Protein AF-B4UJQ3-F1 (afdb_monomer_lite)

Secondary structure (DSSP, 8-state):
----S-GGG---SSPPPTT--HHHHHHHHHHSPPPPTTGGGT--HHHHHHHHHHHHHHHHHHHHHHHHHHHHHHHHHTSTTGGGGGT-SSHHHHHHHHS---HHHHHHHHHHHHHHHT-HHHHHHHHTTSS-HHHHHHHTTT--GGGHHHHHHHHHHS-HHHHHHHHHHTTPPPP--SSPPEEEEE----TTTHHHHHHHHHHHHHHH-TT--HHHHHHHHHHHHHHHSPPPBPTTSPBTTHHHHHHT-THHHHHHHHHHHHHHHHHHTTTTTTS--PPP-PPPPPTTTT---HHHHHHHHHHHHHHHHHHHHHHHHHHHHHHHHTHHHHTT-SSHHHHIIIIISS-HHHHHHHHHHHHHHHH-HHHHHHHHTTSS-HHHHHHHHHH--TTTHHHHHHHHHHS-HHHHHHHHHHHHHHHHHHHT--EEEEEHHHHHHHHHHHHHHHHHHTS---HHHHHHHHHHHHHHHHTTTS----SHHHHHHHHTTTB--STT--SBP-EEEESS-GGGT---SGGGEEEE-HIIIIIIIITTSEEEEEETTTEEEEEE--

Foldseek 3Di:
DDDDDDPPLPDDPDDQAPDDDLSVLVVVLVVDDQDDPVCLVVDPLLVLLLVLLVSLLVLLLSLQLLLLLLLLLLLLLVDDCRCLLVVALHSQLCCCFQLVDHSVSSVLSVVLNVLCVQQVLLVVCCQQQLAGSLLCQFCSQVLHDPCVVVSSVCRNPDFSLRSNVVCVVVVHDHPPPDDFAWDKDWQDADPVLVVLLVVQLVLLCLVVFLLDASLVSLLVLLVLLCVVQPADADPVRHGPCPVVVPPPDCPPVVVVVLSVLQVVLCVVCVNVPVRDDDGRDGHDDRQCPPSDDNVSSSVVSNVSSVVSLSSLLSLQSSLLNCVSSVSVVSSRGSDQQSCCVGSSVHGSVSSVLSVLLNVLCVQAVVLVVCVSVVLARNLLSSLLSVQDHNVCSVVSSVCRSPAGSLVSNVVSVVVVVVVCVVVVTDIGTYRVVSVVSLVSQLSSQCVVVVHDDDSNVSVSVSSVSSCVVCVVVSDQDPDLFSVLCVVVSQPALRGSHPDGFDGWDFLQDVVNVTDSDSQRTHTHHPCCVCVNVVVPQWHWDGTPDPGIDIDGDD

Sequence (554 aa):
MARCVDAAARQPPGTPPPGLDLQALSAHAWALELPTPRERRSVLRHEAAELIDGLLVRVARSQGAVDLAIGDGLAALSRGPGVLALGFSSVGDYARERLGIAASTAQKLASLSRGLRERPLLREAVRRGEVSTRKAQTVLKAARGVDEAAWVARARTESVRGLAAAVRRAGGSLPEEQPERLVRIDVPLTRSGRPWFDEALALAGRMLGGNAPRWARVEIMCQEFLSSHPEPLEPDGRVQGADEAEEDWPGDARSEWLAAAMEALEAETDRWSYLEVLDPVAAPPSPDDDAPTPPVLDARLGELAAQRDRWDALVGHLGLLMMSLRLWREAGFASFSHYCAERLGMSGRAVEQRAALERRLYELPALREAMAARRISYEKARVIAAAADGDTVHAWIARAETTPCVALRREADAREDAQMCARGDMPVRMPRRVLSLLEAVVRAARDAAGTRLSDETCLEWMALHFLQTWLDAVPPPRSRHQRVLERDGGLCTMPGCSRSAVHAHHIRLRSRGGSDDPSNLTSLCLAHHLGGVHGGFIELSGTAPHGLHVRVRR

Radius of gyration: 26.38 Å; chains: 1; bounding box: 66×73×68 Å

Structure (mmCIF, N/CA/C/O backbone):
data_AF-B4UJQ3-F1
#
_entry.id   AF-B4UJQ3-F1
#
loop_
_atom_site.group_PDB
_atom_site.id
_atom_site.type_symbol
_atom_site.label_atom_id
_atom_site.label_alt_id
_atom_site.label_comp_id
_atom_site.label_asym_id
_atom_site.label_entity_id
_atom_site.label_seq_id
_atom_site.pdbx_PDB_ins_code
_atom_site.Cartn_x
_atom_site.Cartn_y
_atom_site.Cartn_z
_atom_site.occupancy
_atom_site.B_iso_or_equiv
_atom_site.auth_seq_id
_atom_site.auth_comp_id
_atom_site.auth_asym_id
_atom_site.auth_atom_id
_atom_site.pdbx_PDB_model_num
ATOM 1 N N . MET A 1 1 ? -10.445 -34.877 11.000 1.00 33.16 1 MET A N 1
ATOM 2 C CA . MET A 1 1 ? -9.930 -36.194 10.562 1.00 33.16 1 MET A CA 1
ATOM 3 C C . MET A 1 1 ? -10.205 -36.356 9.074 1.00 33.16 1 MET A C 1
ATOM 5 O O . MET A 1 1 ? -11.309 -36.038 8.663 1.00 33.16 1 MET A O 1
ATOM 9 N N . ALA A 1 2 ? -9.204 -36.862 8.343 1.00 26.64 2 ALA A N 1
ATOM 10 C CA . ALA A 1 2 ? -9.174 -37.230 6.917 1.00 26.64 2 ALA A CA 1
ATOM 11 C C . ALA A 1 2 ? -8.993 -36.105 5.865 1.00 26.64 2 ALA A C 1
ATOM 13 O O . ALA A 1 2 ? -9.941 -35.604 5.280 1.00 26.64 2 ALA A O 1
ATOM 14 N N . ARG A 1 3 ? -7.706 -35.791 5.624 1.00 39.72 3 ARG A N 1
ATOM 15 C CA . ARG A 1 3 ? -7.024 -35.600 4.323 1.00 39.72 3 ARG A CA 1
ATOM 16 C C . ARG A 1 3 ? -7.809 -34.926 3.186 1.00 39.72 3 ARG A C 1
ATOM 18 O O . ARG A 1 3 ? -8.514 -35.606 2.454 1.00 39.72 3 ARG A O 1
ATOM 25 N N . CYS A 1 4 ? -7.519 -33.647 2.949 1.00 29.62 4 CYS A N 1
ATOM 26 C CA . CYS A 1 4 ? -7.587 -33.000 1.632 1.00 29.62 4 CYS A CA 1
ATOM 27 C C . CYS A 1 4 ? -6.813 -31.672 1.673 1.00 29.62 4 CYS A C 1
ATOM 29 O O . CYS A 1 4 ? -7.420 -30.637 1.892 1.00 29.62 4 CYS A O 1
ATOM 31 N N . VAL A 1 5 ? -5.487 -31.707 1.502 1.00 30.38 5 VAL A N 1
ATOM 32 C CA . VAL A 1 5 ? -4.751 -30.744 0.660 1.00 30.38 5 VAL A CA 1
ATOM 33 C C . VAL A 1 5 ? -3.511 -31.482 0.165 1.00 30.38 5 VAL A C 1
ATOM 35 O O . VAL A 1 5 ? -2.654 -31.893 0.945 1.00 30.38 5 VAL A O 1
ATOM 38 N N . ASP A 1 6 ? -3.486 -31.719 -1.135 1.00 30.09 6 ASP A N 1
ATOM 39 C CA . ASP A 1 6 ? -2.473 -32.467 -1.858 1.00 30.09 6 ASP A CA 1
ATOM 40 C C . ASP A 1 6 ? -1.071 -31.851 -1.679 1.00 30.09 6 ASP A C 1
ATOM 42 O O . ASP A 1 6 ? -0.849 -30.663 -1.932 1.00 30.09 6 ASP A O 1
ATOM 46 N N . ALA A 1 7 ? -0.109 -32.664 -1.236 1.00 34.16 7 ALA A N 1
ATOM 47 C CA . ALA A 1 7 ? 1.295 -32.280 -1.081 1.00 34.16 7 ALA A CA 1
ATOM 48 C C . ALA A 1 7 ? 1.996 -32.041 -2.438 1.00 34.16 7 ALA A C 1
ATOM 50 O O . ALA A 1 7 ? 3.108 -31.510 -2.469 1.00 34.16 7 ALA A O 1
ATOM 51 N N . ALA A 1 8 ? 1.345 -32.372 -3.560 1.00 28.17 8 ALA A N 1
ATOM 52 C CA . ALA A 1 8 ? 1.919 -32.307 -4.902 1.00 28.17 8 ALA A CA 1
ATOM 53 C C . ALA A 1 8 ? 2.020 -30.893 -5.525 1.00 28.17 8 ALA A C 1
ATOM 55 O O . ALA A 1 8 ? 2.658 -30.737 -6.563 1.00 28.17 8 ALA A O 1
ATOM 56 N N . ALA A 1 9 ? 1.477 -29.835 -4.908 1.00 34.22 9 ALA A N 1
ATOM 57 C CA . ALA A 1 9 ? 1.493 -28.476 -5.483 1.00 34.22 9 ALA A CA 1
ATOM 58 C C . ALA A 1 9 ? 2.690 -27.581 -5.064 1.00 34.22 9 ALA A C 1
ATOM 60 O O . ALA A 1 9 ? 2.687 -26.381 -5.340 1.00 34.22 9 ALA A O 1
ATOM 61 N N . ARG A 1 10 ? 3.715 -28.115 -4.376 1.00 40.09 10 ARG A N 1
ATOM 62 C CA . ARG A 1 10 ? 4.766 -27.309 -3.704 1.00 40.09 10 ARG A CA 1
ATOM 63 C C . ARG A 1 10 ? 6.153 -27.278 -4.365 1.00 40.09 10 ARG A C 1
ATOM 65 O O . ARG A 1 10 ? 7.104 -26.866 -3.706 1.00 40.09 10 ARG A O 1
ATOM 72 N N . GLN A 1 11 ? 6.315 -27.645 -5.637 1.00 39.41 11 GLN A N 1
ATOM 73 C CA . GLN A 1 11 ? 7.587 -27.403 -6.342 1.00 39.41 11 GLN A CA 1
ATOM 74 C C . GLN A 1 11 ? 7.534 -26.113 -7.173 1.00 39.41 11 GLN A C 1
ATOM 76 O O . GLN A 1 11 ? 6.870 -26.083 -8.209 1.00 39.41 11 GLN A O 1
ATOM 81 N N . PRO A 1 12 ? 8.238 -25.038 -6.773 1.00 42.09 12 PRO A N 1
ATOM 82 C CA . PRO A 1 12 ? 8.422 -23.885 -7.637 1.00 42.09 12 PRO A CA 1
ATOM 83 C C . PRO A 1 12 ? 9.660 -24.059 -8.543 1.00 42.09 12 PRO A C 1
ATOM 85 O O . PRO A 1 12 ? 10.711 -24.488 -8.063 1.00 42.09 12 PRO A O 1
ATOM 88 N N . PRO A 1 13 ? 9.585 -23.660 -9.825 1.00 32.75 13 PRO A N 1
ATOM 89 C CA . PRO A 1 13 ? 10.758 -23.477 -10.668 1.00 32.75 13 PRO A CA 1
ATOM 90 C C . PRO A 1 13 ? 11.493 -22.199 -10.237 1.00 32.75 13 PRO A C 1
ATOM 92 O O . PRO A 1 13 ? 10.874 -21.151 -10.048 1.00 32.75 13 PRO A O 1
ATOM 95 N N . GLY A 1 14 ? 12.810 -22.283 -10.069 1.00 39.97 14 GLY A N 1
ATOM 96 C CA . GLY A 1 14 ? 13.676 -21.134 -9.802 1.00 39.97 14 GLY A CA 1
ATOM 97 C C . GLY A 1 14 ? 14.618 -21.377 -8.631 1.00 39.97 14 GLY A C 1
ATOM 98 O O . GLY A 1 14 ? 14.177 -21.544 -7.491 1.00 39.97 14 GLY A O 1
ATOM 99 N N . THR A 1 15 ? 15.914 -21.378 -8.932 1.00 35.47 15 THR A N 1
ATOM 100 C CA . THR A 1 15 ? 17.018 -21.487 -7.978 1.00 35.47 15 THR A CA 1
ATOM 101 C C . THR A 1 15 ? 16.908 -20.363 -6.935 1.00 35.47 15 THR A C 1
ATOM 103 O O . THR A 1 15 ? 16.855 -19.193 -7.324 1.00 35.47 15 THR A O 1
ATOM 106 N N . PRO A 1 16 ? 16.815 -20.669 -5.627 1.00 43.16 16 PRO A N 1
ATOM 107 C CA . PRO A 1 16 ? 16.858 -19.645 -4.587 1.00 43.16 16 PRO A CA 1
ATOM 108 C C . PRO A 1 16 ? 18.243 -18.970 -4.558 1.00 43.16 16 PRO A C 1
ATOM 110 O O . PRO A 1 16 ? 19.226 -19.578 -4.993 1.00 43.16 16 PRO A O 1
ATOM 113 N N . PRO A 1 17 ? 18.348 -17.721 -4.065 1.00 40.25 17 PRO A N 1
ATOM 114 C CA . PRO A 1 17 ? 19.644 -17.083 -3.849 1.00 40.25 17 PRO A CA 1
ATOM 115 C C . PRO A 1 17 ? 20.524 -17.957 -2.929 1.00 40.25 17 PRO A C 1
ATOM 117 O O . PRO A 1 17 ? 19.994 -18.642 -2.049 1.00 40.25 17 PRO A O 1
ATOM 120 N N . PRO A 1 18 ? 21.855 -17.973 -3.120 1.00 37.75 18 PRO A N 1
ATOM 121 C CA . PRO A 1 18 ? 22.742 -18.847 -2.360 1.00 37.75 18 PRO A CA 1
ATOM 122 C C . PRO A 1 18 ? 22.696 -18.499 -0.864 1.00 37.75 18 PRO A C 1
ATOM 124 O O . PRO A 1 18 ? 22.938 -17.355 -0.488 1.00 37.75 18 PRO A O 1
ATOM 127 N N . GLY A 1 19 ? 22.378 -19.490 -0.021 1.00 49.38 19 GLY A N 1
ATOM 128 C CA . GLY A 1 19 ? 22.472 -19.393 1.443 1.00 49.38 19 GLY A CA 1
ATOM 129 C C . GLY A 1 19 ? 21.250 -19.858 2.244 1.00 49.38 19 GLY A C 1
ATOM 130 O O . GLY A 1 19 ? 21.395 -20.139 3.427 1.00 49.38 19 GLY A O 1
ATOM 131 N N . LEU A 1 20 ? 20.060 -19.995 1.643 1.00 60.50 20 LEU A N 1
ATOM 132 C CA . LEU A 1 20 ? 18.858 -20.476 2.345 1.00 60.50 20 LEU A CA 1
ATOM 133 C C . LEU A 1 20 ? 18.001 -21.358 1.427 1.00 60.50 20 LEU A C 1
ATOM 135 O O . LEU A 1 20 ? 17.467 -20.891 0.419 1.00 60.50 20 LEU A O 1
ATOM 139 N N . ASP A 1 21 ? 17.843 -22.634 1.785 1.00 73.12 21 ASP A N 1
ATOM 140 C CA . ASP A 1 21 ? 16.932 -23.538 1.084 1.00 73.12 21 ASP A CA 1
ATOM 141 C C . ASP A 1 21 ? 15.474 -23.185 1.423 1.00 73.12 21 ASP A C 1
ATOM 143 O O . ASP A 1 21 ? 14.933 -23.556 2.469 1.00 73.12 21 ASP A O 1
ATOM 147 N N . LEU A 1 22 ? 14.829 -22.447 0.516 1.00 73.50 22 LEU A N 1
ATOM 148 C CA . LEU A 1 22 ? 13.413 -22.095 0.609 1.00 73.50 22 LEU A CA 1
ATOM 149 C C . LEU A 1 22 ? 12.516 -23.336 0.756 1.00 73.50 22 LEU A C 1
ATOM 151 O O . LEU A 1 22 ? 11.487 -23.244 1.425 1.00 73.50 22 LEU A O 1
ATOM 155 N N . GLN A 1 23 ? 12.874 -24.481 0.161 1.00 76.50 23 GLN A N 1
ATOM 156 C CA . GLN A 1 23 ? 12.070 -25.700 0.281 1.00 76.50 23 GLN A CA 1
ATOM 157 C C . GLN A 1 23 ? 12.130 -26.247 1.706 1.00 76.50 23 GLN A C 1
ATOM 159 O O . GLN A 1 23 ? 11.075 -26.469 2.305 1.00 76.50 23 GLN A O 1
ATOM 164 N N . ALA A 1 24 ? 13.329 -26.373 2.283 1.00 80.12 24 ALA A N 1
ATOM 165 C CA . ALA A 1 24 ? 13.487 -26.750 3.683 1.00 80.12 24 ALA A CA 1
ATOM 166 C C . ALA A 1 24 ? 12.767 -25.770 4.619 1.00 80.12 24 ALA A C 1
ATOM 168 O O . ALA A 1 24 ? 11.976 -26.206 5.456 1.00 80.12 24 ALA A O 1
ATOM 169 N N . LEU A 1 25 ? 12.967 -24.455 4.471 1.00 84.00 25 LEU A N 1
ATOM 170 C CA . LEU A 1 25 ? 12.295 -23.459 5.319 1.00 84.00 25 LEU A CA 1
ATOM 171 C C . LEU A 1 25 ? 10.774 -23.542 5.212 1.00 84.00 25 LEU A C 1
ATOM 173 O O . LEU A 1 25 ? 10.072 -23.478 6.221 1.00 84.00 25 LEU A O 1
ATOM 177 N N . SER A 1 26 ? 10.262 -23.717 3.995 1.00 86.25 26 SER A N 1
ATOM 178 C CA . SER A 1 26 ? 8.834 -23.873 3.767 1.00 86.25 26 SER A CA 1
ATOM 179 C C . SER A 1 26 ? 8.296 -25.141 4.430 1.00 86.25 26 SER A C 1
ATOM 181 O O . SER A 1 26 ? 7.252 -25.079 5.077 1.00 86.25 26 SER A O 1
ATOM 183 N N . ALA A 1 27 ? 9.002 -26.269 4.323 1.00 86.25 27 ALA A N 1
ATOM 184 C CA . ALA A 1 27 ? 8.601 -27.520 4.959 1.00 86.25 27 ALA A CA 1
ATOM 185 C C . ALA A 1 27 ? 8.506 -27.377 6.487 1.00 86.25 27 ALA A C 1
ATOM 187 O O . ALA A 1 27 ? 7.483 -27.744 7.062 1.00 86.25 27 ALA A O 1
ATOM 188 N N . HIS A 1 28 ? 9.514 -26.770 7.124 1.00 88.12 28 HIS A N 1
ATOM 189 C CA . HIS A 1 28 ? 9.511 -26.524 8.569 1.00 88.12 28 HIS A CA 1
ATOM 190 C C . HIS A 1 28 ? 8.386 -25.576 8.989 1.00 88.12 28 HIS A C 1
ATOM 192 O O . HIS A 1 28 ? 7.640 -25.885 9.913 1.00 88.12 28 HIS A O 1
ATOM 198 N N . ALA A 1 29 ? 8.218 -24.447 8.294 1.00 90.31 29 ALA A N 1
ATOM 199 C CA . ALA A 1 29 ? 7.185 -23.473 8.633 1.00 90.31 29 ALA A CA 1
ATOM 200 C C . ALA A 1 29 ? 5.776 -24.080 8.549 1.00 90.31 29 ALA A C 1
ATOM 202 O O . ALA A 1 29 ? 4.971 -23.891 9.456 1.00 90.31 29 ALA A O 1
ATOM 203 N N . TRP A 1 30 ? 5.485 -24.841 7.490 1.00 89.62 30 TRP A N 1
ATOM 204 C CA . TRP A 1 30 ? 4.168 -25.452 7.297 1.00 89.62 30 TRP A CA 1
ATOM 205 C C . TRP A 1 30 ? 3.924 -26.705 8.142 1.00 89.62 30 TRP A C 1
ATOM 207 O O . TRP A 1 30 ? 2.775 -27.120 8.245 1.00 89.62 30 TRP A O 1
ATOM 217 N N . ALA A 1 31 ? 4.959 -27.302 8.738 1.00 91.12 31 ALA A N 1
ATOM 218 C CA . ALA A 1 31 ? 4.790 -28.360 9.734 1.00 91.12 31 ALA A CA 1
ATOM 219 C C . ALA A 1 31 ? 4.260 -27.817 11.075 1.00 91.12 31 ALA A C 1
ATOM 221 O O . ALA A 1 31 ? 3.709 -28.573 11.872 1.00 91.12 31 ALA A O 1
ATOM 222 N N . LEU A 1 32 ? 4.413 -26.512 11.325 1.00 91.00 32 LEU A N 1
ATOM 223 C CA . LEU A 1 32 ? 3.886 -25.845 12.510 1.00 91.00 32 LEU A CA 1
ATOM 224 C C . LEU A 1 32 ? 2.430 -25.437 12.268 1.00 91.00 32 LEU A C 1
ATOM 226 O O . LEU A 1 32 ? 2.158 -24.484 11.542 1.00 91.00 32 LEU A O 1
ATOM 230 N N . GLU A 1 33 ? 1.486 -26.141 12.883 1.00 87.69 33 GLU A N 1
ATOM 231 C CA . GLU A 1 33 ? 0.060 -25.816 12.788 1.00 87.69 33 GLU A CA 1
ATOM 232 C C . GLU A 1 33 ? -0.385 -24.847 13.891 1.00 87.69 33 GLU A C 1
ATOM 234 O O . GLU A 1 33 ? 0.232 -24.738 14.953 1.00 87.69 33 GLU A O 1
ATOM 239 N N . LEU A 1 34 ? -1.479 -24.119 13.646 1.00 84.75 34 LEU A N 1
ATOM 240 C CA . LEU A 1 34 ? -2.066 -23.243 14.655 1.00 84.75 34 LEU A CA 1
ATOM 241 C C . LEU A 1 34 ? -2.700 -24.097 15.769 1.00 84.75 34 LEU A C 1
ATOM 243 O O . LEU A 1 34 ? -3.689 -24.781 15.501 1.00 84.75 34 LEU A O 1
ATOM 247 N N . PRO A 1 35 ? -2.222 -24.023 17.025 1.00 84.44 35 PRO A N 1
ATOM 248 C CA . PRO A 1 35 ? -2.749 -24.871 18.083 1.00 84.44 35 PRO A CA 1
ATOM 249 C C . PRO A 1 35 ? -4.184 -24.481 18.442 1.00 84.44 35 PRO A C 1
ATOM 251 O O . PRO A 1 35 ? -4.527 -23.293 18.612 1.00 84.44 35 PRO A O 1
ATOM 254 N N . THR A 1 36 ? -5.020 -25.501 18.630 1.00 84.31 36 THR A N 1
ATOM 255 C CA . THR A 1 36 ? -6.385 -25.347 19.132 1.00 84.31 36 THR A CA 1
ATOM 256 C C . THR A 1 36 ? -6.378 -24.724 20.534 1.00 84.31 36 THR A C 1
ATOM 258 O O . THR A 1 36 ? -5.383 -24.812 21.261 1.00 84.31 36 THR A O 1
ATOM 261 N N . PRO A 1 37 ? -7.488 -24.110 20.993 1.00 79.06 37 PRO A N 1
ATOM 262 C CA . PRO A 1 37 ? -7.553 -23.526 22.333 1.00 79.06 37 PRO A CA 1
ATOM 263 C C . PRO A 1 37 ? -7.154 -24.481 23.471 1.00 79.06 37 PRO A C 1
ATOM 265 O O . PRO A 1 37 ? -6.651 -24.018 24.493 1.00 79.06 37 PRO A O 1
ATOM 268 N N . ARG A 1 38 ? -7.352 -25.797 23.295 1.00 81.56 38 ARG A N 1
ATOM 269 C CA . ARG A 1 38 ? -6.949 -26.823 24.269 1.00 81.56 38 ARG A CA 1
ATOM 270 C C . ARG A 1 38 ? -5.439 -27.078 24.243 1.00 81.56 38 ARG A C 1
ATOM 272 O O . ARG A 1 38 ? -4.822 -27.093 25.303 1.00 81.56 38 ARG A O 1
ATOM 279 N N . GLU A 1 39 ? -4.845 -27.196 23.058 1.00 87.00 39 GLU A N 1
ATOM 280 C CA . GLU A 1 39 ? -3.408 -27.465 22.876 1.00 87.00 39 GLU A CA 1
ATOM 281 C C . GLU A 1 39 ? -2.521 -26.295 23.307 1.00 87.00 39 GLU A C 1
ATOM 283 O O . GLU A 1 39 ? -1.393 -26.508 23.741 1.00 87.00 39 GLU A O 1
ATOM 288 N N . ARG A 1 40 ? -3.033 -25.056 23.274 1.00 83.38 40 ARG A N 1
ATOM 289 C CA . ARG A 1 40 ? -2.281 -23.854 23.689 1.00 83.38 40 ARG A CA 1
ATOM 290 C C . ARG A 1 40 ? -1.693 -23.929 25.099 1.00 83.38 40 ARG A C 1
ATOM 292 O O . ARG A 1 40 ? -0.732 -23.218 25.373 1.00 83.38 40 ARG A O 1
ATOM 299 N N . ARG A 1 41 ? -2.272 -24.741 25.992 1.00 80.94 41 ARG A N 1
ATOM 300 C CA . ARG A 1 41 ? -1.763 -24.943 27.362 1.00 80.94 41 ARG A CA 1
ATOM 301 C C . ARG A 1 41 ? -0.521 -25.834 27.414 1.00 80.94 41 ARG A C 1
ATOM 303 O O . ARG A 1 41 ? 0.228 -25.742 28.375 1.00 80.94 41 ARG A O 1
ATOM 310 N N . SER A 1 42 ? -0.326 -26.675 26.404 1.00 86.75 42 SER A N 1
ATOM 311 C CA . SER A 1 42 ? 0.773 -27.640 26.309 1.00 86.75 42 SER A CA 1
ATOM 312 C C . SER A 1 42 ? 1.926 -27.142 25.437 1.00 86.75 42 SER A C 1
ATOM 314 O O . SER A 1 42 ? 2.916 -27.845 25.278 1.00 86.75 42 SER A O 1
ATOM 316 N N . VAL A 1 43 ? 1.804 -25.944 24.855 1.00 88.81 43 VAL A N 1
ATOM 317 C CA . VAL A 1 43 ? 2.875 -25.332 24.066 1.00 88.81 43 VAL A CA 1
ATOM 318 C C . VAL A 1 43 ? 4.003 -24.906 25.000 1.00 88.81 43 VAL A C 1
ATOM 320 O O . VAL A 1 43 ? 3.798 -24.070 25.882 1.00 88.81 43 VAL A O 1
ATOM 323 N N . LEU A 1 44 ? 5.197 -25.442 24.755 1.00 91.31 44 LEU A N 1
ATOM 324 C CA . LEU A 1 44 ? 6.451 -24.974 25.338 1.00 91.31 44 LEU A CA 1
ATOM 325 C C . LEU A 1 44 ? 6.762 -23.585 24.763 1.00 91.31 44 LEU A C 1
ATOM 327 O O . LEU A 1 44 ? 7.246 -23.455 23.641 1.00 91.31 44 LEU A O 1
ATOM 331 N N . ARG A 1 45 ? 6.317 -22.530 25.459 1.00 89.50 45 ARG A N 1
ATOM 332 C CA . ARG A 1 45 ? 6.225 -21.178 24.879 1.00 89.50 45 ARG A CA 1
ATOM 333 C C . ARG A 1 45 ? 7.588 -20.572 24.571 1.00 89.50 45 ARG A C 1
ATOM 335 O O . ARG A 1 45 ? 7.691 -19.857 23.582 1.00 89.50 45 ARG A O 1
ATOM 342 N N . HIS A 1 46 ? 8.591 -20.840 25.400 1.00 88.88 46 HIS A N 1
ATOM 343 C CA . HIS A 1 46 ? 9.928 -20.287 25.223 1.00 88.88 46 HIS A CA 1
ATOM 344 C C . HIS A 1 46 ? 10.598 -20.889 23.980 1.00 88.88 46 HIS A C 1
ATOM 346 O O . HIS A 1 46 ? 10.944 -20.168 23.051 1.00 88.88 46 HIS A O 1
ATOM 352 N N . GLU A 1 47 ? 10.610 -22.214 23.880 1.00 91.25 47 GLU A N 1
ATOM 353 C CA . GLU A 1 47 ? 11.148 -22.972 22.751 1.00 91.25 47 GLU A CA 1
ATOM 354 C C . GLU A 1 47 ? 10.372 -22.682 21.459 1.00 91.25 47 GLU A C 1
ATOM 356 O O . GLU A 1 47 ? 10.952 -22.540 20.382 1.00 91.25 47 GLU A O 1
ATOM 361 N N . ALA A 1 48 ? 9.045 -22.537 21.554 1.00 91.75 48 ALA A N 1
ATOM 362 C CA . ALA A 1 48 ? 8.227 -22.116 20.422 1.00 91.75 48 ALA A CA 1
ATOM 363 C C . ALA A 1 48 ? 8.574 -20.692 19.964 1.00 91.75 48 ALA A C 1
ATOM 365 O O . ALA A 1 48 ? 8.556 -20.428 18.760 1.00 91.75 48 ALA A O 1
ATOM 366 N N . ALA A 1 49 ? 8.869 -19.777 20.894 1.00 91.75 49 ALA A N 1
ATOM 367 C CA . ALA A 1 49 ? 9.273 -18.416 20.569 1.00 91.75 49 ALA A CA 1
ATOM 368 C C . ALA A 1 49 ? 10.619 -18.398 19.840 1.00 91.75 49 ALA A C 1
ATOM 370 O O . ALA A 1 49 ? 10.697 -17.777 18.783 1.00 91.75 49 ALA A O 1
ATOM 371 N N . GLU A 1 50 ? 11.620 -19.129 20.336 1.00 91.62 50 GLU A N 1
ATOM 372 C CA . GLU A 1 50 ? 12.937 -19.247 19.697 1.00 91.62 50 GLU A CA 1
ATOM 373 C C . GLU A 1 50 ? 12.848 -19.873 18.299 1.00 91.62 50 GLU A C 1
ATOM 375 O O . GLU A 1 50 ? 13.379 -19.322 17.333 1.00 91.62 50 GLU A O 1
ATOM 380 N N . LEU A 1 51 ? 12.110 -20.981 18.157 1.00 92.06 51 LEU A N 1
ATOM 381 C CA . LEU A 1 51 ? 11.940 -21.664 16.873 1.00 92.06 51 LEU A CA 1
ATOM 382 C C . LEU A 1 51 ? 11.232 -20.779 15.837 1.00 92.06 51 LEU A C 1
ATOM 384 O O . LEU A 1 51 ? 11.692 -20.648 14.699 1.00 92.06 51 LEU A O 1
ATOM 388 N N . ILE A 1 52 ? 10.092 -20.187 16.208 1.00 93.38 52 ILE A N 1
ATOM 389 C CA . ILE A 1 52 ? 9.305 -19.358 15.286 1.00 93.38 52 ILE A CA 1
ATOM 390 C C . ILE A 1 52 ? 10.060 -18.073 14.953 1.00 93.38 52 ILE A C 1
ATOM 392 O O . ILE A 1 52 ? 10.030 -17.656 13.795 1.00 93.38 52 ILE A O 1
ATOM 396 N N . ASP A 1 53 ? 10.759 -17.469 15.917 1.00 94.19 53 ASP A N 1
ATOM 397 C CA . ASP A 1 53 ? 11.626 -16.320 15.664 1.00 94.19 53 ASP A CA 1
ATOM 398 C C . ASP A 1 53 ? 12.735 -16.663 14.663 1.00 94.19 53 ASP A C 1
ATOM 400 O O . ASP A 1 53 ? 12.834 -16.008 13.624 1.00 94.19 53 ASP A O 1
ATOM 404 N N . GLY A 1 54 ? 13.497 -17.735 14.899 1.00 92.12 54 GLY A N 1
ATOM 405 C CA . GLY A 1 54 ? 14.575 -18.157 14.004 1.00 92.12 54 GLY A CA 1
ATOM 406 C C . GLY A 1 54 ? 14.093 -18.391 12.567 1.00 92.12 54 GLY A C 1
ATOM 407 O O . GLY A 1 54 ? 14.741 -17.957 11.606 1.00 92.12 54 GLY A O 1
ATOM 408 N N . LEU A 1 55 ? 12.933 -19.030 12.385 1.00 93.06 55 LEU A N 1
ATOM 409 C CA . LEU A 1 55 ? 12.327 -19.212 11.060 1.00 93.06 55 LEU A CA 1
ATOM 410 C C . LEU A 1 55 ? 11.881 -17.878 10.447 1.00 93.06 55 LEU A C 1
ATOM 412 O O . LEU A 1 55 ? 12.159 -17.603 9.275 1.00 93.06 55 LEU A O 1
ATOM 416 N N . LEU A 1 56 ? 11.206 -17.034 11.228 1.00 93.50 56 LEU A N 1
ATOM 417 C CA . LEU A 1 56 ? 10.627 -15.785 10.746 1.00 93.50 56 LEU A CA 1
ATOM 418 C C . LEU A 1 56 ? 11.707 -14.757 10.377 1.00 93.50 56 LEU A C 1
ATOM 420 O O . LEU A 1 56 ? 11.551 -14.075 9.364 1.00 93.50 56 LEU A O 1
ATOM 424 N N . VAL A 1 57 ? 12.829 -14.690 11.105 1.00 92.69 57 VAL A N 1
ATOM 425 C CA . VAL A 1 57 ? 13.966 -13.819 10.759 1.00 92.69 57 VAL A CA 1
ATOM 426 C C . VAL A 1 57 ? 14.623 -14.269 9.445 1.00 92.69 57 VAL A C 1
ATOM 428 O O . VAL A 1 57 ? 14.888 -13.420 8.591 1.00 92.69 57 VAL A O 1
ATOM 431 N N . ARG A 1 58 ? 14.833 -15.579 9.215 1.00 91.62 58 ARG A N 1
ATOM 432 C CA . ARG A 1 58 ? 15.378 -16.097 7.934 1.00 91.62 58 ARG A CA 1
ATOM 433 C C . ARG A 1 58 ? 14.500 -15.708 6.746 1.00 91.62 58 ARG A C 1
ATOM 435 O O . ARG A 1 58 ? 14.994 -15.219 5.724 1.00 91.62 58 ARG A O 1
ATOM 442 N N . VAL A 1 59 ? 13.189 -15.892 6.900 1.00 92.12 59 VAL A N 1
ATOM 443 C CA . VAL A 1 59 ? 12.189 -15.528 5.890 1.00 92.12 59 VAL A CA 1
ATOM 444 C C . VAL A 1 59 ? 12.184 -14.012 5.657 1.00 92.12 59 VAL A C 1
ATOM 446 O O . VAL A 1 59 ? 12.251 -13.569 4.510 1.00 92.12 59 VAL A O 1
ATOM 449 N N . ALA A 1 60 ? 12.164 -13.205 6.721 1.00 92.38 60 ALA A N 1
ATOM 450 C CA . ALA A 1 60 ? 12.124 -11.747 6.621 1.00 92.38 60 ALA A CA 1
ATOM 451 C C . ALA A 1 60 ? 13.387 -11.162 5.968 1.00 92.38 60 ALA A C 1
ATOM 453 O O . ALA A 1 60 ? 13.277 -10.279 5.115 1.00 92.38 60 ALA A O 1
ATOM 454 N N . ARG A 1 61 ? 14.579 -11.683 6.297 1.00 90.50 61 ARG A N 1
ATOM 455 C CA . ARG A 1 61 ? 15.845 -11.274 5.659 1.00 90.50 61 ARG A CA 1
ATOM 456 C C . ARG A 1 61 ? 15.863 -11.603 4.168 1.00 90.50 61 ARG A C 1
ATOM 458 O O . ARG A 1 61 ? 16.203 -10.739 3.362 1.00 90.50 61 ARG A O 1
ATOM 465 N N . SER A 1 62 ? 15.420 -12.806 3.800 1.00 89.38 62 SER A N 1
ATOM 466 C CA . SER A 1 62 ? 15.312 -13.229 2.395 1.00 89.38 62 SER A CA 1
ATOM 467 C C . SER A 1 62 ? 14.339 -12.355 1.608 1.00 89.38 62 SER A C 1
ATOM 469 O O . SER A 1 62 ? 14.622 -11.936 0.486 1.00 89.38 62 SER A O 1
ATOM 471 N N . GLN A 1 63 ? 13.204 -12.017 2.216 1.00 90.38 63 GLN A N 1
ATOM 472 C CA . GLN A 1 63 ? 12.243 -11.104 1.616 1.00 90.38 63 GLN A CA 1
ATOM 473 C C . GLN A 1 63 ? 12.819 -9.690 1.470 1.00 90.38 63 GLN A C 1
ATOM 475 O O . GLN A 1 63 ? 12.654 -9.084 0.418 1.00 90.38 63 GLN A O 1
ATOM 480 N N . GLY A 1 64 ? 13.526 -9.175 2.483 1.00 91.12 64 GLY A N 1
ATOM 481 C CA . GLY A 1 64 ? 14.164 -7.856 2.443 1.00 91.12 64 GLY A CA 1
ATOM 482 C C . GLY A 1 64 ? 15.209 -7.726 1.329 1.00 91.12 64 GLY A C 1
ATOM 483 O O . GLY A 1 64 ? 15.268 -6.696 0.657 1.00 91.12 64 GLY A O 1
ATOM 484 N N . ALA A 1 65 ? 15.979 -8.790 1.093 1.00 92.25 65 ALA A N 1
ATOM 485 C CA . ALA A 1 65 ? 16.924 -8.907 -0.015 1.00 92.25 65 ALA A CA 1
ATOM 486 C C . ALA A 1 65 ? 16.225 -8.800 -1.387 1.00 92.25 65 ALA A C 1
ATOM 488 O O . ALA A 1 65 ? 16.653 -8.028 -2.248 1.00 92.25 65 ALA A O 1
ATOM 489 N N . VAL A 1 66 ? 15.109 -9.513 -1.580 1.00 93.69 66 VAL A N 1
ATOM 490 C CA . VAL A 1 66 ? 14.296 -9.442 -2.810 1.00 93.69 66 VAL A CA 1
ATOM 491 C C . VAL A 1 66 ? 13.608 -8.077 -2.958 1.00 93.69 66 VAL A C 1
ATOM 493 O O . VAL A 1 66 ? 13.605 -7.505 -4.048 1.00 93.69 66 VAL A O 1
ATOM 496 N N . ASP A 1 67 ? 13.072 -7.520 -1.869 1.00 94.69 67 ASP A N 1
ATOM 497 C CA . ASP A 1 67 ? 12.415 -6.208 -1.836 1.00 94.69 67 ASP A CA 1
ATOM 498 C C . ASP A 1 67 ? 13.366 -5.079 -2.275 1.00 94.69 67 ASP A C 1
ATOM 500 O O . ASP A 1 67 ? 12.931 -4.141 -2.948 1.00 94.69 67 ASP A O 1
ATOM 504 N N . LEU A 1 68 ? 14.663 -5.175 -1.951 1.00 94.75 68 LEU A N 1
ATOM 505 C CA . LEU A 1 68 ? 15.679 -4.228 -2.420 1.00 94.75 68 LEU A CA 1
ATOM 506 C C . LEU A 1 68 ? 15.840 -4.271 -3.947 1.00 94.75 68 LEU A C 1
ATOM 508 O O . LEU A 1 68 ? 15.813 -3.226 -4.598 1.00 94.75 68 LEU A O 1
ATOM 512 N N . ALA A 1 69 ? 15.956 -5.469 -4.526 1.00 95.19 69 ALA A N 1
ATOM 513 C CA . ALA A 1 69 ? 16.054 -5.650 -5.976 1.00 95.19 69 ALA A CA 1
ATOM 514 C C . ALA A 1 69 ? 14.774 -5.176 -6.695 1.00 95.19 69 ALA A C 1
ATOM 516 O O . ALA A 1 69 ? 14.846 -4.485 -7.713 1.00 95.19 69 ALA A O 1
ATOM 517 N N . ILE A 1 70 ? 13.595 -5.458 -6.131 1.00 96.94 70 ILE A N 1
ATOM 518 C CA . ILE A 1 70 ? 12.323 -4.914 -6.629 1.00 96.94 70 ILE A CA 1
ATOM 519 C C . ILE A 1 70 ? 12.336 -3.383 -6.579 1.00 96.94 70 ILE A C 1
ATOM 521 O O . ILE A 1 70 ? 11.961 -2.734 -7.555 1.00 96.94 70 ILE A O 1
ATOM 525 N N . GLY A 1 71 ? 12.799 -2.790 -5.476 1.00 96.56 71 GLY A N 1
ATOM 526 C CA . GLY A 1 71 ? 12.954 -1.342 -5.341 1.00 96.56 71 GLY A CA 1
ATOM 527 C C . GLY A 1 71 ? 13.837 -0.732 -6.430 1.00 96.56 71 GLY A C 1
ATOM 528 O O . GLY A 1 71 ? 13.469 0.295 -7.007 1.00 96.56 71 GLY A O 1
ATOM 529 N N . ASP A 1 72 ? 14.949 -1.389 -6.767 1.00 95.31 72 ASP A N 1
ATOM 530 C CA . ASP A 1 72 ? 15.875 -0.938 -7.809 1.00 95.31 72 ASP A CA 1
ATOM 531 C C . ASP A 1 72 ? 15.208 -0.938 -9.194 1.00 95.31 72 ASP A C 1
ATOM 533 O O . ASP A 1 72 ? 15.279 0.075 -9.901 1.00 95.31 72 ASP A O 1
ATOM 537 N N . GLY A 1 73 ? 14.473 -2.000 -9.543 1.00 96.12 73 GLY A N 1
ATOM 538 C CA . GLY A 1 73 ? 13.716 -2.076 -10.798 1.00 96.12 73 GLY A CA 1
ATOM 539 C C . GLY A 1 73 ? 12.526 -1.107 -10.864 1.00 96.12 73 GLY A C 1
ATOM 540 O O . GLY A 1 73 ? 12.288 -0.477 -11.895 1.00 96.12 73 GLY A O 1
ATOM 541 N N . LEU A 1 74 ? 11.801 -0.899 -9.761 1.00 97.00 74 LEU A N 1
ATOM 542 C CA . LEU A 1 74 ? 10.714 0.090 -9.698 1.00 97.00 74 LEU A CA 1
ATOM 543 C C . LEU A 1 74 ? 11.243 1.532 -9.807 1.00 97.00 74 LEU A C 1
ATOM 545 O O . LEU A 1 74 ? 10.623 2.386 -10.450 1.00 97.00 74 LEU A O 1
ATOM 549 N N . ALA A 1 75 ? 12.406 1.813 -9.212 1.00 95.19 75 ALA A N 1
ATOM 550 C CA . ALA A 1 75 ? 13.104 3.084 -9.384 1.00 95.19 75 ALA A CA 1
ATOM 551 C C . ALA A 1 75 ? 13.590 3.272 -10.833 1.00 95.19 75 ALA A C 1
ATOM 553 O O . ALA A 1 75 ? 13.578 4.399 -11.330 1.00 95.19 75 ALA A O 1
ATOM 554 N N . ALA A 1 76 ? 13.972 2.189 -11.519 1.00 94.69 76 ALA A N 1
ATOM 555 C CA . ALA A 1 76 ? 14.289 2.186 -12.947 1.00 94.69 76 ALA A CA 1
ATOM 556 C C . ALA A 1 76 ? 13.091 2.558 -13.816 1.00 94.69 76 ALA A C 1
ATOM 558 O O . ALA A 1 76 ? 13.155 3.524 -14.576 1.00 94.69 76 ALA A O 1
ATOM 559 N N . LEU A 1 77 ? 11.957 1.889 -13.605 1.00 94.69 77 LEU A N 1
ATOM 560 C CA . LEU A 1 77 ? 10.701 2.176 -14.303 1.00 94.69 77 LEU A CA 1
ATOM 561 C C . LEU A 1 77 ? 10.107 3.559 -13.987 1.00 94.69 77 LEU A C 1
ATOM 563 O O . LEU A 1 77 ? 9.187 4.001 -14.674 1.00 94.69 77 LEU A O 1
ATOM 567 N N . SER A 1 78 ? 10.609 4.255 -12.963 1.00 91.81 78 SER A N 1
ATOM 568 C CA . SER A 1 78 ? 10.222 5.643 -12.674 1.00 91.81 78 SER A CA 1
ATOM 569 C C . SER A 1 78 ? 10.893 6.667 -13.600 1.00 91.81 78 SER A C 1
ATOM 571 O O . SER A 1 78 ? 10.537 7.843 -13.537 1.00 91.81 78 SER A O 1
ATOM 573 N N . ARG A 1 79 ? 11.888 6.266 -14.406 1.00 88.62 79 ARG A N 1
ATOM 574 C CA . ARG A 1 79 ? 12.652 7.157 -15.295 1.00 88.62 79 ARG A CA 1
ATOM 575 C C . ARG A 1 79 ? 12.179 7.049 -16.745 1.00 88.62 79 ARG A C 1
ATOM 577 O O . ARG A 1 79 ? 11.754 5.986 -17.192 1.00 88.62 79 ARG A O 1
ATOM 584 N N . GLY A 1 80 ? 12.328 8.142 -17.497 1.00 85.62 80 GLY A N 1
ATOM 585 C CA . GLY A 1 80 ? 11.974 8.191 -18.918 1.00 85.62 80 GLY A CA 1
ATOM 586 C C . GLY A 1 80 ? 10.506 7.807 -19.172 1.00 85.62 80 GLY A C 1
ATOM 587 O O . GLY A 1 80 ? 9.653 8.098 -18.333 1.00 85.62 80 GLY A O 1
ATOM 588 N N . PRO A 1 81 ? 10.187 7.145 -20.302 1.00 82.44 81 PRO A N 1
ATOM 589 C CA . PRO A 1 81 ? 8.831 6.666 -20.566 1.00 82.44 81 PRO A CA 1
ATOM 590 C C . PRO A 1 81 ? 8.414 5.516 -19.629 1.00 82.44 81 PRO A C 1
ATOM 592 O O . PRO A 1 81 ? 7.221 5.314 -19.426 1.00 82.44 81 PRO A O 1
ATOM 595 N N . GLY A 1 82 ? 9.369 4.804 -19.013 1.00 90.25 82 GLY A N 1
ATOM 596 C CA . GLY A 1 82 ? 9.164 3.976 -17.820 1.00 90.25 82 GLY A CA 1
ATOM 597 C C . GLY A 1 82 ? 7.900 3.107 -17.818 1.00 90.25 82 GLY A C 1
ATOM 598 O O . GLY A 1 82 ? 7.629 2.358 -18.754 1.00 90.25 82 GLY A O 1
ATOM 599 N N . VAL A 1 83 ? 7.099 3.230 -16.757 1.00 93.62 83 VAL A N 1
ATOM 600 C CA . VAL A 1 83 ? 5.803 2.537 -16.609 1.00 93.62 83 VAL A CA 1
ATOM 601 C C . VAL A 1 83 ? 4.744 2.923 -17.643 1.00 93.62 83 VAL A C 1
ATOM 603 O O . VAL A 1 83 ? 3.825 2.143 -17.891 1.00 93.62 83 VAL A O 1
ATOM 606 N N . LEU A 1 84 ? 4.857 4.096 -18.266 1.00 92.88 84 LEU A N 1
ATOM 607 C CA . LEU A 1 84 ? 3.909 4.550 -19.280 1.00 92.88 84 LEU A CA 1
ATOM 608 C C . LEU A 1 84 ? 4.088 3.780 -20.592 1.00 92.88 84 LEU A C 1
ATOM 610 O O . LEU A 1 84 ? 3.092 3.439 -21.225 1.00 92.88 84 LEU A O 1
ATOM 614 N N . ALA A 1 85 ? 5.327 3.405 -20.930 1.00 92.50 85 ALA A N 1
ATOM 615 C CA . ALA A 1 85 ? 5.615 2.463 -22.016 1.00 92.50 85 ALA A CA 1
ATOM 616 C C . ALA A 1 85 ? 5.028 1.061 -21.764 1.00 92.50 85 ALA A C 1
ATOM 618 O O . ALA A 1 85 ? 4.883 0.273 -22.691 1.00 92.50 85 ALA A O 1
ATOM 619 N N . LEU A 1 86 ? 4.664 0.752 -20.516 1.00 94.00 86 LEU A N 1
ATOM 620 C CA . LEU A 1 86 ? 3.958 -0.472 -20.130 1.00 94.00 86 LEU A CA 1
ATOM 621 C C . LEU A 1 86 ? 2.436 -0.260 -19.999 1.00 94.00 86 LEU A C 1
ATOM 623 O O . LEU A 1 86 ? 1.719 -1.188 -19.636 1.00 94.00 86 LEU A O 1
ATOM 627 N N . GLY A 1 87 ? 1.928 0.944 -20.291 1.00 94.19 87 GLY A N 1
ATOM 628 C CA . GLY A 1 87 ? 0.504 1.292 -20.232 1.00 94.19 87 GLY A CA 1
ATOM 629 C C . GLY A 1 87 ? 0.009 1.833 -18.885 1.00 94.19 87 GLY A C 1
ATOM 630 O O . GLY A 1 87 ? -1.186 2.099 -18.735 1.00 94.19 87 GLY A O 1
ATOM 631 N N . PHE A 1 88 ? 0.887 2.042 -17.901 1.00 95.38 88 PHE A N 1
ATOM 632 C CA . PHE A 1 88 ? 0.504 2.462 -16.549 1.00 95.38 88 PHE A CA 1
ATOM 633 C C . PHE A 1 88 ? 0.801 3.942 -16.287 1.00 95.38 88 PHE A C 1
ATOM 635 O O . PHE A 1 88 ? 1.812 4.492 -16.712 1.00 95.38 88 PHE A O 1
ATOM 642 N N . SER A 1 89 ? -0.066 4.597 -15.512 1.00 93.69 89 SER A N 1
ATOM 643 C CA . SER A 1 89 ? 0.088 6.010 -15.131 1.00 93.69 89 SER A CA 1
ATOM 644 C C . SER A 1 89 ? 1.120 6.254 -14.035 1.00 93.69 89 SER A C 1
ATOM 646 O O . SER A 1 89 ? 1.528 7.395 -13.805 1.00 93.69 89 SER A O 1
ATOM 648 N N . SER A 1 90 ? 1.459 5.221 -13.267 1.00 93.94 90 SER A N 1
ATOM 649 C CA . SER A 1 90 ? 2.362 5.328 -12.129 1.00 93.94 90 SER A CA 1
ATOM 650 C C . SER A 1 90 ? 2.958 3.974 -11.760 1.00 93.94 90 SER A C 1
ATOM 652 O O . SER A 1 90 ? 2.365 2.929 -12.024 1.00 93.94 90 SER A O 1
ATOM 654 N N . VAL A 1 91 ? 4.106 4.003 -11.078 1.00 95.44 91 VAL A N 1
ATOM 655 C CA . VAL A 1 91 ? 4.738 2.810 -10.492 1.00 95.44 91 VAL A CA 1
ATOM 656 C C . VAL A 1 91 ? 3.827 2.114 -9.486 1.00 95.44 91 VAL A C 1
ATOM 658 O O . VAL A 1 91 ? 3.848 0.894 -9.387 1.00 95.44 91 VAL A O 1
ATOM 661 N N . GLY A 1 92 ? 2.988 2.870 -8.774 1.00 95.19 92 GLY A N 1
ATOM 662 C CA . GLY A 1 92 ? 2.019 2.304 -7.839 1.00 95.19 92 GLY A CA 1
ATOM 663 C C . GLY A 1 92 ? 0.930 1.483 -8.533 1.00 95.19 92 GLY A C 1
ATOM 664 O O . GLY A 1 92 ? 0.591 0.405 -8.054 1.00 95.19 92 GLY A O 1
ATOM 665 N N . ASP A 1 93 ? 0.409 1.968 -9.664 1.00 96.00 93 ASP A N 1
ATOM 666 C CA . ASP A 1 93 ? -0.574 1.229 -10.469 1.00 96.00 93 ASP A CA 1
ATOM 667 C C . ASP A 1 93 ? 0.063 0.004 -11.120 1.00 96.00 93 ASP A C 1
ATOM 669 O O . ASP A 1 93 ? -0.472 -1.094 -11.005 1.00 96.00 93 ASP A O 1
ATOM 673 N N . TYR A 1 94 ? 1.246 0.179 -11.716 1.00 97.31 94 TYR A N 1
ATOM 674 C CA . TYR A 1 94 ? 2.038 -0.920 -12.264 1.00 97.31 94 TYR A CA 1
ATOM 675 C C . TYR A 1 94 ? 2.264 -2.021 -11.220 1.00 97.31 94 TYR A C 1
ATOM 677 O O . TYR A 1 94 ? 1.886 -3.165 -11.438 1.00 97.31 94 TYR A O 1
ATOM 685 N N . ALA A 1 95 ? 2.802 -1.686 -10.047 1.00 97.44 95 ALA A N 1
ATOM 686 C CA . ALA A 1 95 ? 3.107 -2.677 -9.021 1.00 97.44 95 ALA A CA 1
ATOM 687 C C . ALA A 1 95 ? 1.851 -3.386 -8.486 1.00 97.44 95 ALA A C 1
ATOM 689 O O . ALA A 1 95 ? 1.876 -4.601 -8.291 1.00 97.44 95 ALA A O 1
ATOM 690 N N . ARG A 1 96 ? 0.739 -2.662 -8.300 1.00 96.94 96 ARG A N 1
ATOM 691 C CA . ARG A 1 96 ? -0.526 -3.243 -7.824 1.00 96.94 96 ARG A CA 1
ATOM 692 C C . ARG A 1 96 ? -1.099 -4.241 -8.822 1.00 96.94 96 ARG A C 1
ATOM 694 O O . ARG A 1 96 ? -1.481 -5.344 -8.440 1.00 96.94 96 ARG A O 1
ATOM 701 N N . GLU A 1 97 ? -1.180 -3.833 -10.082 1.00 96.19 97 GLU A N 1
ATOM 702 C CA . GLU A 1 97 ? -1.884 -4.584 -11.120 1.00 96.19 97 GLU A CA 1
ATOM 703 C C . GLU A 1 97 ? -1.009 -5.680 -11.736 1.00 96.19 97 GLU A C 1
ATOM 705 O O . GLU A 1 97 ? -1.508 -6.759 -12.046 1.00 96.19 97 GLU A O 1
ATOM 710 N N . ARG A 1 98 ? 0.298 -5.428 -11.881 1.00 95.31 98 ARG A N 1
ATOM 711 C CA . ARG A 1 98 ? 1.244 -6.340 -12.535 1.00 95.31 98 ARG A CA 1
ATOM 712 C C . ARG A 1 98 ? 1.985 -7.251 -11.564 1.00 95.31 98 ARG A C 1
ATOM 714 O O . ARG A 1 98 ? 2.180 -8.418 -11.887 1.00 95.31 98 ARG A O 1
ATOM 721 N N . LEU A 1 99 ? 2.406 -6.719 -10.413 1.00 95.62 99 LEU A N 1
ATOM 722 C CA . LEU A 1 99 ? 3.254 -7.434 -9.448 1.00 95.62 99 LEU A CA 1
ATOM 723 C C . LEU A 1 99 ? 2.491 -7.914 -8.208 1.00 95.62 99 LEU A C 1
ATOM 725 O O . LEU A 1 99 ? 3.060 -8.622 -7.390 1.00 95.62 99 LEU A O 1
ATOM 729 N N . GLY A 1 100 ? 1.231 -7.501 -8.021 1.00 94.88 100 GLY A N 1
ATOM 730 C CA . GLY A 1 100 ? 0.475 -7.823 -6.809 1.00 94.88 100 GLY A CA 1
ATOM 731 C C . GLY A 1 100 ? 1.018 -7.153 -5.541 1.00 94.88 100 GLY A C 1
ATOM 732 O O . GLY A 1 100 ? 0.739 -7.629 -4.445 1.00 94.88 100 GLY A O 1
ATOM 733 N N . ILE A 1 101 ? 1.773 -6.055 -5.672 1.00 94.31 101 ILE A N 1
ATOM 734 C CA . ILE A 1 101 ? 2.368 -5.313 -4.552 1.00 94.31 101 ILE A CA 1
ATOM 735 C C . ILE A 1 101 ? 1.566 -4.034 -4.308 1.00 94.31 101 ILE A C 1
ATOM 737 O O . ILE A 1 101 ? 1.328 -3.249 -5.225 1.00 94.31 101 ILE A O 1
ATOM 741 N N . ALA A 1 102 ? 1.192 -3.768 -3.053 1.00 91.56 102 ALA A N 1
ATOM 742 C CA . ALA A 1 102 ? 0.508 -2.530 -2.688 1.00 91.56 102 ALA A CA 1
ATOM 743 C C . ALA A 1 102 ? 1.273 -1.282 -3.175 1.00 91.56 102 ALA A C 1
ATOM 745 O O . ALA A 1 102 ? 2.475 -1.140 -2.940 1.00 91.56 102 ALA A O 1
ATOM 746 N N . ALA A 1 103 ? 0.558 -0.332 -3.785 1.00 91.88 103 ALA A N 1
ATOM 747 C CA . ALA A 1 103 ? 1.147 0.866 -4.391 1.00 91.88 103 ALA A CA 1
ATOM 748 C C . ALA A 1 103 ? 2.045 1.668 -3.429 1.00 91.88 103 ALA A C 1
ATOM 750 O O . ALA A 1 103 ? 3.123 2.115 -3.815 1.00 91.88 103 ALA A O 1
ATOM 751 N N . SER A 1 104 ? 1.634 1.812 -2.166 1.00 89.06 104 SER A N 1
ATOM 752 C CA . SER A 1 104 ? 2.414 2.515 -1.141 1.00 89.06 104 SER A CA 1
ATOM 753 C C . SER A 1 104 ? 3.684 1.760 -0.741 1.00 89.06 104 SER A C 1
ATOM 755 O O . SER A 1 104 ? 4.709 2.386 -0.479 1.00 89.06 104 SER A O 1
ATOM 757 N N . THR A 1 105 ? 3.655 0.426 -0.729 1.00 91.06 105 THR A N 1
ATOM 758 C CA . THR A 1 105 ? 4.849 -0.406 -0.520 1.00 91.06 105 THR A CA 1
ATOM 759 C C . THR A 1 105 ? 5.821 -0.228 -1.681 1.00 91.06 105 THR A C 1
ATOM 761 O O . THR A 1 105 ? 6.981 0.098 -1.452 1.00 91.06 105 THR A O 1
ATOM 764 N N . ALA A 1 106 ? 5.341 -0.334 -2.923 1.00 94.31 106 ALA A N 1
ATOM 765 C CA . ALA A 1 106 ? 6.154 -0.141 -4.123 1.00 94.31 106 ALA A CA 1
ATOM 766 C C . ALA A 1 106 ? 6.818 1.248 -4.168 1.00 94.31 106 ALA A C 1
ATOM 768 O O . ALA A 1 106 ? 8.008 1.363 -4.457 1.00 94.31 106 ALA A O 1
ATOM 769 N N . GLN A 1 107 ? 6.078 2.302 -3.808 1.00 92.50 107 GLN A N 1
ATOM 770 C CA . GLN A 1 107 ? 6.614 3.663 -3.696 1.00 92.50 107 GLN A CA 1
ATOM 771 C C . GLN A 1 107 ? 7.719 3.770 -2.638 1.00 92.50 107 GLN A C 1
ATOM 773 O O . GLN A 1 107 ? 8.738 4.407 -2.894 1.00 92.50 107 GLN A O 1
ATOM 778 N N . LYS A 1 108 ? 7.552 3.133 -1.470 1.00 91.56 108 LYS A N 1
ATOM 779 C CA . LYS A 1 108 ? 8.581 3.110 -0.417 1.00 91.56 108 LYS A CA 1
ATOM 780 C C . LYS A 1 108 ? 9.843 2.378 -0.867 1.00 91.56 108 LYS A C 1
ATOM 782 O O . LYS A 1 108 ? 10.932 2.897 -0.641 1.00 91.56 108 LYS A O 1
ATOM 787 N N . LEU A 1 109 ? 9.700 1.230 -1.533 1.00 94.31 109 LEU A N 1
ATOM 788 C CA . LEU A 1 109 ? 10.830 0.477 -2.087 1.00 94.31 109 LEU A CA 1
ATOM 789 C C . LEU A 1 109 ? 11.583 1.311 -3.134 1.00 94.31 109 LEU A C 1
ATOM 791 O O . LEU A 1 109 ? 12.782 1.535 -2.990 1.00 94.3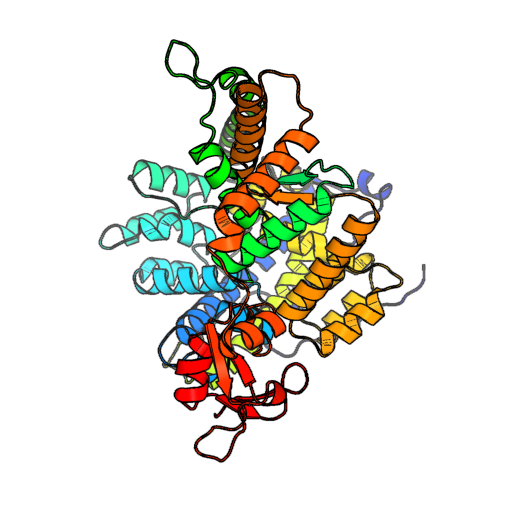1 109 LEU A O 1
ATOM 795 N N . ALA A 1 110 ? 10.871 1.876 -4.114 1.00 95.00 110 ALA A N 1
ATOM 796 C CA . ALA A 1 110 ? 11.471 2.738 -5.134 1.00 95.00 110 ALA A CA 1
ATOM 797 C C . ALA A 1 110 ? 12.122 3.998 -4.534 1.00 95.00 110 ALA A C 1
ATOM 799 O O . ALA A 1 110 ? 13.176 4.446 -4.988 1.00 95.00 110 ALA A O 1
ATOM 800 N N . SER A 1 111 ? 11.513 4.594 -3.502 1.00 93.69 111 SER A N 1
ATOM 801 C CA . SER A 1 111 ? 12.070 5.765 -2.822 1.00 93.69 111 SER A CA 1
ATOM 802 C C . SER A 1 111 ? 13.339 5.435 -2.042 1.00 93.69 111 SER A C 1
ATOM 804 O O . SER A 1 111 ? 14.299 6.201 -2.120 1.00 93.69 111 SER A O 1
ATOM 806 N N . LEU A 1 112 ? 13.364 4.306 -1.326 1.00 93.81 112 LEU A N 1
ATOM 807 C CA . LEU A 1 112 ? 14.560 3.832 -0.635 1.00 93.81 112 LEU A CA 1
ATOM 808 C C . LEU A 1 112 ? 15.689 3.581 -1.639 1.00 93.81 112 LEU A C 1
ATOM 810 O O . LEU A 1 112 ? 16.768 4.139 -1.473 1.00 93.81 112 LEU A O 1
ATOM 814 N N . SER A 1 113 ? 15.425 2.837 -2.716 1.00 94.75 113 SER A N 1
ATOM 815 C CA . SER A 1 113 ? 16.413 2.553 -3.762 1.00 94.75 113 SER A CA 1
ATOM 816 C C . SER A 1 113 ? 16.970 3.812 -4.425 1.00 94.75 113 SER A C 1
ATOM 818 O O . SER A 1 113 ? 18.175 3.902 -4.651 1.00 94.75 113 SER A O 1
ATOM 820 N N . ARG A 1 114 ? 16.136 4.827 -4.698 1.00 93.50 114 ARG A N 1
ATOM 821 C CA . ARG A 1 114 ? 16.627 6.131 -5.184 1.00 93.50 114 ARG A CA 1
ATOM 822 C C . ARG A 1 114 ? 17.543 6.804 -4.168 1.00 93.50 114 ARG A C 1
ATOM 824 O O . ARG A 1 114 ? 18.617 7.252 -4.547 1.00 93.50 114 ARG A O 1
ATOM 831 N N . GLY A 1 115 ? 17.150 6.828 -2.895 1.00 93.69 115 GLY A N 1
ATOM 832 C CA . GLY A 1 115 ? 17.981 7.385 -1.832 1.00 93.69 115 GLY A CA 1
ATOM 833 C C . GLY A 1 115 ? 19.320 6.659 -1.704 1.00 93.69 115 GLY A C 1
ATOM 834 O O . GLY A 1 115 ? 20.357 7.307 -1.620 1.00 93.69 115 GLY A O 1
ATOM 835 N N . LEU A 1 116 ? 19.331 5.329 -1.760 1.00 94.56 116 LEU A N 1
ATOM 836 C CA . LEU A 1 116 ? 20.555 4.532 -1.652 1.00 94.56 116 LEU A CA 1
ATOM 837 C C . LEU A 1 116 ? 21.539 4.771 -2.810 1.00 94.56 116 LEU A C 1
ATOM 839 O O . LEU A 1 116 ? 22.738 4.623 -2.610 1.00 94.56 116 LEU A O 1
ATOM 843 N N . ARG A 1 117 ? 21.094 5.196 -4.001 1.00 90.56 117 ARG A N 1
ATOM 844 C CA . ARG A 1 117 ? 22.014 5.508 -5.120 1.00 90.56 117 ARG A CA 1
ATOM 845 C C . ARG A 1 117 ? 23.021 6.608 -4.793 1.00 90.56 117 ARG A C 1
ATOM 847 O O . ARG A 1 117 ? 24.125 6.576 -5.315 1.00 90.56 117 ARG A O 1
ATOM 854 N N . GLU A 1 118 ? 22.649 7.548 -3.932 1.00 91.50 118 GLU A N 1
ATOM 855 C CA . GLU A 1 118 ? 23.518 8.652 -3.503 1.00 91.50 118 GLU A CA 1
ATOM 856 C C . GLU A 1 118 ? 24.364 8.295 -2.262 1.00 91.50 118 GLU A C 1
ATOM 858 O O . GLU A 1 118 ? 25.104 9.143 -1.775 1.00 91.50 118 GLU A O 1
ATOM 863 N N . ARG A 1 119 ? 24.220 7.074 -1.717 1.00 95.56 119 ARG A N 1
ATOM 864 C CA . ARG A 1 119 ? 24.935 6.564 -0.533 1.00 95.56 119 ARG A CA 1
ATOM 865 C C . ARG A 1 119 ? 25.566 5.199 -0.851 1.00 95.56 119 ARG A C 1
ATOM 867 O O . ARG A 1 119 ? 24.972 4.168 -0.517 1.00 95.56 119 ARG A O 1
ATOM 874 N N . PRO A 1 120 ? 26.712 5.144 -1.551 1.00 94.69 120 PRO A N 1
ATOM 875 C CA . PRO A 1 120 ? 27.289 3.885 -2.021 1.00 94.69 120 PRO A CA 1
ATOM 876 C C . PRO A 1 120 ? 27.685 2.917 -0.895 1.00 94.69 120 PRO A C 1
ATOM 878 O O . PRO A 1 120 ? 27.475 1.713 -1.046 1.00 94.69 120 PRO A O 1
ATOM 881 N N . LEU A 1 121 ? 28.199 3.407 0.239 1.00 97.25 121 LEU A N 1
ATOM 882 C CA . LEU A 1 121 ? 28.573 2.565 1.382 1.00 97.25 121 LEU A CA 1
ATOM 883 C C . LEU A 1 121 ? 27.332 1.974 2.051 1.00 97.25 121 LEU A C 1
ATOM 885 O O . LEU A 1 121 ? 27.297 0.778 2.349 1.00 97.25 121 LEU A O 1
ATOM 889 N N . LEU A 1 122 ? 26.292 2.791 2.252 1.00 97.25 122 LEU A N 1
ATOM 890 C CA . LEU A 1 122 ? 25.033 2.315 2.826 1.00 97.25 122 LEU A CA 1
ATOM 891 C C . LEU A 1 122 ? 24.326 1.353 1.873 1.00 97.25 122 LEU A C 1
ATOM 893 O O . LEU A 1 122 ? 23.839 0.312 2.309 1.00 97.25 122 LEU A O 1
ATOM 897 N N . ARG A 1 123 ? 24.293 1.668 0.574 1.00 95.50 123 ARG A N 1
ATOM 898 C CA . ARG A 1 123 ? 23.719 0.788 -0.447 1.00 95.50 123 ARG A CA 1
ATOM 899 C C . ARG A 1 123 ? 24.388 -0.572 -0.420 1.00 95.50 123 ARG A C 1
ATOM 901 O O . ARG A 1 123 ? 23.690 -1.580 -0.418 1.00 95.50 123 ARG A O 1
ATOM 908 N N . GLU A 1 124 ? 25.712 -0.601 -0.375 1.00 95.62 124 GLU A N 1
ATOM 909 C CA . GLU A 1 124 ? 26.451 -1.851 -0.395 1.00 95.62 124 GLU A CA 1
ATOM 910 C C . GLU A 1 124 ? 26.254 -2.667 0.892 1.00 95.62 124 GLU A C 1
ATOM 912 O O . GLU A 1 124 ? 26.027 -3.874 0.818 1.00 95.62 124 GLU A O 1
ATOM 917 N N . ALA A 1 125 ? 26.233 -2.020 2.062 1.00 96.81 125 ALA A N 1
ATOM 918 C CA . ALA A 1 125 ? 25.926 -2.692 3.326 1.00 96.81 125 ALA A CA 1
ATOM 919 C C . ALA A 1 125 ? 24.513 -3.313 3.329 1.00 96.81 125 ALA A C 1
ATOM 921 O O . ALA A 1 125 ? 24.317 -4.423 3.828 1.00 96.81 125 ALA A O 1
ATOM 922 N N . VAL A 1 126 ? 23.530 -2.632 2.727 1.00 95.50 126 VAL A N 1
ATOM 923 C CA . VAL A 1 126 ? 22.166 -3.162 2.566 1.00 95.50 126 VAL A CA 1
ATOM 924 C C . VAL A 1 126 ? 22.127 -4.298 1.544 1.00 95.50 126 VAL A C 1
ATOM 926 O O . VAL A 1 126 ? 21.480 -5.313 1.793 1.00 95.50 126 VAL A O 1
ATOM 929 N N . ARG A 1 127 ? 22.854 -4.185 0.422 1.00 94.56 127 ARG A N 1
ATOM 930 C CA . ARG A 1 127 ? 22.951 -5.257 -0.585 1.00 94.56 127 ARG A CA 1
ATOM 931 C C . ARG A 1 127 ? 23.607 -6.519 -0.039 1.00 94.56 127 ARG A C 1
ATOM 933 O O . ARG A 1 127 ? 23.190 -7.603 -0.423 1.00 94.56 127 ARG A O 1
ATOM 940 N N . ARG A 1 128 ? 24.589 -6.405 0.858 1.00 94.44 128 ARG A N 1
ATOM 941 C CA . ARG A 1 128 ? 25.195 -7.561 1.541 1.00 94.44 128 ARG A CA 1
ATOM 942 C C . ARG A 1 128 ? 24.317 -8.151 2.647 1.00 94.44 128 ARG A C 1
ATOM 944 O O . ARG A 1 128 ? 24.624 -9.228 3.137 1.00 94.44 128 ARG A O 1
ATOM 951 N N . GLY A 1 129 ? 23.240 -7.470 3.040 1.00 92.75 129 GLY A N 1
ATOM 952 C CA . GLY A 1 129 ? 22.375 -7.889 4.145 1.00 92.75 129 GLY A CA 1
ATOM 953 C C . GLY A 1 129 ? 22.940 -7.582 5.536 1.00 92.75 129 GLY A C 1
ATOM 954 O O . GLY A 1 129 ? 22.385 -8.044 6.529 1.00 92.75 129 GLY A O 1
ATOM 955 N N . GLU A 1 130 ? 24.027 -6.809 5.628 1.00 94.12 130 GLU A N 1
ATOM 956 C CA . GLU A 1 130 ? 24.640 -6.386 6.898 1.00 94.12 130 GLU A CA 1
ATOM 957 C C . GLU A 1 130 ? 23.796 -5.315 7.606 1.00 94.12 130 GLU A C 1
ATOM 959 O O . GLU A 1 130 ? 23.822 -5.182 8.829 1.00 94.12 130 GLU A O 1
ATOM 964 N N . VAL A 1 131 ? 23.043 -4.532 6.827 1.00 94.62 131 VAL A N 1
ATOM 965 C CA . VAL A 1 131 ? 22.116 -3.506 7.310 1.00 94.62 131 VAL A CA 1
ATOM 966 C C . VAL A 1 131 ? 20.733 -3.786 6.730 1.00 94.62 131 VAL A C 1
ATOM 968 O O . VAL A 1 131 ? 20.562 -3.871 5.516 1.00 94.62 131 VAL A O 1
ATOM 971 N N . SER A 1 132 ? 19.718 -3.904 7.588 1.00 92.44 132 SER A N 1
ATOM 972 C CA . SER A 1 132 ? 18.343 -4.110 7.121 1.00 92.44 132 SER A CA 1
ATOM 973 C C . SER A 1 132 ? 17.798 -2.870 6.403 1.00 92.44 132 SER A C 1
ATOM 975 O O . SER A 1 132 ? 18.186 -1.734 6.691 1.00 92.44 132 SER A O 1
ATOM 977 N N . THR A 1 133 ? 16.830 -3.062 5.504 1.00 91.56 133 THR A N 1
ATOM 978 C CA . THR A 1 133 ? 16.156 -1.956 4.797 1.00 91.56 133 THR A CA 1
ATOM 979 C C . THR A 1 133 ? 15.526 -0.950 5.764 1.00 91.56 133 THR A C 1
ATOM 981 O O . THR A 1 133 ? 15.544 0.252 5.500 1.00 91.56 133 THR A O 1
ATOM 984 N N . ARG A 1 134 ? 15.028 -1.414 6.918 1.00 91.56 134 ARG A N 1
ATOM 985 C CA . ARG A 1 134 ? 14.486 -0.561 7.982 1.00 91.56 134 ARG A CA 1
ATOM 986 C C . ARG A 1 134 ? 15.555 0.315 8.631 1.00 91.56 134 ARG A C 1
ATOM 988 O O . ARG A 1 134 ? 15.345 1.521 8.727 1.00 91.56 134 ARG A O 1
ATOM 995 N N . LYS A 1 135 ? 16.706 -0.251 9.013 1.00 94.12 135 LYS A N 1
ATOM 996 C CA . LYS A 1 135 ? 17.834 0.529 9.552 1.00 94.12 135 LYS A CA 1
ATOM 997 C C . LYS A 1 135 ? 18.341 1.544 8.526 1.00 94.12 135 LYS A C 1
ATOM 999 O O . LYS A 1 135 ? 18.556 2.704 8.866 1.00 94.12 135 LYS A O 1
ATOM 1004 N N . ALA A 1 136 ? 18.439 1.134 7.261 1.00 94.69 136 ALA A N 1
ATOM 1005 C CA . ALA A 1 136 ? 18.831 2.016 6.169 1.00 94.69 136 ALA A CA 1
ATOM 1006 C C . ALA A 1 136 ? 17.865 3.193 5.988 1.00 94.69 136 ALA A C 1
ATOM 1008 O O . ALA A 1 136 ? 18.322 4.321 5.857 1.00 94.69 136 ALA A O 1
ATOM 1009 N N . GLN A 1 137 ? 16.547 2.962 6.040 1.00 92.81 137 GLN A N 1
ATOM 1010 C CA . GLN A 1 137 ? 15.541 4.032 6.003 1.00 92.81 137 GLN A CA 1
ATOM 1011 C C . GLN A 1 137 ? 15.719 5.034 7.148 1.00 92.81 137 GLN A C 1
ATOM 1013 O O . GLN A 1 137 ? 15.640 6.238 6.906 1.00 92.81 137 GLN A O 1
ATOM 1018 N N . THR A 1 138 ? 15.977 4.549 8.367 1.00 94.00 138 THR A N 1
ATOM 1019 C CA . THR A 1 138 ? 16.172 5.391 9.556 1.00 94.00 138 THR A CA 1
ATOM 1020 C C . THR A 1 138 ? 17.353 6.342 9.389 1.00 94.00 138 THR A C 1
ATOM 1022 O O . THR A 1 138 ? 17.217 7.534 9.660 1.00 94.00 138 THR A O 1
ATOM 1025 N N . VAL A 1 139 ? 18.494 5.846 8.897 1.00 95.19 139 VAL A N 1
ATOM 1026 C CA . VAL A 1 139 ? 19.717 6.657 8.758 1.00 95.19 139 VAL A CA 1
ATOM 1027 C C . VAL A 1 139 ? 19.836 7.371 7.410 1.00 95.19 139 VAL A C 1
ATOM 1029 O O . VAL A 1 139 ? 20.710 8.215 7.256 1.00 95.19 139 VAL A O 1
ATOM 1032 N N . LEU A 1 140 ? 18.959 7.091 6.438 1.00 93.31 140 LEU A N 1
ATOM 1033 C CA . LEU A 1 140 ? 19.097 7.522 5.037 1.00 93.31 140 LEU A CA 1
ATOM 1034 C C . LEU A 1 140 ? 19.342 9.028 4.867 1.00 93.31 140 LEU A C 1
ATOM 1036 O O . LEU A 1 140 ? 20.119 9.456 4.012 1.00 93.31 140 LEU A O 1
ATOM 1040 N N . LYS A 1 141 ? 18.643 9.846 5.661 1.00 90.81 141 LYS A N 1
ATOM 1041 C CA . LYS A 1 141 ? 18.768 11.308 5.610 1.00 90.81 141 LYS A CA 1
ATOM 1042 C C . LYS A 1 141 ? 20.068 11.802 6.251 1.00 90.81 141 LYS A C 1
ATOM 1044 O O . LYS A 1 141 ? 20.610 12.780 5.748 1.00 90.81 141 LYS A O 1
ATOM 1049 N N . ALA A 1 142 ? 20.547 11.128 7.297 1.00 91.69 142 ALA A N 1
ATOM 1050 C CA . ALA A 1 142 ? 21.738 11.498 8.060 1.00 91.69 142 ALA A CA 1
ATOM 1051 C C . ALA A 1 142 ? 23.042 10.957 7.440 1.00 91.69 142 ALA A C 1
ATOM 1053 O O . ALA A 1 142 ? 24.075 11.609 7.509 1.00 91.69 142 ALA A O 1
ATOM 1054 N N . ALA A 1 143 ? 22.993 9.798 6.780 1.00 92.56 143 ALA A N 1
ATOM 1055 C CA . ALA A 1 143 ? 24.120 9.200 6.074 1.00 92.56 143 ALA A CA 1
ATOM 1056 C C . ALA A 1 143 ? 24.366 9.933 4.742 1.00 92.56 143 ALA A C 1
ATOM 1058 O O . ALA A 1 143 ? 23.870 9.520 3.693 1.00 92.56 143 ALA A O 1
ATOM 1059 N N . ARG A 1 144 ? 25.064 11.073 4.772 1.00 90.69 144 ARG A N 1
ATOM 1060 C CA . ARG A 1 144 ? 25.407 11.861 3.576 1.00 90.69 144 ARG A CA 1
ATOM 1061 C C . ARG A 1 144 ? 26.853 12.330 3.636 1.00 90.69 144 ARG A C 1
ATOM 1063 O O . ARG A 1 144 ? 27.324 12.733 4.693 1.00 90.69 144 ARG A O 1
ATOM 1070 N N . GLY A 1 145 ? 27.523 12.340 2.485 1.00 90.81 145 GLY A N 1
ATOM 1071 C CA . GLY A 1 145 ? 28.886 12.859 2.371 1.00 90.81 145 GLY A CA 1
ATOM 1072 C C . GLY A 1 145 ? 29.839 12.185 3.359 1.00 90.81 145 GLY A C 1
ATOM 1073 O O . GLY A 1 145 ? 29.889 10.960 3.437 1.00 90.81 145 GLY A O 1
ATOM 1074 N N . VAL A 1 146 ? 30.568 12.992 4.131 1.00 91.50 146 VAL A N 1
ATOM 1075 C CA . VAL A 1 146 ? 31.573 12.520 5.102 1.00 91.50 146 VAL A CA 1
ATOM 1076 C C . VAL A 1 146 ? 30.984 11.684 6.245 1.00 91.50 146 VAL A C 1
ATOM 1078 O O . VAL A 1 146 ? 31.679 10.829 6.789 1.00 91.50 146 VAL A O 1
ATOM 1081 N N . ASP A 1 147 ? 29.699 11.862 6.564 1.00 93.50 147 ASP A N 1
ATOM 1082 C CA . ASP A 1 147 ? 29.044 11.175 7.684 1.00 93.50 147 ASP A CA 1
ATOM 1083 C C . ASP A 1 147 ? 28.546 9.769 7.318 1.00 93.50 147 ASP A C 1
ATOM 1085 O O . ASP A 1 147 ? 28.163 8.989 8.195 1.00 93.50 147 ASP A O 1
ATOM 1089 N N . GLU A 1 148 ? 28.531 9.419 6.027 1.00 96.31 148 GLU A N 1
ATOM 1090 C CA . GLU A 1 148 ? 27.969 8.154 5.550 1.00 96.31 148 GLU A CA 1
ATOM 1091 C C . GLU A 1 148 ? 28.629 6.942 6.225 1.00 96.31 148 GLU A C 1
ATOM 1093 O O . GLU A 1 148 ? 27.930 6.077 6.755 1.00 96.31 148 GLU A O 1
ATOM 1098 N N . ALA A 1 149 ? 29.963 6.900 6.271 1.00 96.81 149 ALA A N 1
ATOM 1099 C CA . ALA A 1 149 ? 30.705 5.780 6.847 1.00 96.81 149 ALA A CA 1
ATOM 1100 C C . ALA A 1 149 ? 30.395 5.575 8.341 1.00 96.81 149 ALA A C 1
ATOM 1102 O O . ALA A 1 149 ? 30.204 4.439 8.786 1.00 96.81 149 ALA A O 1
ATOM 1103 N N . ALA A 1 150 ? 30.288 6.669 9.103 1.00 96.62 150 ALA A N 1
ATOM 1104 C CA . ALA A 1 150 ? 29.964 6.623 10.525 1.00 96.62 150 ALA A CA 1
ATOM 1105 C C . ALA A 1 150 ? 28.549 6.071 10.753 1.00 96.62 150 ALA A C 1
ATOM 1107 O O . ALA A 1 150 ? 28.353 5.177 11.578 1.00 96.62 150 ALA A O 1
ATOM 1108 N N . TRP A 1 151 ? 27.563 6.533 9.978 1.00 97.00 151 TRP A N 1
ATOM 1109 C CA . TRP A 1 151 ? 26.191 6.033 10.076 1.00 97.00 151 TRP A CA 1
ATOM 1110 C C . TRP A 1 151 ? 26.047 4.572 9.647 1.00 97.00 151 TRP A C 1
ATOM 1112 O O . TRP A 1 151 ? 25.274 3.840 10.264 1.00 97.00 151 TRP A O 1
ATOM 1122 N N . VAL A 1 152 ? 26.805 4.116 8.645 1.00 97.50 152 VAL A N 1
ATOM 1123 C CA . VAL A 1 152 ? 26.824 2.702 8.233 1.00 97.50 152 VAL A CA 1
ATOM 1124 C C . VAL A 1 152 ? 27.398 1.813 9.336 1.00 97.50 152 VAL A C 1
ATOM 1126 O O . VAL A 1 152 ? 26.807 0.780 9.651 1.00 97.50 152 VAL A O 1
ATOM 1129 N N . ALA A 1 153 ? 28.505 2.222 9.964 1.00 96.75 153 ALA A N 1
ATOM 1130 C CA . ALA A 1 153 ? 29.104 1.477 11.073 1.00 96.75 153 ALA A CA 1
ATOM 1131 C C . ALA A 1 153 ? 28.121 1.314 12.243 1.00 96.75 153 ALA A C 1
ATOM 1133 O O . ALA A 1 153 ? 27.955 0.210 12.761 1.00 96.75 153 ALA A O 1
ATOM 1134 N N . ARG A 1 154 ? 27.403 2.387 12.594 1.00 96.19 154 ARG A N 1
ATOM 1135 C CA . ARG A 1 154 ? 26.346 2.352 13.614 1.00 96.19 154 ARG A CA 1
ATOM 1136 C C . ARG A 1 154 ? 25.173 1.471 13.202 1.00 96.19 154 ARG A C 1
ATOM 1138 O O . ARG A 1 154 ? 24.687 0.681 14.002 1.00 96.19 154 ARG A O 1
ATOM 1145 N N . ALA A 1 155 ? 24.733 1.555 11.946 1.00 96.00 155 ALA A N 1
ATOM 1146 C CA . ALA A 1 155 ? 23.601 0.774 11.454 1.00 96.00 155 ALA A CA 1
ATOM 1147 C C . ALA A 1 155 ? 23.845 -0.746 11.489 1.00 96.00 155 ALA A C 1
ATOM 1149 O O . ALA A 1 155 ? 22.896 -1.520 11.629 1.00 96.00 155 ALA A O 1
ATOM 1150 N N . ARG A 1 156 ? 25.103 -1.192 11.409 1.00 94.50 156 ARG A N 1
ATOM 1151 C CA . ARG A 1 156 ? 25.457 -2.613 11.549 1.00 94.50 156 ARG A CA 1
ATOM 1152 C C . ARG A 1 156 ? 25.219 -3.150 12.963 1.00 94.50 156 ARG A C 1
ATOM 1154 O O . ARG A 1 156 ? 24.884 -4.319 13.106 1.00 94.50 156 ARG A O 1
ATOM 1161 N N . THR A 1 157 ? 25.341 -2.318 13.997 1.00 91.25 157 THR A N 1
ATOM 1162 C CA . THR A 1 157 ? 25.378 -2.781 15.396 1.00 91.25 157 THR A CA 1
ATOM 1163 C C . THR A 1 157 ? 24.209 -2.284 16.248 1.00 91.25 157 THR A C 1
ATOM 1165 O O . THR A 1 157 ? 23.746 -3.004 17.129 1.00 91.25 157 THR A O 1
ATOM 1168 N N . GLU A 1 158 ? 23.694 -1.080 16.006 1.00 92.94 158 GLU A N 1
ATOM 1169 C CA . GLU A 1 158 ? 22.639 -0.464 16.822 1.00 92.94 158 GLU A CA 1
ATOM 1170 C C . GLU A 1 158 ? 21.226 -0.939 16.439 1.00 92.94 158 GLU A C 1
ATOM 1172 O O . GLU A 1 158 ? 20.984 -1.381 15.308 1.00 92.94 158 GLU A O 1
ATOM 1177 N N . SER A 1 159 ? 20.286 -0.842 17.389 1.00 92.69 159 SER A N 1
ATOM 1178 C CA . SER A 1 159 ? 18.850 -1.081 17.176 1.00 92.69 159 SER A CA 1
ATOM 1179 C C . SER A 1 159 ? 18.235 0.001 16.281 1.00 92.69 159 SER A C 1
ATOM 1181 O O . SER A 1 159 ? 18.769 1.107 16.157 1.00 92.69 159 SER A O 1
ATOM 1183 N N . VAL A 1 160 ? 17.100 -0.288 15.641 1.00 92.19 160 VAL A N 1
ATOM 1184 C CA . VAL A 1 160 ? 16.353 0.710 14.857 1.00 92.19 160 VAL A CA 1
ATOM 1185 C C . VAL A 1 160 ? 15.941 1.878 15.758 1.00 92.19 160 VAL A C 1
ATOM 1187 O O . VAL A 1 160 ? 16.104 3.032 15.349 1.00 92.19 160 VAL A O 1
ATOM 1190 N N . ARG A 1 161 ? 15.481 1.601 16.989 1.00 91.75 161 ARG A N 1
ATOM 1191 C CA . ARG A 1 161 ? 15.198 2.621 18.013 1.00 91.75 161 ARG A CA 1
ATOM 1192 C C . ARG A 1 161 ? 16.439 3.449 18.355 1.00 91.75 161 ARG A C 1
ATOM 1194 O O . ARG A 1 161 ? 16.363 4.679 18.330 1.00 91.75 161 ARG A O 1
ATOM 1201 N N . GLY A 1 162 ? 17.578 2.804 18.623 1.00 90.88 162 GLY A N 1
ATOM 1202 C CA . GLY A 1 162 ? 18.840 3.477 18.949 1.00 90.88 162 GLY A CA 1
ATOM 1203 C C . GLY A 1 162 ? 19.312 4.416 17.835 1.00 90.88 162 GLY A C 1
ATOM 1204 O O . GLY A 1 162 ? 19.608 5.588 18.087 1.00 90.88 162 GLY A O 1
ATOM 1205 N N . LEU A 1 163 ? 19.260 3.948 16.583 1.00 93.75 163 LEU A N 1
ATOM 1206 C CA . LEU A 1 163 ? 19.547 4.762 15.400 1.00 93.75 163 LEU A CA 1
ATOM 1207 C C . LEU A 1 163 ? 18.570 5.931 15.264 1.00 93.75 163 LEU A C 1
ATOM 1209 O O . LEU A 1 163 ? 18.988 7.046 14.961 1.00 93.75 163 LEU A O 1
ATOM 1213 N N . ALA A 1 164 ? 17.277 5.711 15.509 1.00 91.25 164 ALA A N 1
ATOM 1214 C CA . ALA A 1 164 ? 16.277 6.767 15.420 1.00 91.25 164 ALA A CA 1
ATOM 1215 C C . ALA A 1 164 ? 16.523 7.874 16.460 1.00 91.25 164 ALA A C 1
ATOM 1217 O O . ALA A 1 164 ? 16.507 9.060 16.121 1.00 91.25 164 ALA A O 1
ATOM 1218 N N . ALA A 1 165 ? 16.817 7.496 17.708 1.00 90.31 165 ALA A N 1
ATOM 1219 C CA . ALA A 1 165 ? 17.186 8.430 18.771 1.00 90.31 165 ALA A CA 1
ATOM 1220 C C . ALA A 1 165 ? 18.481 9.186 18.438 1.00 90.31 165 ALA A C 1
ATOM 1222 O O . ALA A 1 165 ? 18.602 10.387 18.683 1.00 90.31 165 ALA A O 1
ATOM 1223 N N . ALA A 1 166 ? 19.451 8.502 17.839 1.00 92.75 166 ALA A N 1
ATOM 1224 C CA . ALA A 1 166 ? 20.692 9.111 17.401 1.00 92.75 166 ALA A CA 1
ATOM 1225 C C . ALA A 1 166 ? 20.510 10.128 16.271 1.00 92.75 166 ALA A C 1
ATOM 1227 O O . ALA A 1 166 ? 21.111 11.198 16.324 1.00 92.75 166 ALA A O 1
ATOM 1228 N N . VAL A 1 167 ? 19.685 9.812 15.270 1.00 93.00 167 VAL A N 1
ATOM 1229 C CA . VAL A 1 167 ? 19.372 10.727 14.164 1.00 93.00 167 VAL A CA 1
ATOM 1230 C C . VAL A 1 167 ? 18.692 11.985 14.702 1.00 93.00 167 VAL A C 1
ATOM 1232 O O . VAL A 1 167 ? 19.099 13.083 14.333 1.00 93.00 167 VAL A O 1
ATOM 1235 N N . ARG A 1 168 ? 17.740 11.844 15.638 1.00 90.00 168 ARG A N 1
ATOM 1236 C CA . ARG A 1 168 ? 17.106 12.993 16.311 1.00 90.00 168 ARG A CA 1
ATOM 1237 C C . ARG A 1 168 ? 18.125 13.856 17.057 1.00 90.00 168 ARG A C 1
ATOM 1239 O O . ARG A 1 168 ? 18.114 15.071 16.896 1.00 90.00 168 ARG A O 1
ATOM 1246 N N . ARG A 1 169 ? 19.040 13.244 17.824 1.00 91.06 169 ARG A N 1
ATOM 1247 C CA . ARG A 1 169 ? 20.116 13.971 18.532 1.00 91.06 169 ARG A CA 1
ATOM 1248 C C . ARG A 1 169 ? 21.057 14.717 17.587 1.00 91.06 169 ARG A C 1
ATOM 1250 O O . ARG A 1 169 ? 21.549 15.777 17.945 1.00 91.06 169 ARG A O 1
ATOM 1257 N N . ALA A 1 170 ? 21.277 14.192 16.386 1.00 87.50 170 ALA A N 1
ATOM 1258 C CA . ALA A 1 170 ? 22.064 14.849 15.345 1.00 87.50 170 ALA A CA 1
ATOM 1259 C C . ALA A 1 170 ? 21.288 15.949 14.585 1.00 87.50 170 ALA A C 1
ATOM 1261 O O . ALA A 1 170 ? 21.764 16.429 13.560 1.00 87.50 170 ALA A O 1
ATOM 1262 N N . GLY A 1 171 ? 20.080 16.322 15.031 1.00 84.00 171 GLY A N 1
ATOM 1263 C CA . GLY A 1 171 ? 19.220 17.298 14.350 1.00 84.00 171 GLY A CA 1
ATOM 1264 C C . GLY A 1 171 ? 18.585 16.775 13.055 1.00 84.00 171 GLY A C 1
ATOM 1265 O O . GLY A 1 171 ? 17.992 17.536 12.292 1.00 84.00 171 GLY A O 1
ATOM 1266 N N . GLY A 1 172 ? 18.705 15.475 12.781 1.00 80.25 172 GLY A N 1
ATOM 1267 C CA . GLY A 1 172 ? 18.127 14.839 11.608 1.00 80.25 172 GLY A CA 1
ATOM 1268 C C . GLY A 1 172 ? 16.630 14.585 11.771 1.00 80.25 172 GLY A C 1
ATOM 1269 O O . GLY A 1 172 ? 16.152 14.187 12.833 1.00 80.25 172 GLY A O 1
ATOM 1270 N N . SER A 1 173 ? 15.880 14.747 10.680 1.00 80.81 173 SER A N 1
ATOM 1271 C CA . SER A 1 173 ? 14.490 14.290 10.626 1.00 80.81 173 SER A CA 1
ATOM 1272 C C . SER A 1 173 ? 14.430 12.804 10.294 1.00 80.81 173 SER A C 1
ATOM 1274 O O . SER A 1 173 ? 15.132 12.322 9.402 1.00 80.81 173 SER A O 1
ATOM 1276 N N . LEU A 1 174 ? 13.545 12.076 10.968 1.00 77.62 174 LEU A N 1
ATOM 1277 C CA . LEU A 1 174 ? 13.222 10.706 10.587 1.00 77.62 174 LEU A CA 1
ATOM 1278 C C . LEU A 1 174 ? 12.339 10.702 9.325 1.00 77.62 174 LEU A C 1
ATOM 1280 O O . LEU A 1 174 ? 11.785 11.738 8.930 1.00 77.62 174 LEU A O 1
ATOM 1284 N N . PRO A 1 175 ? 12.235 9.570 8.613 1.00 67.50 175 PRO A N 1
ATOM 1285 C CA . PRO A 1 175 ? 11.148 9.376 7.661 1.00 67.50 175 PRO A CA 1
ATOM 1286 C C . PRO A 1 175 ? 9.808 9.562 8.383 1.00 67.50 175 PRO A C 1
ATOM 1288 O O . PRO A 1 175 ? 9.682 9.116 9.520 1.00 67.50 175 PRO A O 1
ATOM 1291 N N . GLU A 1 176 ? 8.817 10.188 7.742 1.00 61.09 176 GLU A N 1
ATOM 1292 C CA . GLU A 1 176 ? 7.454 10.217 8.285 1.00 61.09 176 GLU A CA 1
ATOM 1293 C C . GLU A 1 176 ? 6.980 8.779 8.500 1.00 61.09 176 GLU A C 1
ATOM 1295 O O . GLU A 1 176 ? 6.748 8.007 7.559 1.00 61.09 176 GLU A O 1
ATOM 1300 N N . GLU A 1 177 ? 6.900 8.386 9.767 1.00 55.78 177 GLU A N 1
ATOM 1301 C CA . GLU A 1 177 ? 6.468 7.059 10.149 1.00 55.78 177 GLU A CA 1
ATOM 1302 C C . GLU A 1 177 ? 4.950 7.019 10.145 1.00 55.78 177 GLU A C 1
ATOM 1304 O O . GLU A 1 177 ? 4.309 7.042 11.185 1.00 55.78 177 GLU A O 1
ATOM 1309 N N . GLN A 1 178 ? 4.423 6.820 8.938 1.00 54.66 178 GLN A N 1
ATOM 1310 C CA . GLN A 1 178 ? 3.054 6.410 8.628 1.00 54.66 178 GLN A CA 1
ATOM 1311 C C . GLN A 1 178 ? 2.081 7.567 8.356 1.00 54.66 178 GLN A C 1
ATOM 1313 O O . GLN A 1 178 ? 2.159 8.617 8.984 1.00 54.66 178 GLN A O 1
ATOM 1318 N N . PRO A 1 179 ? 1.132 7.361 7.420 1.00 54.97 179 PRO A N 1
ATOM 1319 C CA . PRO A 1 179 ? -0.026 8.236 7.320 1.00 54.97 179 PRO A CA 1
ATOM 1320 C C . PRO A 1 179 ? -0.777 8.238 8.654 1.00 54.97 179 PRO A C 1
ATOM 1322 O O . PRO A 1 179 ? -0.846 7.205 9.327 1.00 54.97 179 PRO A O 1
ATOM 1325 N N . GLU A 1 180 ? -1.344 9.390 9.004 1.00 64.44 180 GLU A N 1
ATOM 1326 C CA . GLU A 1 180 ? -2.109 9.591 10.234 1.00 64.44 180 GLU A CA 1
ATOM 1327 C C . GLU A 1 180 ? -3.126 8.454 10.450 1.00 64.44 180 GLU A C 1
ATOM 1329 O O . GLU A 1 180 ? -3.813 8.013 9.518 1.00 64.44 180 GLU A O 1
ATOM 1334 N N . ARG A 1 181 ? -3.189 7.924 11.678 1.00 68.69 181 ARG A N 1
ATOM 1335 C CA . ARG A 1 181 ? -4.060 6.791 12.007 1.00 68.69 181 ARG A CA 1
ATOM 1336 C C . ARG A 1 181 ? -5.516 7.198 11.804 1.00 68.69 181 ARG A C 1
ATOM 1338 O O . ARG A 1 181 ? -6.029 8.053 12.515 1.00 68.69 181 ARG A O 1
ATOM 1345 N N . LEU A 1 182 ? -6.189 6.516 10.882 1.00 77.88 182 LEU A N 1
ATOM 1346 C CA . LEU A 1 182 ? -7.622 6.690 10.683 1.00 77.88 182 LEU A CA 1
ATOM 1347 C C . LEU A 1 182 ? -8.397 5.962 11.785 1.00 77.88 182 LEU A C 1
ATOM 1349 O O . LEU A 1 182 ? -8.161 4.775 12.038 1.00 77.88 182 LEU A O 1
ATOM 1353 N N . VAL A 1 183 ? -9.340 6.661 12.402 1.00 77.50 183 VAL A N 1
ATOM 1354 C CA . VAL A 1 183 ? -10.324 6.106 13.333 1.00 77.50 183 VAL A CA 1
ATOM 1355 C C . VAL A 1 183 ? -11.635 5.938 12.572 1.00 77.50 183 VAL A C 1
ATOM 1357 O O . VAL A 1 183 ? -11.972 6.759 11.721 1.00 77.50 183 VAL A O 1
ATOM 1360 N N . ARG A 1 184 ? -12.340 4.829 12.807 1.00 82.06 184 ARG A N 1
ATOM 1361 C CA . ARG A 1 184 ? -13.682 4.620 12.256 1.00 82.06 184 ARG A CA 1
ATOM 1362 C C . ARG A 1 184 ? -14.678 5.296 13.191 1.00 82.06 184 ARG A C 1
ATOM 1364 O O . ARG A 1 184 ? -14.713 4.928 14.359 1.00 82.06 184 ARG A O 1
ATOM 1371 N N . ILE A 1 185 ? -15.449 6.232 12.656 1.00 81.44 185 ILE A N 1
ATOM 1372 C CA . ILE A 1 185 ? -16.487 6.976 13.370 1.00 81.44 185 ILE A CA 1
ATOM 1373 C C . ILE A 1 185 ? -17.787 6.797 12.601 1.00 81.44 185 ILE A C 1
ATOM 1375 O O . ILE A 1 185 ? -17.792 6.978 11.384 1.00 81.44 185 ILE A O 1
ATOM 1379 N N . ASP A 1 186 ? -18.860 6.425 13.288 1.00 82.25 186 ASP A N 1
ATOM 1380 C CA . ASP A 1 186 ? -20.199 6.428 12.706 1.00 82.25 186 ASP A CA 1
ATOM 1381 C C . ASP A 1 186 ? -20.764 7.843 12.842 1.00 82.25 186 ASP A C 1
ATOM 1383 O O . ASP A 1 186 ? -20.938 8.344 13.949 1.00 82.25 186 ASP A O 1
ATOM 1387 N N . VAL A 1 187 ? -20.962 8.515 11.706 1.00 79.69 187 VAL A N 1
ATOM 1388 C CA . VAL A 1 187 ? -21.457 9.894 11.661 1.00 79.69 187 VAL A CA 1
ATOM 1389 C C . VAL A 1 187 ? -22.966 9.869 11.928 1.00 79.69 187 VAL A C 1
ATOM 1391 O O . VAL A 1 187 ? -23.697 9.285 11.120 1.00 79.69 187 VAL A O 1
ATOM 1394 N N . PRO A 1 188 ? -23.448 10.464 13.033 1.00 78.62 188 PRO A N 1
ATOM 1395 C CA . PRO A 1 188 ? -24.862 10.429 13.372 1.00 78.62 188 PRO A CA 1
ATOM 1396 C C . PRO A 1 188 ? -25.627 11.373 12.431 1.00 78.62 188 PRO A C 1
ATOM 1398 O O . PRO A 1 188 ? -25.334 12.562 12.358 1.00 78.62 188 PRO A O 1
ATOM 1401 N N . LEU A 1 189 ? -26.585 10.841 11.667 1.00 80.62 189 LEU A N 1
ATOM 1402 C CA . LEU A 1 189 ? -27.426 11.604 10.735 1.00 80.62 189 LEU A CA 1
ATOM 1403 C C . LEU A 1 189 ? -28.879 11.147 10.862 1.00 80.62 189 LEU A C 1
ATOM 1405 O O . LEU A 1 189 ? -29.147 9.945 10.972 1.00 80.62 189 LEU A O 1
ATOM 1409 N N . THR A 1 190 ? -29.841 12.069 10.772 1.00 82.62 190 THR A N 1
ATOM 1410 C CA . THR A 1 190 ? -31.248 11.669 10.662 1.00 82.62 190 THR A CA 1
ATOM 1411 C C . THR A 1 190 ? -31.530 11.074 9.280 1.00 82.62 190 THR A C 1
ATOM 1413 O O . THR A 1 190 ? -30.827 11.317 8.292 1.00 82.62 190 THR A O 1
ATOM 1416 N N . ARG A 1 191 ? -32.628 10.312 9.168 1.00 79.69 191 ARG A N 1
ATOM 1417 C CA . ARG A 1 191 ? -33.092 9.781 7.873 1.00 79.69 191 ARG A CA 1
ATOM 1418 C C . ARG A 1 191 ? -33.349 10.884 6.839 1.00 79.69 191 ARG A C 1
ATOM 1420 O O . ARG A 1 191 ? -33.137 10.645 5.655 1.00 79.69 191 ARG A O 1
ATOM 1427 N N . SER A 1 192 ? -33.800 12.060 7.277 1.00 81.50 192 SER A N 1
ATOM 1428 C CA . SER A 1 192 ? -34.046 13.230 6.423 1.00 81.50 192 SER A CA 1
ATOM 1429 C C . SER A 1 192 ? -32.781 14.012 6.078 1.00 81.50 192 SER A C 1
ATOM 1431 O O . SER A 1 192 ? -32.729 14.613 5.011 1.00 81.50 192 SER A O 1
ATOM 1433 N N . GLY A 1 193 ? -31.770 13.997 6.947 1.00 82.25 193 GLY A N 1
ATOM 1434 C CA . GLY A 1 193 ? -30.488 14.664 6.732 1.00 82.25 193 GLY A CA 1
ATOM 1435 C C . GLY A 1 193 ? -29.568 13.955 5.750 1.00 82.25 193 GLY A C 1
ATOM 1436 O O . GLY A 1 193 ? -28.797 14.584 5.027 1.00 82.25 193 GLY A O 1
ATOM 1437 N N . ARG A 1 194 ? -29.670 12.626 5.698 1.00 82.69 194 ARG A N 1
ATOM 1438 C CA . ARG A 1 194 ? -28.779 11.770 4.913 1.00 82.69 194 ARG A CA 1
ATOM 1439 C C . ARG A 1 194 ? -28.700 12.133 3.422 1.00 82.69 194 ARG A C 1
ATOM 1441 O O . ARG A 1 194 ? -27.577 12.236 2.938 1.00 82.69 194 ARG A O 1
ATOM 1448 N N . PRO A 1 195 ? -29.810 12.392 2.698 1.00 87.31 195 PRO A N 1
ATOM 1449 C CA . PRO A 1 195 ? -29.737 12.822 1.301 1.00 87.31 195 PRO A CA 1
ATOM 1450 C C . PRO A 1 195 ? -28.943 14.119 1.110 1.00 87.31 195 PRO A C 1
ATOM 1452 O O . PRO A 1 195 ? -28.145 14.206 0.182 1.00 87.31 195 PRO A O 1
ATOM 1455 N N . TRP A 1 196 ? -29.103 15.094 2.011 1.00 88.88 196 TRP A N 1
ATOM 1456 C CA . TRP A 1 196 ? -28.370 16.363 1.958 1.00 88.88 196 TRP A CA 1
ATOM 1457 C C . TRP A 1 196 ? -26.881 16.169 2.222 1.00 88.88 196 TRP A C 1
ATOM 1459 O O . TRP A 1 196 ? -26.041 16.751 1.541 1.00 88.88 196 TRP A O 1
ATOM 1469 N N . PHE A 1 197 ? -26.539 15.307 3.180 1.00 89.38 197 PHE A N 1
ATOM 1470 C CA . PHE A 1 197 ? -25.149 14.967 3.461 1.00 89.38 197 PHE A CA 1
ATOM 1471 C C . PHE A 1 197 ? -24.494 14.225 2.286 1.00 89.38 197 PHE A C 1
ATOM 1473 O O . PHE A 1 197 ? -23.374 14.552 1.895 1.00 89.38 197 PHE A O 1
ATOM 1480 N N . ASP A 1 198 ? -25.199 13.264 1.682 1.00 88.31 198 ASP A N 1
ATOM 1481 C CA . ASP A 1 198 ? -24.736 12.541 0.493 1.00 88.31 198 ASP A CA 1
ATOM 1482 C C . ASP A 1 198 ? -24.541 13.499 -0.701 1.00 88.31 198 ASP A C 1
ATOM 1484 O O . ASP A 1 198 ? -23.547 13.398 -1.429 1.00 88.31 198 ASP A O 1
ATOM 1488 N N . GLU A 1 199 ? -25.436 14.477 -0.876 1.00 90.19 199 GLU A N 1
ATOM 1489 C CA . GLU A 1 199 ? -25.311 15.517 -1.900 1.00 90.19 199 GLU A CA 1
ATOM 1490 C C . GLU A 1 199 ? -24.123 16.455 -1.634 1.00 90.19 199 GLU A C 1
ATOM 1492 O O . GLU A 1 199 ? -23.351 16.746 -2.555 1.00 90.19 199 GLU A O 1
ATOM 1497 N N . ALA A 1 200 ? -23.903 16.860 -0.379 1.00 92.44 200 ALA A N 1
ATOM 1498 C CA . ALA A 1 200 ? -22.747 17.660 0.022 1.00 92.44 200 ALA A CA 1
ATOM 1499 C C . ALA A 1 200 ? -21.428 16.902 -0.211 1.00 92.44 200 ALA A C 1
ATOM 1501 O O . ALA A 1 200 ? -20.485 17.452 -0.785 1.00 92.44 200 ALA A O 1
ATOM 1502 N N . LEU A 1 201 ? -21.375 15.606 0.119 1.00 90.25 201 LEU A N 1
ATOM 1503 C CA . LEU A 1 201 ? -20.238 14.735 -0.196 1.00 90.25 201 LEU A CA 1
ATOM 1504 C C . LEU A 1 201 ? -20.015 14.596 -1.708 1.00 90.25 201 LEU A C 1
ATOM 1506 O O . LEU A 1 201 ? -18.867 14.510 -2.164 1.00 90.25 201 LEU A O 1
ATOM 1510 N N . ALA A 1 202 ? -21.079 14.535 -2.509 1.00 87.94 202 ALA A N 1
ATOM 1511 C CA . ALA A 1 202 ? -20.965 14.501 -3.962 1.00 87.94 202 ALA A CA 1
ATOM 1512 C C . ALA A 1 202 ? -20.402 15.828 -4.501 1.00 87.94 202 ALA A C 1
ATOM 1514 O O . ALA A 1 202 ? -19.481 15.808 -5.322 1.00 87.94 202 ALA A O 1
ATOM 1515 N N . LEU A 1 203 ? -20.891 16.964 -3.995 1.00 89.81 203 LEU A N 1
ATOM 1516 C CA . LEU A 1 203 ? -20.427 18.309 -4.335 1.00 89.81 203 LEU A CA 1
ATOM 1517 C C . LEU A 1 203 ? -18.952 18.525 -3.956 1.00 89.81 203 LEU A C 1
ATOM 1519 O O . LEU A 1 203 ? -18.148 18.875 -4.823 1.00 89.81 203 LEU A O 1
ATOM 1523 N N . ALA A 1 204 ? -18.561 18.198 -2.723 1.00 90.12 204 ALA A N 1
ATOM 1524 C CA . ALA A 1 204 ? -17.167 18.232 -2.274 1.00 90.12 204 ALA A CA 1
ATOM 1525 C C . ALA A 1 204 ? -16.273 17.303 -3.117 1.00 90.12 204 ALA A C 1
ATOM 1527 O O . ALA A 1 204 ? -15.135 17.636 -3.451 1.00 90.12 204 ALA A O 1
ATOM 1528 N N . GLY A 1 205 ? -16.802 16.149 -3.538 1.00 86.81 205 GLY A N 1
ATOM 1529 C CA . GLY A 1 205 ? -16.134 15.247 -4.475 1.00 86.81 205 GLY A CA 1
ATOM 1530 C C . GLY A 1 205 ? -15.886 15.861 -5.856 1.00 86.81 205 GLY A C 1
ATOM 1531 O O . GLY A 1 205 ? -14.848 15.589 -6.457 1.00 86.81 205 GLY A O 1
ATOM 1532 N N . ARG A 1 206 ? -16.788 16.715 -6.361 1.00 84.00 206 ARG A N 1
ATOM 1533 C CA . ARG A 1 206 ? -16.563 17.462 -7.614 1.00 84.00 206 ARG A CA 1
ATOM 1534 C C . ARG A 1 206 ? -15.440 18.490 -7.466 1.00 84.00 206 ARG A C 1
ATOM 1536 O O . ARG A 1 206 ? -14.666 18.654 -8.405 1.00 84.00 206 ARG A O 1
ATOM 1543 N N . MET A 1 207 ? -15.324 19.126 -6.299 1.00 85.25 207 MET A N 1
ATOM 1544 C CA . MET A 1 207 ? -14.287 20.126 -6.006 1.00 85.25 207 MET A CA 1
ATOM 1545 C C . MET A 1 207 ? -12.899 19.495 -5.824 1.00 85.25 207 MET A C 1
ATOM 1547 O O . MET A 1 207 ? -11.927 19.946 -6.425 1.00 85.25 207 MET A O 1
ATOM 1551 N N . LEU A 1 208 ? -12.806 18.425 -5.028 1.00 85.44 208 LEU A N 1
ATOM 1552 C CA . LEU A 1 208 ? -11.541 17.747 -4.706 1.00 85.44 208 LEU A CA 1
ATOM 1553 C C . LEU A 1 208 ? -11.117 16.709 -5.766 1.00 85.44 208 LEU A C 1
ATOM 1555 O O . LEU A 1 208 ? -9.968 16.262 -5.792 1.00 85.44 208 LEU A O 1
ATOM 1559 N N . GLY A 1 209 ? -12.044 16.307 -6.639 1.00 78.50 209 GLY A N 1
ATOM 1560 C CA . GLY A 1 209 ? -11.878 15.254 -7.639 1.00 78.50 209 GLY A CA 1
ATOM 1561 C C . GLY A 1 209 ? -12.397 13.884 -7.177 1.00 78.50 209 GLY A C 1
ATOM 1562 O O . GLY A 1 209 ? -12.404 13.553 -5.992 1.00 78.50 209 GLY A O 1
ATOM 1563 N N . GLY A 1 210 ? -12.792 13.037 -8.137 1.00 74.50 210 GLY A N 1
ATOM 1564 C CA . GLY A 1 210 ? -13.551 11.802 -7.873 1.00 74.50 210 GLY A CA 1
ATOM 1565 C C . GLY A 1 210 ? -12.898 10.795 -6.913 1.00 74.50 210 GLY A C 1
ATOM 1566 O O . GLY A 1 210 ? -13.602 10.079 -6.206 1.00 74.50 210 GLY A O 1
ATOM 1567 N N . ASN A 1 211 ? -11.564 10.767 -6.818 1.00 78.25 211 ASN A N 1
ATOM 1568 C CA . ASN A 1 211 ? -10.832 9.892 -5.889 1.00 78.25 211 ASN A CA 1
ATOM 1569 C C . ASN A 1 211 ? -10.666 10.451 -4.465 1.00 78.25 211 ASN A C 1
ATOM 1571 O O . ASN A 1 211 ? -10.042 9.785 -3.636 1.00 78.25 211 ASN A O 1
ATOM 1575 N N . ALA A 1 212 ? -11.149 11.662 -4.170 1.00 85.06 212 ALA A N 1
ATOM 1576 C CA . ALA A 1 212 ? -11.013 12.240 -2.839 1.00 85.06 212 ALA A CA 1
ATOM 1577 C C . ALA A 1 212 ? -11.686 11.327 -1.797 1.00 85.06 212 ALA A C 1
ATOM 1579 O O . ALA A 1 212 ? -12.867 10.989 -1.972 1.00 85.06 212 ALA A O 1
ATOM 1580 N N . PRO A 1 213 ? -10.965 10.907 -0.737 1.00 85.94 213 PRO A N 1
ATOM 1581 C CA . PRO A 1 213 ? -11.525 10.029 0.280 1.00 85.94 213 PRO A CA 1
ATOM 1582 C C . PRO A 1 213 ? -12.643 10.746 1.040 1.00 85.94 213 PRO A C 1
ATOM 1584 O O . PRO A 1 213 ? -12.606 11.966 1.191 1.00 85.94 213 PRO A O 1
ATOM 1587 N N . ARG A 1 214 ? -13.616 9.987 1.565 1.00 87.94 214 ARG A N 1
ATOM 1588 C CA . ARG A 1 214 ? -14.766 10.549 2.299 1.00 87.94 214 ARG A CA 1
ATOM 1589 C C . ARG A 1 214 ? -14.347 11.525 3.397 1.00 87.94 214 ARG A C 1
ATOM 1591 O O . ARG A 1 214 ? -14.912 12.604 3.474 1.00 87.94 214 ARG A O 1
ATOM 1598 N N . TRP A 1 215 ? -13.315 11.198 4.178 1.00 90.06 215 TRP A N 1
ATOM 1599 C CA . TRP A 1 215 ? -12.836 12.088 5.239 1.00 90.06 215 TRP A CA 1
ATOM 1600 C C . TRP A 1 215 ? -12.349 13.446 4.725 1.00 90.06 215 TRP A C 1
ATOM 1602 O O . TRP A 1 215 ? -12.559 14.434 5.407 1.00 90.06 215 TRP A O 1
ATOM 1612 N N . ALA A 1 216 ? -11.737 13.523 3.538 1.00 90.94 216 ALA A N 1
ATOM 1613 C CA . ALA A 1 216 ? -11.260 14.795 2.983 1.00 90.94 216 ALA A CA 1
ATOM 1614 C C . ALA A 1 216 ? -12.429 15.659 2.497 1.00 90.94 216 ALA A C 1
ATOM 1616 O O . ALA A 1 216 ? -12.389 16.881 2.575 1.00 90.94 216 ALA A O 1
ATOM 1617 N N . ARG A 1 217 ? -13.495 15.009 2.017 1.00 93.62 217 ARG A N 1
ATOM 1618 C CA . ARG A 1 217 ? -14.749 15.676 1.652 1.00 93.62 217 ARG A CA 1
ATOM 1619 C C . ARG A 1 217 ? -15.472 16.216 2.886 1.00 93.62 217 ARG A C 1
ATOM 1621 O O . ARG A 1 217 ? -16.006 17.310 2.831 1.00 93.62 217 ARG A O 1
ATOM 1628 N N . VAL A 1 218 ? -15.441 15.479 3.995 1.00 93.06 218 VAL A N 1
ATOM 1629 C CA . VAL A 1 218 ? -15.943 15.971 5.286 1.00 93.06 218 VAL A CA 1
ATOM 1630 C C . VAL A 1 218 ? -15.069 17.113 5.812 1.00 93.06 218 VAL A C 1
ATOM 1632 O O . VAL A 1 218 ? -15.602 18.124 6.240 1.00 93.06 218 VAL A O 1
ATOM 1635 N N . GLU A 1 219 ? -13.741 17.005 5.715 1.00 94.00 219 GLU A N 1
ATOM 1636 C CA . GLU A 1 219 ? -12.801 18.039 6.179 1.00 94.00 219 GLU A CA 1
ATOM 1637 C C . GLU A 1 219 ? -13.077 19.406 5.531 1.00 94.00 219 GLU A C 1
ATOM 1639 O O . GLU A 1 219 ? -13.150 20.401 6.247 1.00 94.00 219 GLU A O 1
ATOM 1644 N N . ILE A 1 220 ? -13.305 19.462 4.211 1.00 94.62 220 ILE A N 1
ATOM 1645 C CA . ILE A 1 220 ? -13.642 20.729 3.537 1.00 94.62 220 ILE A CA 1
ATOM 1646 C C . ILE A 1 220 ? -15.021 21.265 3.952 1.00 94.62 220 ILE A C 1
ATOM 1648 O O . ILE A 1 220 ? -15.180 22.474 4.077 1.00 94.62 220 ILE A O 1
ATOM 1652 N N . MET A 1 221 ? -16.000 20.391 4.222 1.00 94.94 221 MET A N 1
ATOM 1653 C CA . MET A 1 221 ? -17.307 20.809 4.749 1.00 94.94 221 MET A CA 1
ATOM 1654 C C . MET A 1 221 ? -17.167 21.435 6.141 1.00 94.94 221 MET A C 1
ATOM 1656 O O . MET A 1 221 ? -17.761 22.481 6.399 1.00 94.94 221 MET A O 1
ATOM 1660 N N . CYS A 1 222 ? -16.342 20.841 7.011 1.00 94.00 222 CYS A N 1
ATOM 1661 C CA . CYS A 1 222 ? -16.057 21.408 8.327 1.00 94.00 222 CYS A CA 1
ATOM 1662 C C . CYS A 1 222 ? -15.363 22.767 8.211 1.00 94.00 222 CYS A C 1
ATOM 1664 O O . CYS A 1 222 ? -15.765 23.717 8.873 1.00 94.00 222 CYS A O 1
ATOM 1666 N N . GLN A 1 223 ? -14.332 22.868 7.365 1.00 93.44 223 GLN A N 1
ATOM 1667 C CA . GLN A 1 223 ? -13.583 24.111 7.166 1.00 93.44 223 GLN A CA 1
ATOM 1668 C C . GLN A 1 223 ? -14.472 25.235 6.633 1.00 93.44 223 GLN A C 1
ATOM 1670 O O . GLN A 1 223 ? -14.374 26.360 7.116 1.00 93.44 223 GLN A O 1
ATOM 1675 N N . GLU A 1 224 ? -15.363 24.928 5.689 1.00 94.88 224 GLU A N 1
ATOM 1676 C CA . GLU A 1 224 ? -16.341 25.890 5.184 1.00 94.88 224 GLU A CA 1
ATOM 1677 C C . GLU A 1 224 ? -17.267 26.381 6.304 1.00 94.88 224 GLU A C 1
ATOM 1679 O O . GLU A 1 224 ? -17.383 27.585 6.524 1.00 94.88 224 GLU A O 1
ATOM 1684 N N . PHE A 1 225 ? -17.865 25.461 7.067 1.00 94.94 225 PHE A N 1
ATOM 1685 C CA . PHE A 1 225 ? -18.780 25.828 8.146 1.00 94.94 225 PHE A CA 1
ATOM 1686 C C . PHE A 1 225 ? -18.097 26.672 9.224 1.00 94.94 225 PHE A C 1
ATOM 1688 O O . PHE A 1 225 ? -18.633 27.712 9.604 1.00 94.94 225 PHE A O 1
ATOM 1695 N N . LEU A 1 226 ? -16.906 26.260 9.667 1.00 91.56 226 LEU A N 1
ATOM 1696 C CA . LEU A 1 226 ? -16.123 26.954 10.694 1.00 91.56 226 LEU A CA 1
ATOM 1697 C C . LEU A 1 226 ? -15.608 28.320 10.228 1.00 91.56 226 LEU A C 1
ATOM 1699 O O . LEU A 1 226 ? -15.375 29.198 11.054 1.00 91.56 226 LEU A O 1
ATOM 1703 N N . SER A 1 227 ? -15.459 28.529 8.917 1.00 90.75 227 SER A N 1
ATOM 1704 C CA . SER A 1 227 ? -15.116 29.849 8.379 1.00 90.75 227 SER A CA 1
ATOM 1705 C C . SER A 1 227 ? -16.258 30.863 8.528 1.00 90.75 227 SER A C 1
ATOM 1707 O O . SER A 1 227 ? -15.996 32.047 8.731 1.00 90.75 227 SER A O 1
ATOM 1709 N N . SER A 1 228 ? -17.513 30.396 8.478 1.00 90.19 228 SER A N 1
ATOM 1710 C CA . SER A 1 228 ? -18.718 31.221 8.659 1.00 90.19 228 SER A CA 1
ATOM 1711 C C . SER A 1 228 ? -19.229 31.240 10.106 1.00 90.19 228 SER A C 1
ATOM 1713 O O . SER A 1 228 ? -19.915 32.181 10.502 1.00 90.19 228 SER A O 1
ATOM 1715 N N . HIS A 1 229 ? -18.894 30.215 10.891 1.00 89.50 229 HIS A N 1
ATOM 1716 C CA . HIS A 1 229 ? -19.303 30.025 12.283 1.00 89.50 229 HIS A CA 1
ATOM 1717 C C . HIS A 1 229 ? -18.054 29.701 13.120 1.00 89.50 229 HIS A C 1
ATOM 1719 O O . HIS A 1 229 ? -17.750 28.523 13.329 1.00 89.50 229 HIS A O 1
ATOM 1725 N N . PRO A 1 230 ? -17.280 30.717 13.544 1.00 83.69 230 PRO A N 1
ATOM 1726 C CA . PRO A 1 230 ? -16.083 30.489 14.345 1.00 83.69 230 PRO A CA 1
ATOM 1727 C C . PRO A 1 230 ? -16.442 29.859 15.694 1.00 83.69 230 PRO A C 1
ATOM 1729 O O . PRO A 1 230 ? -17.538 30.062 16.214 1.00 83.69 230 PRO A O 1
ATOM 1732 N N . GLU A 1 231 ? -15.513 29.095 16.268 1.00 78.81 231 GLU A N 1
ATOM 1733 C CA . GLU A 1 231 ? -15.731 28.501 17.587 1.00 78.81 231 GLU A CA 1
ATOM 1734 C C . GLU A 1 231 ? -15.848 29.576 18.680 1.00 78.81 231 GLU A C 1
ATOM 1736 O O . GLU A 1 231 ? -15.136 30.587 18.629 1.00 78.81 231 GLU A O 1
ATOM 1741 N N . PRO A 1 232 ? -16.705 29.350 19.694 1.00 73.56 232 PRO A N 1
ATOM 1742 C CA . PRO A 1 232 ? -16.791 30.235 20.843 1.00 73.56 232 PRO A CA 1
ATOM 1743 C C . PRO A 1 232 ? -15.467 30.223 21.614 1.00 73.56 232 PRO A C 1
ATOM 1745 O O . PRO A 1 232 ? -14.935 29.166 21.973 1.00 73.56 232 PRO A O 1
ATOM 1748 N N . LEU A 1 233 ? -14.937 31.420 21.859 1.00 74.19 233 LEU A N 1
ATOM 1749 C CA . LEU A 1 233 ? -13.729 31.623 22.648 1.00 74.19 233 LEU A CA 1
ATOM 1750 C C . LEU A 1 233 ? -14.097 32.007 24.083 1.00 74.19 233 LEU A C 1
ATOM 1752 O O . LEU A 1 233 ? -14.979 32.835 24.317 1.00 74.19 233 LEU A O 1
ATOM 1756 N N . GLU A 1 234 ? -13.377 31.440 25.040 1.00 67.25 234 GLU A N 1
ATOM 1757 C CA . GLU A 1 234 ? -13.327 31.924 26.407 1.00 67.25 234 GLU A CA 1
ATOM 1758 C C . GLU A 1 234 ? -12.702 33.330 26.467 1.00 67.25 234 GLU A C 1
ATOM 1760 O O . GLU A 1 234 ? -11.983 33.745 25.549 1.00 67.25 234 GLU A O 1
ATOM 1765 N N . PRO A 1 235 ? -12.944 34.098 27.548 1.00 60.72 235 PRO A N 1
ATOM 1766 C CA . PRO A 1 235 ? -12.422 35.460 27.692 1.00 60.72 235 PRO A CA 1
ATOM 1767 C C . PRO A 1 235 ? -10.892 35.579 27.606 1.00 60.72 235 PRO A C 1
ATOM 1769 O O . PRO A 1 235 ? -10.379 36.670 27.362 1.00 60.72 235 PRO A O 1
ATOM 1772 N N . ASP A 1 236 ? -10.163 34.485 27.822 1.00 64.38 236 ASP A N 1
ATOM 1773 C CA . ASP A 1 236 ? -8.704 34.400 27.723 1.00 64.38 236 ASP A CA 1
ATOM 1774 C C . ASP A 1 236 ? -8.198 34.019 26.314 1.00 64.38 236 ASP A C 1
ATOM 1776 O O . ASP A 1 236 ? -6.990 33.908 26.095 1.00 64.38 236 ASP A O 1
ATOM 1780 N N . GLY A 1 237 ? -9.111 33.854 25.349 1.00 59.62 237 GLY A N 1
ATOM 1781 C CA . GLY A 1 237 ? -8.817 33.507 23.961 1.00 59.62 237 GLY A CA 1
ATOM 1782 C C . GLY A 1 237 ? -8.691 32.007 23.682 1.00 59.62 237 GLY A C 1
ATOM 1783 O O . GLY A 1 237 ? -8.339 31.650 22.556 1.00 59.62 237 GLY A O 1
ATOM 1784 N N . ARG A 1 238 ? -8.960 31.126 24.656 1.00 61.91 238 ARG A N 1
ATOM 1785 C CA . ARG A 1 238 ? -9.023 29.668 24.441 1.00 61.91 238 ARG A CA 1
ATOM 1786 C C . ARG A 1 238 ? -10.362 29.255 23.850 1.00 61.91 238 ARG A C 1
ATOM 1788 O O . ARG A 1 238 ? -11.349 29.953 24.011 1.00 61.91 238 ARG A O 1
ATOM 1795 N N . VAL A 1 239 ? -10.424 28.113 23.174 1.00 58.91 239 VAL A N 1
ATOM 1796 C CA . VAL A 1 239 ? -11.704 27.562 22.702 1.00 58.91 239 VAL A CA 1
ATOM 1797 C C . VAL A 1 239 ? -12.462 26.972 23.891 1.00 58.91 239 VAL A C 1
ATOM 1799 O O . VAL A 1 239 ? -11.899 26.192 24.660 1.00 58.91 239 VAL A O 1
ATOM 1802 N N . GLN A 1 240 ? -13.740 27.321 24.034 1.00 59.50 240 GLN A N 1
ATOM 1803 C CA . GLN A 1 240 ? -14.572 26.837 25.134 1.00 59.50 240 GLN A CA 1
ATOM 1804 C C . GLN A 1 240 ? -14.699 25.299 25.096 1.00 59.50 240 GLN A C 1
ATOM 1806 O O . GLN A 1 240 ? -15.170 24.729 24.108 1.00 59.50 240 GLN A O 1
ATOM 1811 N N . GLY A 1 241 ? -14.269 24.623 26.171 1.00 53.59 241 GLY A N 1
ATOM 1812 C CA . GLY A 1 241 ? -14.250 23.153 26.275 1.00 53.59 241 GLY A CA 1
ATOM 1813 C C . GLY A 1 241 ? -13.029 22.453 25.653 1.00 53.59 241 GLY A C 1
ATOM 1814 O O . GLY A 1 241 ? -13.057 21.234 25.488 1.00 53.59 241 GLY A O 1
ATOM 1815 N N . ALA A 1 242 ? -11.966 23.188 25.298 1.00 50.25 242 ALA A N 1
ATOM 1816 C CA . ALA A 1 242 ? -10.714 22.606 24.796 1.00 50.25 242 ALA A CA 1
ATOM 1817 C C . ALA A 1 242 ? -9.996 21.727 25.840 1.00 50.25 242 ALA A C 1
ATOM 1819 O O . ALA A 1 242 ? -9.485 20.662 25.492 1.00 50.25 242 ALA A O 1
ATOM 1820 N N . ASP A 1 243 ? -10.024 22.134 27.113 1.00 43.75 243 ASP A N 1
ATOM 1821 C CA . ASP A 1 243 ? -9.306 21.458 28.203 1.00 43.75 243 ASP A CA 1
ATOM 1822 C C . ASP A 1 243 ? -9.887 20.051 28.503 1.00 43.75 243 ASP A C 1
ATOM 1824 O O . ASP A 1 243 ? -9.141 19.112 28.778 1.00 43.75 243 ASP A O 1
ATOM 1828 N N . GLU A 1 244 ? -11.202 19.840 28.328 1.00 44.09 244 GLU A N 1
ATOM 1829 C CA . GLU A 1 244 ? -11.857 18.529 28.533 1.00 44.09 244 GLU A CA 1
ATOM 1830 C C . GLU A 1 244 ? -11.524 17.497 27.432 1.00 44.09 244 GLU A C 1
ATOM 1832 O O . GLU A 1 244 ? -11.599 16.289 27.664 1.00 44.09 244 GLU A O 1
ATOM 1837 N N . ALA A 1 245 ? -11.135 17.944 26.230 1.00 43.50 245 ALA A N 1
ATOM 1838 C CA . ALA A 1 245 ? -10.791 17.068 25.105 1.00 43.50 245 ALA A CA 1
ATOM 1839 C C . ALA A 1 245 ? -9.301 16.664 25.080 1.00 43.50 245 ALA A C 1
ATOM 1841 O O . ALA A 1 245 ? -8.955 15.628 24.497 1.00 43.50 245 ALA A O 1
ATOM 1842 N N . GLU A 1 246 ? -8.423 17.463 25.699 1.00 43.16 246 GLU A N 1
ATOM 1843 C CA . GLU A 1 246 ? -6.983 17.188 25.810 1.00 43.16 246 GLU A CA 1
ATOM 1844 C C . GLU A 1 246 ? -6.630 16.327 27.037 1.00 43.16 246 GLU A C 1
ATOM 1846 O O . GLU A 1 246 ? -5.789 15.431 26.914 1.00 43.16 246 GLU A O 1
ATOM 1851 N N . GLU A 1 247 ? -7.287 16.525 28.188 1.00 40.06 247 GLU A N 1
ATOM 1852 C CA . GLU A 1 247 ? -6.903 15.862 29.449 1.00 40.06 247 GLU A CA 1
ATOM 1853 C C . GLU A 1 247 ? -7.351 14.392 29.580 1.00 40.06 247 GLU A C 1
ATOM 1855 O O . GLU A 1 247 ? -6.701 13.620 30.288 1.00 40.06 247 GLU A O 1
ATOM 1860 N N . ASP A 1 248 ? -8.390 13.942 28.868 1.00 39.84 248 ASP A N 1
ATOM 1861 C CA . ASP A 1 248 ? -8.983 12.610 29.099 1.00 39.84 248 ASP A CA 1
ATOM 1862 C C . ASP A 1 248 ? -8.467 11.501 28.150 1.00 39.84 248 ASP A C 1
ATOM 1864 O O . ASP A 1 248 ? -9.038 10.409 28.054 1.00 39.84 248 ASP A O 1
ATOM 1868 N N . TRP A 1 249 ? -7.366 11.733 27.413 1.00 42.22 249 TRP A N 1
ATOM 1869 C CA . TRP A 1 249 ? -6.823 10.728 26.487 1.00 42.22 249 TRP A CA 1
ATOM 1870 C C . TRP A 1 249 ? -5.614 9.949 27.054 1.00 42.22 249 TRP A C 1
ATOM 1872 O O . TRP A 1 249 ? -4.475 10.412 26.967 1.00 42.22 249 TRP A O 1
ATOM 1882 N N . PRO A 1 250 ? -5.770 8.675 27.478 1.00 47.62 250 PRO A N 1
ATOM 1883 C CA . PRO A 1 250 ? -4.695 7.838 28.048 1.00 47.62 250 PRO A CA 1
ATOM 1884 C C . PRO A 1 250 ? -3.602 7.392 27.046 1.00 47.62 250 PRO A C 1
ATOM 1886 O O . PRO A 1 250 ? -2.889 6.408 27.273 1.00 47.62 250 PRO A O 1
ATOM 1889 N N . GLY A 1 251 ? -3.498 8.044 25.887 1.00 50.16 251 GLY A N 1
ATOM 1890 C CA . GLY A 1 251 ? -2.602 7.671 24.794 1.00 50.16 251 GLY A CA 1
ATOM 1891 C C . GLY A 1 251 ? -1.157 8.128 24.972 1.00 50.16 251 GLY A C 1
ATOM 1892 O O . GLY A 1 251 ? -0.264 7.391 24.552 1.00 50.16 251 GLY A O 1
ATOM 1893 N N . ASP A 1 252 ? -0.924 9.288 25.588 1.00 56.09 252 ASP A N 1
ATOM 1894 C CA . ASP A 1 252 ? 0.428 9.850 25.702 1.00 56.09 252 ASP A CA 1
ATOM 1895 C C . ASP A 1 252 ? 1.244 9.111 26.772 1.00 56.09 252 ASP A C 1
ATOM 1897 O O . ASP A 1 252 ? 2.240 8.463 26.458 1.00 56.09 252 ASP A O 1
ATOM 1901 N N . ALA A 1 253 ? 0.690 8.979 27.982 1.00 58.47 253 ALA A N 1
ATOM 1902 C CA . ALA A 1 253 ? 1.271 8.164 29.055 1.00 58.47 253 ALA A CA 1
ATOM 1903 C C . ALA A 1 253 ? 1.508 6.692 28.645 1.00 58.47 253 ALA A C 1
ATOM 1905 O O . ALA A 1 253 ? 2.509 6.076 29.014 1.00 58.47 253 ALA A O 1
ATOM 1906 N N . ARG A 1 254 ? 0.614 6.103 27.832 1.00 62.50 254 ARG A N 1
ATOM 1907 C CA . ARG A 1 254 ? 0.810 4.745 27.287 1.00 62.50 254 ARG A CA 1
ATOM 1908 C C . ARG A 1 254 ? 1.966 4.688 26.285 1.00 62.50 254 ARG A C 1
ATOM 1910 O O . ARG A 1 254 ? 2.637 3.659 26.201 1.00 62.50 254 ARG A O 1
ATOM 1917 N N . SER A 1 255 ? 2.166 5.750 25.510 1.00 70.50 255 SER A N 1
ATOM 1918 C CA . SER A 1 255 ? 3.240 5.847 24.518 1.00 70.50 255 SER A CA 1
ATOM 1919 C C . SER A 1 255 ? 4.597 6.034 25.193 1.00 70.50 255 SER A C 1
ATOM 1921 O O . SER A 1 255 ? 5.544 5.334 24.832 1.00 70.50 255 SER A O 1
ATOM 1923 N N . GLU A 1 256 ? 4.671 6.886 26.217 1.00 78.25 256 GLU A N 1
ATOM 1924 C CA . GLU A 1 256 ? 5.864 7.064 27.051 1.00 78.25 256 GLU A CA 1
ATOM 1925 C C . GLU A 1 256 ? 6.243 5.774 27.782 1.00 78.25 256 GLU A C 1
ATOM 1927 O O . GLU A 1 256 ? 7.381 5.311 27.678 1.00 78.25 256 GLU A O 1
ATOM 1932 N N . TRP A 1 257 ? 5.274 5.127 28.441 1.00 82.44 257 TRP A N 1
ATOM 1933 C CA . TRP A 1 257 ? 5.497 3.841 29.102 1.00 82.44 257 TRP A CA 1
ATOM 1934 C C . TRP A 1 257 ? 6.006 2.776 28.125 1.00 82.44 257 TRP A C 1
ATOM 1936 O O . TRP A 1 257 ? 6.947 2.046 28.435 1.00 82.44 257 TRP A O 1
ATOM 1946 N N . LEU A 1 258 ? 5.416 2.692 26.925 1.00 80.81 258 LEU A N 1
ATOM 1947 C CA . LEU A 1 258 ? 5.843 1.726 25.915 1.00 80.81 258 LEU A CA 1
ATOM 1948 C C . LEU A 1 258 ? 7.274 2.008 25.441 1.00 80.81 258 LEU A C 1
ATOM 1950 O O . LEU A 1 258 ? 8.046 1.064 25.278 1.00 80.81 258 LEU A O 1
ATOM 1954 N N . ALA A 1 259 ? 7.636 3.277 25.239 1.00 82.62 259 ALA A N 1
ATOM 1955 C CA . ALA A 1 259 ? 8.989 3.665 24.853 1.00 82.62 259 ALA A CA 1
ATOM 1956 C C . ALA A 1 259 ? 10.018 3.291 25.935 1.00 82.62 259 ALA A C 1
ATOM 1958 O O . ALA A 1 259 ? 11.046 2.693 25.610 1.00 82.62 259 ALA A O 1
ATOM 1959 N N . ALA A 1 260 ? 9.707 3.556 27.208 1.00 87.06 260 ALA A N 1
ATOM 1960 C CA . ALA A 1 260 ? 10.546 3.169 28.340 1.00 87.06 260 ALA A CA 1
ATOM 1961 C C . ALA A 1 260 ? 10.679 1.639 28.463 1.00 87.06 260 ALA A C 1
ATOM 1963 O O . ALA A 1 260 ? 11.777 1.124 28.661 1.00 87.06 260 ALA A O 1
ATOM 1964 N N . ALA A 1 261 ? 9.585 0.894 28.274 1.00 87.00 261 ALA A N 1
ATOM 1965 C CA . ALA A 1 261 ? 9.602 -0.568 28.299 1.00 87.00 261 ALA A CA 1
ATOM 1966 C C . ALA A 1 261 ? 10.438 -1.168 27.155 1.00 87.00 261 ALA A C 1
ATOM 1968 O O . ALA A 1 261 ? 11.130 -2.165 27.355 1.00 87.00 261 ALA A O 1
ATOM 1969 N N . MET A 1 262 ? 10.388 -0.577 25.955 1.00 89.75 262 MET A N 1
ATOM 1970 C CA . MET A 1 262 ? 11.235 -0.988 24.828 1.00 89.75 262 MET A CA 1
ATOM 1971 C C . MET A 1 262 ? 12.720 -0.819 25.161 1.00 89.75 262 MET A C 1
ATOM 1973 O O . MET A 1 262 ? 13.495 -1.748 24.959 1.00 89.75 262 MET A O 1
ATOM 1977 N N . GLU A 1 263 ? 13.096 0.336 25.710 1.00 89.56 263 GLU A N 1
ATOM 1978 C CA . GLU A 1 263 ? 14.474 0.629 26.105 1.00 89.56 263 GLU A CA 1
ATOM 1979 C C . GLU A 1 263 ? 14.985 -0.286 27.222 1.00 89.56 263 GLU A C 1
ATOM 1981 O O . GLU A 1 263 ? 16.086 -0.825 27.108 1.00 89.56 263 GLU A O 1
ATOM 1986 N N . ALA A 1 264 ? 14.179 -0.504 28.263 1.00 89.94 264 ALA A N 1
ATOM 1987 C CA . ALA A 1 264 ? 14.535 -1.385 29.369 1.00 89.94 264 ALA A CA 1
ATOM 1988 C C . ALA A 1 264 ? 14.782 -2.823 28.888 1.00 89.94 264 ALA A C 1
ATOM 1990 O O . ALA A 1 264 ? 15.809 -3.407 29.221 1.00 89.94 264 ALA A O 1
ATOM 1991 N N . LEU A 1 265 ? 13.893 -3.362 28.046 1.00 90.31 265 LEU A N 1
ATOM 1992 C CA . LEU A 1 265 ? 14.032 -4.717 27.504 1.00 90.31 265 LEU A CA 1
ATOM 1993 C C . LEU A 1 265 ? 15.217 -4.851 26.538 1.00 90.31 265 LEU A C 1
ATOM 1995 O O . LEU A 1 265 ? 15.894 -5.878 26.547 1.00 90.31 265 LEU A O 1
ATOM 1999 N N . GLU A 1 266 ? 15.503 -3.828 25.724 1.00 90.88 266 GLU A N 1
ATOM 2000 C CA . GLU A 1 266 ? 16.716 -3.798 24.892 1.00 90.88 266 GLU A CA 1
ATOM 2001 C C . GLU A 1 266 ? 17.990 -3.890 25.746 1.00 90.88 266 GLU A C 1
ATOM 2003 O O . GLU A 1 266 ? 18.926 -4.590 25.362 1.00 90.88 266 GLU A O 1
ATOM 2008 N N . ALA A 1 267 ? 18.030 -3.197 26.888 1.00 89.00 267 ALA A N 1
ATOM 2009 C CA . ALA A 1 267 ? 19.173 -3.219 27.798 1.00 89.00 267 ALA A CA 1
ATOM 2010 C C . ALA A 1 267 ? 19.272 -4.541 28.578 1.00 89.00 267 ALA A C 1
ATOM 2012 O O . ALA A 1 267 ? 20.344 -5.136 28.634 1.00 89.00 267 ALA A O 1
ATOM 2013 N N . GLU A 1 268 ? 18.159 -5.017 29.141 1.00 90.19 268 GLU A N 1
ATOM 2014 C CA . GLU A 1 268 ? 18.091 -6.245 29.946 1.00 90.19 268 GLU A CA 1
ATOM 2015 C C . GLU A 1 268 ? 18.499 -7.486 29.146 1.00 90.19 268 GLU A C 1
ATOM 2017 O O . GLU A 1 268 ? 19.215 -8.349 29.646 1.00 90.19 268 GLU A O 1
ATOM 2022 N N . THR A 1 269 ? 18.075 -7.564 27.884 1.00 85.94 269 THR A N 1
ATOM 2023 C CA . THR A 1 269 ? 18.355 -8.715 27.013 1.00 85.94 269 THR A CA 1
ATOM 2024 C C . THR A 1 269 ? 19.687 -8.619 26.267 1.00 85.94 269 THR A C 1
ATOM 2026 O O . THR A 1 269 ? 19.962 -9.475 25.424 1.00 85.94 269 THR A O 1
ATOM 2029 N N . ASP A 1 270 ? 20.475 -7.562 26.509 1.00 85.88 270 ASP A N 1
ATOM 2030 C CA . ASP A 1 270 ? 21.626 -7.166 25.684 1.00 85.88 270 ASP A CA 1
ATOM 2031 C C . ASP A 1 270 ? 21.300 -7.245 24.180 1.00 85.88 270 ASP A C 1
ATOM 2033 O O . ASP A 1 270 ? 21.954 -7.927 23.389 1.00 85.88 270 ASP A O 1
ATOM 2037 N N . ARG A 1 271 ? 20.206 -6.574 23.791 1.00 84.69 271 ARG A N 1
ATOM 2038 C CA . ARG A 1 271 ? 19.636 -6.590 22.432 1.00 84.69 271 ARG A CA 1
ATOM 2039 C C . ARG A 1 271 ? 19.377 -8.011 21.923 1.00 84.69 271 ARG A C 1
ATOM 2041 O O . ARG A 1 271 ? 19.678 -8.333 20.771 1.00 84.69 271 ARG A O 1
ATOM 2048 N N . TRP A 1 272 ? 18.760 -8.824 22.778 1.00 91.31 272 TRP A N 1
ATOM 2049 C CA . TRP A 1 272 ? 18.371 -10.208 22.506 1.00 91.31 272 TRP A CA 1
ATOM 2050 C C . TRP A 1 272 ? 19.537 -11.084 22.037 1.00 91.31 272 TRP A C 1
ATOM 2052 O O . TRP A 1 272 ? 19.382 -11.869 21.101 1.00 91.31 272 TRP A O 1
ATOM 2062 N N . SER A 1 273 ? 20.700 -10.952 22.683 1.00 87.19 273 SER A N 1
ATOM 2063 C CA . SER A 1 273 ? 21.925 -11.692 22.334 1.00 87.19 273 SER A CA 1
ATOM 2064 C C . SER A 1 273 ? 21.793 -13.214 22.467 1.00 87.19 273 SER A C 1
ATOM 2066 O O . SER A 1 273 ? 22.545 -13.950 21.832 1.00 87.19 273 SER A O 1
ATOM 2068 N N . TYR A 1 274 ? 20.817 -13.685 23.250 1.00 86.62 274 TYR A N 1
ATOM 2069 C CA . TYR A 1 274 ? 20.478 -15.103 23.398 1.00 86.62 274 TYR A CA 1
ATOM 2070 C C . TYR A 1 274 ? 19.696 -15.674 22.206 1.00 86.62 274 TYR A C 1
ATOM 2072 O O . TYR A 1 274 ? 19.708 -16.885 21.996 1.00 86.62 274 TYR A O 1
ATOM 2080 N N . LEU A 1 275 ? 19.012 -14.829 21.425 1.00 89.25 275 LEU A N 1
ATOM 2081 C CA . LEU A 1 275 ? 18.308 -15.284 20.232 1.00 89.25 275 LEU A CA 1
ATOM 2082 C C . LEU A 1 275 ? 19.295 -15.491 19.084 1.00 89.25 275 LEU A C 1
ATOM 2084 O O . LEU A 1 275 ? 20.301 -14.794 18.959 1.00 89.25 275 LEU A O 1
ATOM 2088 N N . GLU A 1 276 ? 18.949 -16.399 18.177 1.00 86.12 276 GLU A N 1
ATOM 2089 C CA . GLU A 1 276 ? 19.805 -16.756 17.051 1.00 86.12 276 GLU A CA 1
ATOM 2090 C C . GLU A 1 276 ? 20.244 -15.527 16.230 1.00 86.12 276 GLU A C 1
ATOM 2092 O O . GLU A 1 276 ? 19.425 -14.694 15.808 1.00 86.12 276 GLU A O 1
ATOM 2097 N N . VAL A 1 277 ? 21.556 -15.437 15.988 1.00 82.00 277 VAL A N 1
ATOM 2098 C CA . VAL A 1 277 ? 22.179 -14.471 15.080 1.00 82.00 277 VAL A CA 1
ATOM 2099 C C . VAL A 1 277 ? 22.424 -15.170 13.753 1.00 82.00 277 VAL A C 1
ATOM 2101 O O . VAL A 1 277 ? 23.205 -16.109 13.663 1.00 82.00 277 VAL A O 1
ATOM 2104 N N . LEU A 1 278 ? 21.737 -14.706 12.714 1.00 79.62 278 LEU A N 1
ATOM 2105 C CA . LEU A 1 278 ? 21.854 -15.277 11.376 1.00 79.62 278 LEU A CA 1
ATOM 2106 C C . LEU A 1 278 ? 22.912 -14.553 10.551 1.00 79.62 278 LEU A C 1
ATOM 2108 O O . LEU A 1 278 ? 23.139 -13.350 10.736 1.00 79.62 278 LEU A O 1
ATOM 2112 N N . ASP A 1 279 ? 23.449 -15.256 9.560 1.00 83.56 279 ASP A N 1
ATOM 2113 C CA . ASP A 1 279 ? 24.308 -14.656 8.549 1.00 83.56 279 ASP A CA 1
ATOM 2114 C C . ASP A 1 279 ? 23.548 -13.619 7.697 1.00 83.56 279 ASP A C 1
ATOM 2116 O O . ASP A 1 279 ? 22.319 -13.704 7.516 1.00 83.56 279 ASP A O 1
ATOM 2120 N N . PRO A 1 280 ? 24.249 -12.590 7.190 1.00 87.62 280 PRO A N 1
ATOM 2121 C CA . PRO A 1 280 ? 23.700 -11.667 6.208 1.00 87.62 280 PRO A CA 1
ATOM 2122 C C . PRO A 1 280 ? 23.195 -12.399 4.959 1.00 87.62 280 PRO A C 1
ATOM 2124 O O . PRO A 1 280 ? 23.865 -13.278 4.421 1.00 87.62 280 PRO A O 1
ATOM 2127 N N . VAL A 1 281 ? 22.016 -12.008 4.469 1.00 89.44 281 VAL A N 1
ATOM 2128 C CA . VAL A 1 281 ? 21.460 -12.522 3.210 1.00 89.44 281 VAL A CA 1
ATOM 2129 C C . VAL A 1 281 ? 21.641 -11.459 2.138 1.00 89.44 281 VAL A C 1
ATOM 2131 O O . VAL A 1 281 ? 21.045 -10.383 2.221 1.00 89.44 281 VAL A O 1
ATOM 2134 N N . ALA A 1 282 ? 22.461 -11.758 1.133 1.00 91.56 282 ALA A N 1
ATOM 2135 C CA . ALA A 1 282 ? 22.726 -10.829 0.045 1.00 91.56 282 ALA A CA 1
ATOM 2136 C C . ALA A 1 282 ? 21.504 -10.658 -0.874 1.00 91.56 282 ALA A C 1
ATOM 2138 O O . ALA A 1 282 ? 20.788 -11.610 -1.192 1.00 91.56 282 ALA A O 1
ATOM 2139 N N . ALA A 1 283 ? 21.290 -9.428 -1.335 1.00 91.69 283 ALA A N 1
ATOM 2140 C CA . ALA A 1 283 ? 20.288 -9.100 -2.334 1.00 91.69 283 ALA A CA 1
ATOM 2141 C C . ALA A 1 283 ? 20.643 -9.714 -3.699 1.00 91.69 283 ALA A C 1
ATOM 2143 O O . ALA A 1 283 ? 21.820 -9.728 -4.076 1.00 91.69 283 ALA A O 1
ATOM 2144 N N . PRO A 1 284 ? 19.641 -10.156 -4.483 1.00 91.56 284 PRO A N 1
ATOM 2145 C CA . PRO A 1 284 ? 19.851 -10.515 -5.878 1.00 91.56 284 PRO A CA 1
ATOM 2146 C C . PRO A 1 284 ? 20.505 -9.377 -6.692 1.00 91.56 284 PRO A C 1
ATOM 2148 O O . PRO A 1 284 ? 20.485 -8.208 -6.275 1.00 91.56 284 PRO A O 1
ATOM 2151 N N . PRO A 1 285 ? 21.063 -9.689 -7.877 1.00 89.94 285 PRO A N 1
ATOM 2152 C CA . PRO A 1 285 ? 21.503 -8.675 -8.832 1.00 89.94 285 PRO A CA 1
ATOM 2153 C C . PRO A 1 285 ? 20.408 -7.637 -9.096 1.00 89.94 285 PRO A C 1
ATOM 2155 O O . PRO A 1 285 ? 19.215 -7.962 -9.085 1.00 89.94 285 PRO A O 1
ATOM 2158 N N . SER A 1 286 ? 20.802 -6.378 -9.292 1.00 90.12 286 SER A N 1
ATOM 2159 C CA . SER A 1 286 ? 19.821 -5.310 -9.435 1.00 90.12 286 SER A CA 1
ATOM 2160 C C . SER A 1 286 ? 19.167 -5.414 -10.819 1.00 90.12 286 SER A C 1
ATOM 2162 O O . SER A 1 286 ? 19.860 -5.532 -11.829 1.00 90.12 286 SER A O 1
ATOM 2164 N N . PRO A 1 287 ? 17.828 -5.344 -10.926 1.00 87.25 287 PRO A N 1
ATOM 2165 C CA . PRO A 1 287 ? 17.168 -5.364 -12.227 1.00 87.25 287 PRO A CA 1
ATOM 2166 C C . PRO A 1 287 ? 17.537 -4.180 -13.115 1.00 87.25 287 PRO A C 1
ATOM 2168 O O . PRO A 1 287 ? 17.352 -4.284 -14.322 1.00 87.25 287 PRO A O 1
ATOM 2171 N N . ASP A 1 288 ? 18.020 -3.081 -12.527 1.00 85.88 288 ASP A N 1
ATOM 2172 C CA . ASP A 1 288 ? 18.452 -1.863 -13.223 1.00 85.88 288 ASP A CA 1
ATOM 2173 C C . ASP A 1 288 ? 19.865 -1.973 -13.819 1.00 85.88 288 ASP A C 1
ATOM 2175 O O . ASP A 1 288 ? 20.325 -1.048 -14.490 1.00 85.88 288 ASP A 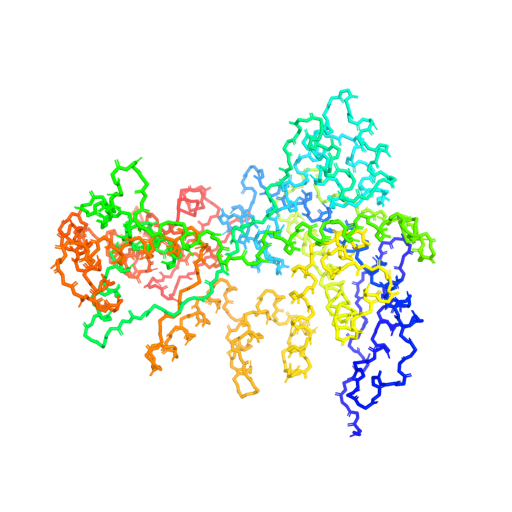O 1
ATOM 2179 N N . ASP A 1 289 ? 20.564 -3.082 -13.564 1.00 80.62 289 ASP A N 1
ATOM 2180 C CA . ASP A 1 289 ? 21.897 -3.314 -14.111 1.00 80.62 289 ASP A CA 1
ATOM 2181 C C . ASP A 1 289 ? 21.801 -3.363 -15.650 1.00 80.62 289 ASP A C 1
ATOM 2183 O O . ASP A 1 289 ? 20.908 -4.015 -16.208 1.00 80.62 289 ASP A O 1
ATOM 2187 N N . ASP A 1 290 ? 22.697 -2.618 -16.309 1.00 82.69 290 ASP A N 1
ATOM 2188 C CA . ASP A 1 290 ? 22.775 -2.388 -17.764 1.00 82.69 290 ASP A CA 1
ATOM 2189 C C . ASP 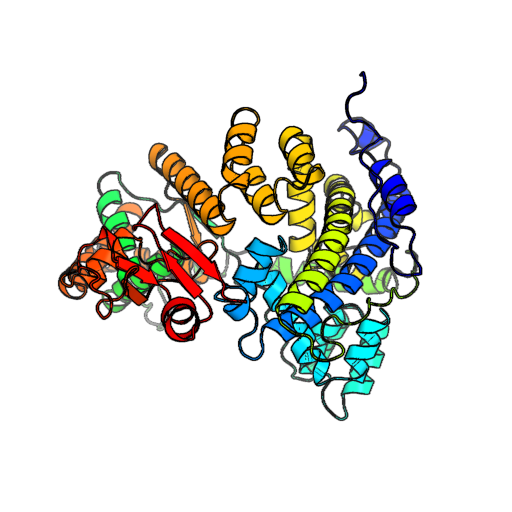A 1 290 ? 21.645 -1.544 -18.389 1.00 82.69 290 ASP A C 1
ATOM 2191 O O . ASP A 1 290 ? 21.409 -1.614 -19.595 1.00 82.69 290 ASP A O 1
ATOM 2195 N N . ALA A 1 291 ? 20.956 -0.717 -17.589 1.00 80.44 291 ALA A N 1
ATOM 2196 C CA . ALA A 1 291 ? 19.915 0.221 -18.042 1.00 80.44 291 ALA A CA 1
ATOM 2197 C C . ALA A 1 291 ? 18.890 -0.397 -19.030 1.00 80.44 291 ALA A C 1
ATOM 2199 O O . ALA A 1 291 ? 18.687 0.117 -20.136 1.00 80.44 291 ALA A O 1
ATOM 2200 N N . PRO A 1 292 ? 18.234 -1.506 -18.652 1.00 86.94 292 PRO A N 1
ATOM 2201 C CA . PRO A 1 292 ? 17.386 -2.278 -19.552 1.00 86.94 292 PRO A CA 1
ATOM 2202 C C . PRO A 1 292 ? 16.130 -1.525 -20.003 1.00 86.94 292 PRO A C 1
ATOM 2204 O O . PRO A 1 292 ? 15.644 -0.592 -19.359 1.00 86.94 292 PRO A O 1
ATOM 2207 N N . THR A 1 293 ? 15.547 -1.990 -21.110 1.00 91.44 293 THR A N 1
ATOM 2208 C CA . THR A 1 293 ? 14.276 -1.465 -21.621 1.00 91.44 293 THR A CA 1
ATOM 2209 C C . THR A 1 293 ? 13.110 -1.792 -20.672 1.00 91.44 293 THR A C 1
ATOM 2211 O O . THR A 1 293 ? 13.162 -2.792 -19.947 1.00 91.44 293 THR A O 1
ATOM 2214 N N . PRO A 1 294 ? 12.009 -1.010 -20.681 1.00 93.19 294 PRO A N 1
ATOM 2215 C CA . PRO A 1 294 ? 10.859 -1.269 -19.812 1.00 93.19 294 PRO A CA 1
ATOM 2216 C C . PRO A 1 294 ? 10.277 -2.694 -19.898 1.00 93.19 294 PRO A C 1
ATOM 2218 O O . PRO A 1 294 ? 9.964 -3.246 -18.845 1.00 93.19 294 PRO A O 1
ATOM 2221 N N . PRO A 1 295 ? 10.170 -3.350 -21.076 1.00 93.19 295 PRO A N 1
ATOM 2222 C CA . PRO A 1 295 ? 9.718 -4.744 -21.147 1.00 93.19 295 PRO A CA 1
ATOM 2223 C C . PRO A 1 295 ? 10.665 -5.745 -20.469 1.00 93.19 295 PRO A C 1
ATOM 2225 O O . PRO A 1 295 ? 10.206 -6.727 -19.889 1.00 93.19 295 PRO A O 1
ATOM 2228 N N . VAL A 1 296 ? 11.980 -5.502 -20.512 1.00 93.50 296 VAL A N 1
ATOM 2229 C CA . VAL A 1 296 ? 12.970 -6.350 -19.824 1.00 93.50 296 VAL A CA 1
ATOM 2230 C C . VAL A 1 296 ? 12.880 -6.151 -18.310 1.00 93.50 296 VAL A C 1
ATOM 2232 O O . VAL A 1 296 ? 12.909 -7.128 -17.561 1.00 93.50 296 VAL A O 1
ATOM 2235 N N . LEU A 1 297 ? 12.695 -4.907 -17.855 1.00 94.69 297 LEU A N 1
ATOM 2236 C CA . LEU A 1 297 ? 12.406 -4.612 -16.448 1.00 94.69 297 LEU A CA 1
ATOM 2237 C C . LEU A 1 297 ? 11.116 -5.288 -15.978 1.00 94.69 297 LEU A C 1
ATOM 2239 O O . LEU A 1 297 ? 11.103 -5.831 -14.877 1.00 94.69 297 LEU A O 1
ATOM 2243 N N . ASP A 1 298 ? 10.062 -5.299 -16.802 1.00 95.44 298 ASP A N 1
ATOM 2244 C CA . ASP A 1 298 ? 8.798 -5.970 -16.476 1.00 95.44 298 ASP A CA 1
ATOM 2245 C C . ASP A 1 298 ? 8.988 -7.470 -16.230 1.00 95.44 298 ASP A C 1
ATOM 2247 O O . ASP A 1 298 ? 8.506 -7.998 -15.229 1.00 95.44 298 ASP A O 1
ATOM 2251 N N . ALA A 1 299 ? 9.737 -8.147 -17.106 1.00 95.06 299 ALA A N 1
ATOM 2252 C CA . ALA A 1 299 ? 10.034 -9.569 -16.954 1.00 95.06 299 ALA A CA 1
ATOM 2253 C C . ALA A 1 299 ? 10.827 -9.852 -15.664 1.00 95.06 299 ALA A C 1
ATOM 2255 O O . ALA A 1 299 ? 10.398 -10.670 -14.848 1.00 95.06 299 ALA A O 1
ATOM 2256 N N . ARG A 1 300 ? 11.923 -9.111 -15.431 1.00 95.19 300 ARG A N 1
ATOM 2257 C CA . ARG A 1 300 ? 12.767 -9.255 -14.228 1.00 95.19 300 ARG A CA 1
ATOM 2258 C C . ARG A 1 300 ? 11.987 -8.978 -12.937 1.00 95.19 300 ARG A C 1
ATOM 2260 O O . ARG A 1 300 ? 12.121 -9.706 -11.955 1.00 95.19 300 ARG A O 1
ATOM 2267 N N . LEU A 1 301 ? 11.149 -7.939 -12.924 1.00 96.50 301 LEU A N 1
ATOM 2268 C CA . LEU A 1 301 ? 10.303 -7.614 -11.773 1.00 96.50 301 LEU A CA 1
ATOM 2269 C C . LEU A 1 301 ? 9.219 -8.667 -11.536 1.00 96.50 301 LEU A C 1
ATOM 2271 O O . LEU A 1 301 ? 8.924 -8.963 -10.380 1.00 96.50 301 LEU A O 1
ATOM 2275 N N . GLY A 1 302 ? 8.656 -9.254 -12.595 1.00 95.00 302 GLY A N 1
ATOM 2276 C CA . GLY A 1 302 ? 7.705 -10.359 -12.492 1.00 95.00 302 GLY A CA 1
ATOM 2277 C C . GLY A 1 302 ? 8.311 -11.598 -11.825 1.00 95.00 302 GLY A C 1
ATOM 2278 O O . GLY A 1 302 ? 7.679 -12.198 -10.956 1.00 95.00 302 GLY A O 1
ATOM 2279 N N . GLU A 1 303 ? 9.554 -11.945 -12.169 1.00 94.00 303 GLU A N 1
ATOM 2280 C CA . GLU A 1 303 ? 10.288 -13.040 -11.521 1.00 94.00 303 GLU A CA 1
ATOM 2281 C C . GLU A 1 303 ? 10.526 -12.754 -10.036 1.00 94.00 303 GLU A C 1
ATOM 2283 O O . GLU A 1 303 ? 10.197 -13.582 -9.185 1.00 94.00 303 GLU A O 1
ATOM 2288 N N . LEU A 1 304 ? 11.032 -11.563 -9.704 1.00 94.50 304 LEU A N 1
ATOM 2289 C CA . LEU A 1 304 ? 11.262 -11.163 -8.314 1.00 94.50 304 LEU A CA 1
ATOM 2290 C C . LEU A 1 304 ? 9.965 -11.112 -7.498 1.00 94.50 304 LEU A C 1
ATOM 2292 O O . LEU A 1 304 ? 9.953 -11.546 -6.347 1.00 94.50 304 LEU A O 1
ATOM 2296 N N . ALA A 1 305 ? 8.864 -10.632 -8.081 1.00 93.62 305 ALA A N 1
ATOM 2297 C CA . ALA A 1 305 ? 7.557 -10.625 -7.431 1.00 93.62 305 ALA A CA 1
ATOM 2298 C C . ALA A 1 305 ? 7.072 -12.051 -7.126 1.00 93.62 305 ALA A C 1
ATOM 2300 O O . ALA A 1 305 ? 6.654 -12.324 -6.004 1.00 93.62 305 ALA A O 1
ATOM 2301 N N . ALA A 1 306 ? 7.238 -12.995 -8.057 1.00 89.75 306 ALA A N 1
ATOM 2302 C CA . ALA A 1 306 ? 6.913 -14.399 -7.805 1.00 89.75 306 ALA A CA 1
ATOM 2303 C C . ALA A 1 306 ? 7.788 -15.018 -6.696 1.00 89.75 306 ALA A C 1
ATOM 2305 O O . ALA A 1 306 ? 7.315 -15.843 -5.911 1.00 89.75 306 ALA A O 1
ATOM 2306 N N . GLN A 1 307 ? 9.062 -14.621 -6.591 1.00 89.00 307 GLN A N 1
ATOM 2307 C CA . GLN A 1 307 ? 9.907 -15.030 -5.465 1.00 89.00 307 GLN A CA 1
ATOM 2308 C C . GLN A 1 307 ? 9.395 -14.446 -4.145 1.00 89.00 307 GLN A C 1
ATOM 2310 O O . GLN A 1 307 ? 9.291 -15.175 -3.159 1.00 89.00 307 GLN A O 1
ATOM 2315 N N . ARG A 1 308 ? 9.047 -13.157 -4.143 1.00 90.81 308 ARG A N 1
ATOM 2316 C CA . ARG A 1 308 ? 8.504 -12.428 -2.995 1.00 90.81 308 ARG A CA 1
ATOM 2317 C C . ARG A 1 308 ? 7.192 -13.028 -2.486 1.00 90.81 308 ARG A C 1
ATOM 2319 O O . ARG A 1 308 ? 7.045 -13.166 -1.277 1.00 90.81 308 ARG A O 1
ATOM 2326 N N . ASP A 1 309 ? 6.292 -13.452 -3.373 1.00 88.81 309 ASP A N 1
ATOM 2327 C CA . ASP A 1 309 ? 5.009 -14.071 -3.003 1.00 88.81 309 ASP A CA 1
ATOM 2328 C C . ASP A 1 309 ? 5.193 -15.349 -2.166 1.00 88.81 309 ASP A C 1
ATOM 2330 O O . ASP A 1 309 ? 4.450 -15.591 -1.211 1.00 88.81 309 ASP A O 1
ATOM 2334 N N . ARG A 1 310 ? 6.226 -16.150 -2.473 1.00 87.00 310 ARG A N 1
ATOM 2335 C CA . ARG A 1 310 ? 6.566 -17.351 -1.688 1.00 87.00 310 ARG A CA 1
ATOM 2336 C C . ARG A 1 310 ? 6.980 -16.988 -0.260 1.00 87.00 310 ARG A C 1
ATOM 2338 O O . ARG A 1 310 ? 6.591 -17.679 0.678 1.00 87.00 310 ARG A O 1
ATOM 2345 N N . TRP A 1 311 ? 7.732 -15.901 -0.091 1.00 90.44 311 TRP A N 1
ATOM 2346 C CA . TRP A 1 311 ? 8.121 -15.400 1.228 1.00 90.44 311 TRP A CA 1
ATOM 2347 C C . TRP A 1 311 ? 6.941 -14.775 1.979 1.00 90.44 311 TRP A C 1
ATOM 2349 O O . TRP A 1 311 ? 6.774 -15.051 3.164 1.00 90.44 311 TRP A O 1
ATOM 2359 N N . ASP A 1 312 ? 6.081 -14.016 1.294 1.00 90.25 312 ASP A N 1
ATOM 2360 C CA . ASP A 1 312 ? 4.900 -13.380 1.891 1.00 90.25 312 ASP A CA 1
ATOM 2361 C C . ASP A 1 312 ? 3.966 -14.412 2.553 1.00 90.25 312 ASP A C 1
ATOM 2363 O O . ASP A 1 312 ? 3.455 -14.155 3.647 1.00 90.25 312 ASP A O 1
ATOM 2367 N N . ALA A 1 313 ? 3.786 -15.589 1.938 1.00 89.75 313 ALA A N 1
ATOM 2368 C CA . ALA A 1 313 ? 3.005 -16.688 2.512 1.00 89.75 313 ALA A CA 1
ATOM 2369 C C . ALA A 1 313 ? 3.618 -17.220 3.823 1.00 89.75 313 ALA A C 1
ATOM 2371 O O . ALA A 1 313 ? 2.910 -17.414 4.812 1.00 89.75 313 ALA A O 1
ATOM 2372 N N . LEU A 1 314 ? 4.944 -17.390 3.863 1.00 93.56 314 LEU A N 1
ATOM 2373 C CA . LEU A 1 314 ? 5.656 -17.847 5.062 1.00 93.56 314 LEU A CA 1
ATOM 2374 C C . LEU A 1 314 ? 5.630 -16.797 6.179 1.00 93.56 314 LEU A C 1
ATOM 2376 O O . LEU A 1 314 ? 5.379 -17.147 7.332 1.00 93.56 314 LEU A O 1
ATOM 2380 N N . VAL A 1 315 ? 5.816 -15.511 5.848 1.00 94.75 315 VAL A N 1
ATOM 2381 C CA . VAL A 1 315 ? 5.668 -14.405 6.812 1.00 94.75 315 VAL A CA 1
ATOM 2382 C C . VAL A 1 315 ? 4.249 -14.375 7.378 1.00 94.75 315 VAL A C 1
ATOM 2384 O O . VAL A 1 315 ? 4.077 -14.149 8.573 1.00 94.75 315 VAL A O 1
ATOM 2387 N N . GLY A 1 316 ? 3.229 -14.600 6.543 1.00 93.88 316 GLY A N 1
ATOM 2388 C CA . GLY A 1 316 ? 1.836 -14.658 6.983 1.00 93.88 316 GLY A CA 1
ATOM 2389 C C . GLY A 1 316 ? 1.584 -15.775 7.991 1.00 93.88 316 GLY A C 1
ATOM 2390 O O . GLY A 1 316 ? 1.050 -15.511 9.067 1.00 93.88 316 GLY A O 1
ATOM 2391 N N . HIS A 1 317 ? 2.019 -16.995 7.679 1.00 94.62 317 HIS A N 1
ATOM 2392 C CA . HIS A 1 317 ? 1.842 -18.168 8.540 1.00 94.62 317 HIS A CA 1
ATOM 2393 C C . HIS A 1 317 ? 2.614 -18.083 9.856 1.00 94.62 317 HIS A C 1
ATOM 2395 O O . HIS A 1 317 ? 2.023 -18.160 10.934 1.00 94.62 317 HIS A O 1
ATOM 2401 N N . LEU A 1 318 ? 3.918 -17.821 9.793 1.00 96.06 318 LEU A N 1
ATOM 2402 C CA . LEU A 1 318 ? 4.754 -17.679 10.988 1.00 96.06 318 LEU A CA 1
ATOM 2403 C C . LEU A 1 318 ? 4.349 -16.449 11.817 1.00 96.06 318 LEU A C 1
ATOM 2405 O O . LEU A 1 318 ? 4.291 -16.514 13.046 1.00 96.06 318 LEU A O 1
ATOM 2409 N N . GLY A 1 319 ? 3.981 -15.348 11.155 1.00 95.12 319 GLY A N 1
ATOM 2410 C CA . GLY A 1 319 ? 3.420 -14.164 11.801 1.00 95.12 319 GLY A CA 1
ATOM 2411 C C . GLY A 1 319 ? 2.102 -14.465 12.518 1.00 95.12 319 GLY A C 1
ATOM 2412 O O . GLY A 1 319 ? 1.903 -14.009 13.642 1.00 95.12 319 GLY A O 1
ATOM 2413 N N . LEU A 1 320 ? 1.223 -15.281 11.928 1.00 93.88 320 LEU A N 1
ATOM 2414 C CA . LEU A 1 320 ? -0.024 -15.717 12.559 1.00 93.88 320 LEU A CA 1
ATOM 2415 C C . LEU A 1 320 ? 0.229 -16.558 13.817 1.00 93.88 320 LEU A C 1
ATOM 2417 O O . LEU A 1 320 ? -0.467 -16.350 14.817 1.00 93.88 320 LEU A O 1
ATOM 2421 N N . LEU A 1 321 ? 1.212 -17.462 13.796 1.00 93.06 321 LEU A N 1
ATOM 2422 C CA . LEU A 1 321 ? 1.614 -18.251 14.968 1.00 93.06 321 LEU A CA 1
ATOM 2423 C C . LEU A 1 321 ? 2.179 -17.351 16.074 1.00 93.06 321 LEU A C 1
ATOM 2425 O O . LEU A 1 321 ? 1.657 -17.356 17.193 1.00 93.06 321 LEU A O 1
ATOM 2429 N N . MET A 1 322 ? 3.159 -16.507 15.731 1.00 93.56 322 MET A N 1
ATOM 2430 C CA . MET A 1 322 ? 3.758 -15.504 16.620 1.00 93.56 322 MET A CA 1
ATOM 2431 C C . MET A 1 322 ? 2.675 -14.630 17.276 1.00 93.56 322 MET A C 1
ATOM 2433 O O . MET A 1 322 ? 2.661 -14.460 18.498 1.00 93.56 322 MET A O 1
ATOM 2437 N N . MET A 1 323 ? 1.712 -14.143 16.480 1.00 90.62 323 MET A N 1
ATOM 2438 C CA . MET A 1 323 ? 0.591 -13.315 16.932 1.00 90.62 323 MET A CA 1
ATOM 2439 C C . MET A 1 323 ? -0.381 -14.066 17.856 1.00 90.62 323 MET A C 1
ATOM 2441 O O . MET A 1 323 ? -0.757 -13.578 18.924 1.00 90.62 323 MET A O 1
ATOM 2445 N N . SER A 1 324 ? -0.802 -15.262 17.446 1.00 85.75 324 SER A N 1
ATOM 2446 C CA . SER A 1 324 ? -1.845 -16.031 18.138 1.00 85.75 324 SER A CA 1
ATOM 2447 C C . SER A 1 324 ? -1.375 -16.597 19.476 1.00 85.75 324 SER A C 1
ATOM 2449 O O . SER A 1 324 ? -2.186 -16.771 20.388 1.00 85.75 324 SER A O 1
ATOM 2451 N N . LEU A 1 325 ? -0.071 -16.848 19.602 1.00 86.50 325 LEU A N 1
ATOM 2452 C CA . LEU A 1 325 ? 0.569 -17.359 20.810 1.00 86.50 325 LEU A CA 1
ATOM 2453 C C . LEU A 1 325 ? 1.276 -16.274 21.630 1.00 86.50 325 LEU A C 1
ATOM 2455 O O . LEU A 1 325 ? 1.783 -16.569 22.703 1.00 86.50 325 LEU A O 1
ATOM 2459 N N . ARG A 1 326 ? 1.280 -15.012 21.191 1.00 87.88 326 ARG A N 1
ATOM 2460 C CA . ARG A 1 326 ? 1.949 -13.908 21.902 1.00 87.88 326 ARG A CA 1
ATOM 2461 C C . ARG A 1 326 ? 3.439 -14.134 22.181 1.00 87.88 326 ARG A C 1
ATOM 2463 O O . ARG A 1 326 ? 3.957 -13.616 23.165 1.00 87.88 326 ARG A O 1
ATOM 2470 N N . LEU A 1 327 ? 4.116 -14.876 21.305 1.00 91.06 327 LEU A N 1
ATOM 2471 C CA . LEU A 1 327 ? 5.482 -15.365 21.535 1.00 91.06 327 LEU A CA 1
ATOM 2472 C C . LEU A 1 327 ? 6.533 -14.254 21.552 1.00 91.06 327 LEU A C 1
ATOM 2474 O O . LEU A 1 327 ? 7.560 -14.405 22.195 1.00 91.06 327 LEU A O 1
ATOM 2478 N N . TRP A 1 328 ? 6.253 -13.095 20.951 1.00 90.94 328 TRP A N 1
ATOM 2479 C CA . TRP A 1 328 ? 7.161 -11.947 21.020 1.00 90.94 328 TRP A CA 1
ATOM 2480 C C . TRP A 1 328 ? 7.378 -11.466 22.462 1.00 90.94 328 TRP A C 1
ATOM 2482 O O . TRP A 1 328 ? 8.414 -10.890 22.759 1.00 90.94 328 TRP A O 1
ATOM 2492 N N . ARG A 1 329 ? 6.415 -11.689 23.369 1.00 89.62 329 ARG A N 1
ATOM 2493 C CA . ARG A 1 329 ? 6.583 -11.357 24.792 1.00 89.62 329 ARG A CA 1
ATOM 2494 C C . ARG A 1 329 ? 7.546 -12.318 25.476 1.00 89.62 329 ARG A C 1
ATOM 2496 O O . ARG A 1 329 ? 8.381 -11.872 26.247 1.00 89.62 329 ARG A O 1
ATOM 2503 N N . GLU A 1 330 ? 7.436 -13.604 25.153 1.00 91.25 330 GLU A N 1
ATOM 2504 C CA . GLU A 1 330 ? 8.332 -14.658 25.651 1.00 91.25 330 GLU A CA 1
ATOM 2505 C C . GLU A 1 330 ? 9.758 -14.459 25.122 1.00 91.25 330 GLU A C 1
ATOM 2507 O O . GLU A 1 330 ? 10.720 -14.701 25.836 1.00 91.25 330 GLU A O 1
ATOM 2512 N N . ALA A 1 331 ? 9.889 -13.938 23.899 1.00 89.56 331 ALA A N 1
ATOM 2513 C CA . ALA A 1 331 ? 11.157 -13.512 23.310 1.00 89.56 331 ALA A CA 1
ATOM 2514 C C . ALA A 1 331 ? 11.644 -12.133 23.817 1.00 89.56 331 ALA A C 1
ATOM 2516 O O . ALA A 1 331 ? 12.564 -11.553 23.246 1.00 89.56 331 ALA A O 1
ATOM 2517 N N . GLY A 1 332 ? 11.026 -11.557 24.856 1.00 90.12 332 GLY A N 1
ATOM 2518 C CA . GLY A 1 332 ? 11.507 -10.329 25.498 1.00 90.12 332 GLY A CA 1
ATOM 2519 C C . GLY A 1 332 ? 11.238 -9.027 24.732 1.00 90.12 332 GLY A C 1
ATOM 2520 O O . GLY A 1 332 ? 12.013 -8.082 24.851 1.00 90.12 332 GLY A O 1
ATOM 2521 N N . PHE A 1 333 ? 10.166 -8.935 23.937 1.00 90.81 333 PHE A N 1
ATOM 2522 C CA . PHE A 1 333 ? 9.773 -7.697 23.246 1.00 90.81 333 PHE A CA 1
ATOM 2523 C C . PHE A 1 333 ? 8.539 -7.042 23.876 1.00 90.81 333 PHE A C 1
ATOM 2525 O O . PHE A 1 333 ? 7.490 -7.668 24.041 1.00 90.81 333 PHE A O 1
ATOM 2532 N N . ALA A 1 334 ? 8.617 -5.725 24.100 1.00 87.19 334 ALA A N 1
ATOM 2533 C CA . ALA A 1 334 ? 7.511 -4.916 24.630 1.00 87.19 334 ALA A CA 1
ATOM 2534 C C . ALA A 1 334 ? 6.207 -5.011 23.805 1.00 87.19 334 ALA A C 1
ATOM 2536 O O . ALA A 1 334 ? 5.097 -4.977 24.341 1.00 87.19 334 ALA A O 1
ATOM 2537 N N . SER A 1 335 ? 6.317 -5.126 22.477 1.00 86.88 335 SER A N 1
ATOM 2538 C CA . SER A 1 335 ? 5.169 -5.223 21.573 1.00 86.88 335 SER A CA 1
ATOM 2539 C C . SER A 1 335 ? 5.504 -5.994 20.297 1.00 86.88 335 SER A C 1
ATOM 2541 O O . SER A 1 335 ? 6.668 -6.160 19.939 1.00 86.88 335 SER A O 1
ATOM 2543 N N . PHE A 1 336 ? 4.473 -6.423 19.569 1.00 86.06 336 PHE A N 1
ATOM 2544 C CA . PHE A 1 336 ? 4.656 -7.082 18.276 1.00 86.06 336 PHE A CA 1
ATOM 2545 C C . PHE A 1 336 ? 5.312 -6.153 17.241 1.00 86.06 336 PHE A C 1
ATOM 2547 O O . PHE A 1 336 ? 6.154 -6.583 16.458 1.00 86.06 336 PHE A O 1
ATOM 2554 N N . SER A 1 337 ? 4.982 -4.859 17.267 1.00 85.56 337 SER A N 1
ATOM 2555 C CA . SER A 1 337 ? 5.625 -3.856 16.410 1.00 85.56 337 SER A CA 1
ATOM 2556 C C . SER A 1 337 ? 7.097 -3.649 16.761 1.00 85.56 337 SER A C 1
ATOM 2558 O O . SER A 1 337 ? 7.901 -3.496 15.844 1.00 85.56 337 SER A O 1
ATOM 2560 N N . HIS A 1 338 ? 7.450 -3.686 18.052 1.00 88.12 338 HIS A N 1
ATOM 2561 C CA . HIS A 1 338 ? 8.841 -3.645 18.512 1.00 88.12 338 HIS A CA 1
ATOM 2562 C C . HIS A 1 338 ? 9.625 -4.844 17.962 1.00 88.12 338 HIS A C 1
ATOM 2564 O O . HIS A 1 338 ? 10.639 -4.662 17.296 1.00 88.12 338 HIS A O 1
ATOM 2570 N N . TYR A 1 339 ? 9.071 -6.050 18.117 1.00 93.88 339 TYR A N 1
ATOM 2571 C CA . TYR A 1 339 ? 9.619 -7.278 17.542 1.00 93.88 339 TYR A CA 1
ATOM 2572 C C . TYR A 1 339 ? 9.829 -7.190 16.024 1.00 93.88 339 TYR A C 1
ATOM 2574 O O . TYR A 1 339 ? 10.922 -7.442 15.521 1.00 93.88 339 TYR A O 1
ATOM 2582 N N . CYS A 1 340 ? 8.806 -6.770 15.277 1.00 92.56 340 CYS A N 1
ATOM 2583 C CA . CYS A 1 340 ? 8.902 -6.667 13.822 1.00 92.56 340 CYS A CA 1
ATOM 2584 C C . CYS A 1 340 ? 9.967 -5.654 13.378 1.00 92.56 340 CYS A C 1
ATOM 2586 O O . CYS A 1 340 ? 10.705 -5.916 12.426 1.00 92.56 340 CYS A O 1
ATOM 2588 N N . ALA A 1 341 ? 10.045 -4.503 14.052 1.00 90.00 341 ALA A N 1
ATOM 2589 C CA . ALA A 1 341 ? 10.993 -3.456 13.701 1.00 90.00 341 ALA A CA 1
ATOM 2590 C C . ALA A 1 341 ? 12.440 -3.897 13.954 1.00 90.00 341 ALA A C 1
ATOM 2592 O O . ALA A 1 341 ? 13.274 -3.742 13.060 1.00 90.00 341 ALA A O 1
ATOM 2593 N N . GLU A 1 342 ? 12.712 -4.471 15.128 1.00 92.19 342 GLU A N 1
ATOM 2594 C CA . GLU A 1 342 ? 14.071 -4.798 15.569 1.00 92.19 342 GLU A CA 1
ATOM 2595 C C . GLU A 1 342 ? 14.575 -6.140 15.027 1.00 92.19 342 GLU A C 1
ATOM 2597 O O . GLU A 1 342 ? 15.695 -6.210 14.521 1.00 92.19 342 GLU A O 1
ATOM 2602 N N . ARG A 1 343 ? 13.751 -7.199 15.056 1.00 92.62 343 ARG A N 1
ATOM 2603 C CA . ARG A 1 343 ? 14.165 -8.541 14.600 1.00 92.62 343 ARG A CA 1
ATOM 2604 C C . ARG A 1 343 ? 13.954 -8.759 13.112 1.00 92.62 343 ARG A C 1
ATOM 2606 O O . ARG A 1 343 ? 14.827 -9.306 12.444 1.00 92.62 343 ARG A O 1
ATOM 2613 N N . LEU A 1 344 ? 12.807 -8.337 12.578 1.00 92.62 344 LEU A N 1
ATOM 2614 C CA . LEU A 1 344 ? 12.430 -8.658 11.194 1.00 92.62 344 LEU A CA 1
ATOM 2615 C C . LEU A 1 344 ? 12.830 -7.573 10.190 1.00 92.62 344 LEU A C 1
ATOM 2617 O O . LEU A 1 344 ? 12.840 -7.824 8.988 1.00 92.62 344 LEU A O 1
ATOM 2621 N N . GLY A 1 345 ? 13.114 -6.350 10.651 1.00 90.81 345 GLY A N 1
ATOM 2622 C CA . GLY A 1 345 ? 13.289 -5.200 9.761 1.00 90.81 345 GLY A CA 1
ATOM 2623 C C . GLY A 1 345 ? 12.011 -4.847 8.986 1.00 90.81 345 GLY A C 1
ATOM 2624 O O . GLY A 1 345 ? 12.082 -4.276 7.899 1.00 90.81 345 GLY A O 1
ATOM 2625 N N . MET A 1 346 ? 10.836 -5.186 9.528 1.00 90.25 346 MET A N 1
ATOM 2626 C CA . MET A 1 346 ? 9.522 -4.950 8.923 1.00 90.25 346 MET A CA 1
ATOM 2627 C C . MET A 1 346 ? 8.661 -4.070 9.833 1.00 90.25 346 MET A C 1
ATOM 2629 O O . MET A 1 346 ? 8.790 -4.082 11.051 1.00 90.25 346 MET A O 1
ATOM 2633 N N . SER A 1 347 ? 7.712 -3.319 9.270 1.00 86.62 347 SER A N 1
ATOM 2634 C CA . SER A 1 347 ? 6.697 -2.660 10.107 1.00 86.62 347 SER A CA 1
ATOM 2635 C C . SER A 1 347 ? 5.715 -3.695 10.668 1.00 86.62 347 SER A C 1
ATOM 2637 O O . SER A 1 347 ? 5.260 -4.541 9.894 1.00 86.62 347 SER A O 1
ATOM 2639 N N . GLY A 1 348 ? 5.291 -3.562 11.932 1.00 84.88 348 GLY A N 1
ATOM 2640 C CA . GLY A 1 348 ? 4.282 -4.443 12.548 1.00 84.88 348 GLY A CA 1
ATOM 2641 C C . GLY A 1 348 ? 3.038 -4.625 11.675 1.00 84.88 348 GLY A C 1
ATOM 2642 O O . GLY A 1 348 ? 2.690 -5.745 11.313 1.00 84.88 348 GLY A O 1
ATOM 2643 N N . ARG A 1 349 ? 2.476 -3.519 11.165 1.00 83.94 349 ARG A N 1
ATOM 2644 C CA . ARG A 1 349 ? 1.328 -3.525 10.239 1.00 83.94 349 ARG A CA 1
ATOM 2645 C C . ARG A 1 349 ? 1.528 -4.406 8.999 1.00 83.94 349 ARG A C 1
ATOM 2647 O O . ARG A 1 349 ? 0.570 -4.996 8.510 1.00 83.94 349 ARG A O 1
ATOM 2654 N N . ALA A 1 350 ? 2.742 -4.474 8.453 1.00 87.12 350 ALA A N 1
ATOM 2655 C CA . ALA A 1 350 ? 3.019 -5.288 7.270 1.00 87.12 350 ALA A CA 1
ATOM 2656 C C . ALA A 1 350 ? 2.924 -6.788 7.588 1.00 87.12 350 ALA A C 1
ATOM 2658 O O . ALA A 1 350 ? 2.390 -7.545 6.775 1.00 87.12 350 ALA A O 1
ATOM 2659 N N . VAL A 1 351 ? 3.404 -7.206 8.761 1.00 90.94 351 VAL A N 1
ATOM 2660 C CA . VAL A 1 351 ? 3.309 -8.599 9.217 1.00 90.94 351 VAL A CA 1
ATOM 2661 C C . VAL A 1 351 ? 1.878 -8.920 9.655 1.00 90.94 351 VAL A C 1
ATOM 2663 O O . VAL A 1 351 ? 1.330 -9.930 9.227 1.00 90.94 351 VAL A O 1
ATOM 2666 N N . GLU A 1 352 ? 1.218 -8.015 10.386 1.00 87.75 352 GLU A N 1
ATOM 2667 C CA . GLU A 1 352 ? -0.193 -8.148 10.786 1.00 87.75 352 GLU A CA 1
ATOM 2668 C C . GLU A 1 352 ? -1.120 -8.336 9.583 1.00 87.75 352 GLU A C 1
ATOM 2670 O O . GLU A 1 352 ? -1.994 -9.196 9.603 1.00 87.75 352 GLU A O 1
ATOM 2675 N N . GLN A 1 353 ? -0.926 -7.564 8.509 1.00 87.88 353 GLN A N 1
ATOM 2676 C CA . GLN A 1 353 ? -1.729 -7.700 7.291 1.00 87.88 353 GLN A CA 1
ATOM 2677 C C . GLN A 1 353 ? -1.570 -9.076 6.635 1.00 87.88 353 GLN A C 1
ATOM 2679 O O . GLN A 1 353 ? -2.555 -9.626 6.143 1.00 87.88 353 GLN A O 1
ATOM 2684 N N . ARG A 1 354 ? -0.358 -9.642 6.642 1.00 92.81 354 ARG A N 1
ATOM 2685 C CA . ARG A 1 354 ? -0.097 -10.989 6.113 1.00 92.81 354 ARG A CA 1
ATOM 2686 C C . ARG A 1 354 ? -0.694 -12.064 7.011 1.00 92.81 354 ARG A C 1
ATOM 2688 O O . ARG A 1 354 ? -1.363 -12.953 6.503 1.00 92.81 354 ARG A O 1
ATOM 2695 N N . ALA A 1 355 ? -0.527 -11.942 8.326 1.00 91.88 355 ALA A N 1
ATOM 2696 C CA . ALA A 1 355 ? -1.117 -12.853 9.303 1.00 91.88 355 ALA A CA 1
ATOM 2697 C C . ALA A 1 355 ? -2.655 -12.827 9.273 1.00 91.88 355 ALA A C 1
ATOM 2699 O O . ALA A 1 355 ? -3.306 -13.863 9.410 1.00 91.88 355 ALA A O 1
ATOM 2700 N N . ALA A 1 356 ? -3.252 -11.650 9.065 1.00 88.62 356 ALA A N 1
ATOM 2701 C CA . ALA A 1 356 ? -4.694 -11.495 8.908 1.00 88.62 356 ALA A CA 1
ATOM 2702 C C . ALA A 1 356 ? -5.204 -12.160 7.623 1.00 88.62 356 ALA A C 1
ATOM 2704 O O . ALA A 1 356 ? -6.213 -12.861 7.672 1.00 88.62 356 ALA A O 1
ATOM 2705 N N . LEU A 1 357 ? -4.503 -11.987 6.494 1.00 93.19 357 LEU A N 1
ATOM 2706 C CA . LEU A 1 357 ? -4.836 -12.706 5.264 1.00 93.19 357 LEU A CA 1
ATOM 2707 C C . LEU A 1 357 ? -4.699 -14.218 5.467 1.00 93.19 357 LEU A C 1
ATOM 2709 O O . LEU A 1 357 ? -5.633 -14.942 5.151 1.00 93.19 357 LEU A O 1
ATOM 2713 N N . GLU A 1 358 ? -3.599 -14.690 6.053 1.00 94.81 358 GLU A N 1
ATOM 2714 C CA . GLU A 1 358 ? -3.379 -16.120 6.287 1.00 94.81 358 GLU A CA 1
ATOM 2715 C C . GLU A 1 358 ? -4.492 -16.741 7.140 1.00 94.81 358 GLU A C 1
ATOM 2717 O O . GLU A 1 358 ? -5.017 -17.798 6.796 1.00 94.81 358 GLU A O 1
ATOM 2722 N N . ARG A 1 359 ? -4.936 -16.049 8.198 1.00 91.50 359 ARG A N 1
ATOM 2723 C CA . ARG A 1 359 ? -6.105 -16.460 8.990 1.00 91.50 359 ARG A CA 1
ATOM 2724 C C . ARG A 1 359 ? -7.346 -16.630 8.111 1.00 91.50 359 ARG A C 1
ATOM 2726 O O . ARG A 1 359 ? -8.019 -17.652 8.194 1.00 91.50 359 ARG A O 1
ATOM 2733 N N . ARG A 1 360 ? -7.618 -15.667 7.227 1.00 93.56 360 ARG A N 1
ATOM 2734 C CA . ARG A 1 360 ? -8.746 -15.741 6.286 1.00 93.56 360 ARG A CA 1
ATOM 2735 C C . ARG A 1 360 ? -8.589 -16.865 5.264 1.00 93.56 360 ARG A C 1
ATOM 2737 O O . ARG A 1 360 ? -9.591 -17.439 4.866 1.00 93.56 360 ARG A O 1
ATOM 2744 N N . LEU A 1 361 ? -7.368 -17.236 4.884 1.00 93.50 361 LEU A N 1
ATOM 2745 C CA . LEU A 1 361 ? -7.104 -18.381 4.004 1.00 93.50 361 LEU A CA 1
ATOM 2746 C C . LEU A 1 361 ? -7.341 -19.743 4.678 1.00 93.50 361 LEU A C 1
ATOM 2748 O O . LEU A 1 361 ? -7.483 -20.738 3.970 1.00 93.50 361 LEU A O 1
ATOM 2752 N N . TYR A 1 362 ? -7.362 -19.820 6.014 1.00 89.25 362 TYR A N 1
ATOM 2753 C CA . TYR A 1 362 ? -7.871 -21.003 6.727 1.00 89.25 362 TYR A CA 1
ATOM 2754 C C . TYR A 1 362 ? -9.402 -21.065 6.697 1.00 89.25 362 TYR A C 1
ATOM 2756 O O . TYR A 1 362 ? -9.972 -22.142 6.556 1.00 89.25 362 TYR A O 1
ATOM 2764 N N . GLU A 1 363 ? -10.062 -19.912 6.808 1.00 91.06 363 GLU A N 1
ATOM 2765 C CA . GLU A 1 363 ? -11.527 -19.801 6.793 1.00 91.06 363 GLU A CA 1
ATOM 2766 C C . GLU A 1 363 ? -12.113 -19.935 5.375 1.00 91.06 363 GLU A C 1
ATOM 2768 O O . GLU A 1 363 ? -13.245 -20.383 5.218 1.00 91.06 363 GLU A O 1
ATOM 2773 N N . LEU A 1 364 ? -11.340 -19.580 4.342 1.00 95.81 364 LEU A N 1
ATOM 2774 C CA . LEU A 1 364 ? -11.730 -19.609 2.931 1.00 95.81 364 LEU A CA 1
ATOM 2775 C C . LEU A 1 364 ? -10.746 -20.455 2.090 1.00 95.81 364 LEU A C 1
ATOM 2777 O O . LEU A 1 364 ? -9.915 -19.891 1.368 1.00 95.81 364 LEU A O 1
ATOM 2781 N N . PRO A 1 365 ? -10.834 -21.800 2.115 1.00 94.06 365 PRO A N 1
ATOM 2782 C CA . PRO A 1 365 ? -9.922 -22.673 1.365 1.00 94.06 365 PRO A CA 1
ATOM 2783 C C . PRO A 1 365 ? -9.901 -22.398 -0.147 1.00 94.06 365 PRO A C 1
ATOM 2785 O O . PRO A 1 365 ? -8.832 -22.358 -0.752 1.00 94.06 365 PRO A O 1
ATOM 2788 N N . ALA A 1 366 ? -11.056 -22.080 -0.744 1.00 96.50 366 ALA A N 1
ATOM 2789 C CA . ALA A 1 366 ? -11.159 -21.720 -2.162 1.00 96.50 366 ALA A CA 1
ATOM 2790 C C . ALA A 1 366 ? -10.307 -20.489 -2.536 1.00 96.50 366 ALA A C 1
ATOM 2792 O O . ALA A 1 366 ? -9.781 -20.399 -3.649 1.00 96.50 366 ALA A O 1
ATOM 2793 N N . LEU A 1 367 ? -10.138 -19.540 -1.604 1.00 96.62 367 LEU A N 1
ATOM 2794 C CA . LEU A 1 367 ? -9.274 -18.379 -1.807 1.00 96.62 367 LEU A CA 1
ATOM 2795 C C . LEU A 1 367 ? -7.794 -18.781 -1.804 1.00 96.62 367 LEU A C 1
ATOM 2797 O O . LEU A 1 367 ? -7.028 -18.311 -2.649 1.00 96.62 367 LEU A O 1
ATOM 2801 N N . ARG A 1 368 ? -7.404 -19.695 -0.905 1.00 94.12 368 ARG A N 1
ATOM 2802 C CA . ARG A 1 368 ? -6.048 -20.262 -0.850 1.00 94.12 368 ARG A CA 1
ATOM 2803 C C . ARG A 1 368 ? -5.708 -21.001 -2.141 1.00 94.12 368 ARG A C 1
ATOM 2805 O O . ARG A 1 368 ? -4.637 -20.782 -2.702 1.00 94.12 368 ARG A O 1
ATOM 2812 N N . GLU A 1 369 ? -6.630 -21.816 -2.645 1.00 94.62 369 GLU A N 1
ATOM 2813 C CA . GLU A 1 369 ? -6.474 -22.531 -3.917 1.00 94.62 369 GLU A CA 1
ATOM 2814 C C . GLU A 1 369 ? -6.328 -21.572 -5.104 1.00 94.62 369 GLU A C 1
ATOM 2816 O O . GLU A 1 369 ? -5.479 -21.781 -5.970 1.00 94.62 369 GLU A O 1
ATOM 2821 N N . ALA A 1 370 ? -7.107 -20.485 -5.141 1.00 96.00 370 ALA A N 1
ATOM 2822 C CA . ALA A 1 370 ? -6.999 -19.475 -6.194 1.00 96.00 370 ALA A CA 1
ATOM 2823 C C . ALA A 1 370 ? -5.638 -18.767 -6.206 1.00 96.00 370 ALA A C 1
ATOM 2825 O O . ALA A 1 370 ? -5.075 -18.536 -7.281 1.00 96.00 370 ALA A O 1
ATOM 2826 N N . MET A 1 371 ? -5.093 -18.458 -5.026 1.00 92.94 371 MET A N 1
ATOM 2827 C CA . MET A 1 371 ? -3.745 -17.902 -4.893 1.00 92.94 371 MET A CA 1
ATOM 2828 C C . MET A 1 371 ? -2.668 -18.914 -5.299 1.00 92.94 371 MET A C 1
ATOM 2830 O O . MET A 1 371 ? -1.779 -18.572 -6.075 1.00 92.94 371 MET A O 1
ATOM 2834 N N . ALA A 1 372 ? -2.764 -20.165 -4.833 1.00 89.94 372 ALA A N 1
ATOM 2835 C CA . ALA A 1 372 ? -1.807 -21.223 -5.166 1.00 89.94 372 ALA A CA 1
ATOM 2836 C C . ALA A 1 372 ? -1.770 -21.513 -6.677 1.00 89.94 372 ALA A C 1
ATOM 2838 O O . ALA A 1 372 ? -0.698 -21.666 -7.260 1.00 89.94 372 ALA A O 1
ATOM 2839 N N . ALA A 1 373 ? -2.935 -21.491 -7.332 1.00 92.50 373 ALA A N 1
ATOM 2840 C CA . ALA A 1 373 ? -3.066 -21.619 -8.781 1.00 92.50 373 ALA A CA 1
ATOM 2841 C C . ALA A 1 373 ? -2.663 -20.348 -9.558 1.00 92.50 373 ALA A C 1
ATOM 2843 O O . ALA A 1 373 ? -2.734 -20.340 -10.786 1.00 92.50 373 ALA A O 1
ATOM 2844 N N . ARG A 1 374 ? -2.261 -19.266 -8.871 1.00 90.19 374 ARG A N 1
ATOM 2845 C CA . ARG A 1 374 ? -1.922 -17.950 -9.448 1.00 90.19 374 ARG A CA 1
ATOM 2846 C C . ARG A 1 374 ? -3.031 -17.345 -10.319 1.00 90.19 374 ARG A C 1
ATOM 2848 O O . ARG A 1 374 ? -2.755 -16.555 -11.218 1.00 90.19 374 ARG A O 1
ATOM 2855 N N . ARG A 1 375 ? -4.294 -17.686 -10.037 1.00 94.38 375 ARG A N 1
ATOM 2856 C CA . ARG A 1 375 ? -5.468 -17.107 -10.718 1.00 94.38 375 ARG A CA 1
ATOM 2857 C C . ARG A 1 375 ? -5.744 -15.675 -10.261 1.00 94.38 375 ARG A C 1
ATOM 2859 O O . ARG A 1 375 ? -6.255 -14.857 -11.020 1.00 94.38 375 ARG A O 1
ATOM 2866 N N . ILE A 1 376 ? -5.357 -15.353 -9.028 1.00 95.06 376 ILE A N 1
ATOM 2867 C CA . ILE A 1 376 ? -5.477 -14.019 -8.438 1.00 95.06 376 ILE A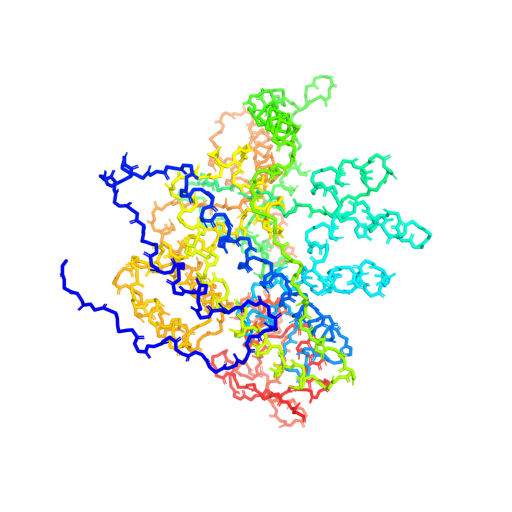 CA 1
ATOM 2868 C C . ILE A 1 376 ? -4.157 -13.594 -7.789 1.00 95.06 376 ILE A C 1
ATOM 2870 O O . ILE A 1 376 ? -3.395 -14.427 -7.303 1.00 95.06 376 ILE A O 1
ATOM 2874 N N . SER A 1 377 ? -3.901 -12.286 -7.759 1.00 93.25 377 SER A N 1
ATOM 2875 C CA . SER A 1 377 ? -2.736 -11.712 -7.082 1.00 93.25 377 SER A CA 1
ATOM 2876 C C . SER A 1 377 ? -2.970 -11.541 -5.579 1.00 93.25 377 SER A C 1
ATOM 2878 O O . SER A 1 377 ? -4.112 -11.513 -5.110 1.00 93.25 377 SER A O 1
ATOM 2880 N N . TYR A 1 378 ? -1.886 -11.342 -4.827 1.00 91.56 378 TYR A N 1
ATOM 2881 C CA . TYR A 1 378 ? -1.925 -11.068 -3.390 1.00 91.56 378 TYR A CA 1
ATOM 2882 C C . TYR A 1 378 ? -2.848 -9.890 -3.024 1.00 91.56 378 TYR A C 1
ATOM 2884 O O . TYR A 1 378 ? -3.718 -10.017 -2.161 1.00 91.56 378 TYR A O 1
ATOM 2892 N N . GLU A 1 379 ? -2.733 -8.748 -3.715 1.00 93.00 379 GLU A N 1
ATOM 2893 C CA . GLU A 1 379 ? -3.593 -7.587 -3.439 1.00 93.00 379 GLU A CA 1
ATOM 2894 C C . GLU A 1 379 ? -5.077 -7.851 -3.737 1.00 93.00 379 GLU A C 1
ATOM 2896 O O . GLU A 1 379 ? -5.933 -7.362 -2.995 1.00 93.00 379 GLU A O 1
ATOM 2901 N N . LYS A 1 380 ? -5.402 -8.659 -4.758 1.00 96.06 380 LYS A N 1
ATOM 2902 C CA . LYS A 1 380 ? -6.787 -9.092 -5.012 1.00 96.06 380 LYS A CA 1
ATOM 2903 C C . LYS A 1 380 ? -7.282 -10.007 -3.897 1.00 96.06 380 LYS A C 1
ATOM 2905 O O . LYS A 1 380 ? -8.381 -9.796 -3.391 1.00 96.06 380 LYS A O 1
ATOM 2910 N N . ALA A 1 381 ? -6.460 -10.957 -3.455 1.00 95.75 381 ALA A N 1
ATOM 2911 C CA . ALA A 1 381 ? -6.809 -11.845 -2.352 1.00 95.75 381 ALA A CA 1
ATOM 2912 C C . ALA A 1 381 ? -7.103 -11.075 -1.058 1.00 95.75 381 ALA A C 1
ATOM 2914 O O . ALA A 1 381 ? -8.050 -11.410 -0.357 1.00 95.75 381 ALA A O 1
ATOM 2915 N N . ARG A 1 382 ? -6.372 -9.988 -0.774 1.00 93.75 382 ARG A N 1
ATOM 2916 C CA . ARG A 1 382 ? -6.663 -9.109 0.373 1.00 93.75 382 ARG A CA 1
ATOM 2917 C C . ARG A 1 382 ? -8.021 -8.419 0.287 1.00 93.75 382 ARG A C 1
ATOM 2919 O O . ARG A 1 382 ? -8.667 -8.255 1.318 1.00 93.75 382 ARG A O 1
ATOM 2926 N N . VAL A 1 383 ? -8.436 -7.998 -0.909 1.00 94.62 383 VAL A N 1
ATOM 2927 C CA . VAL A 1 383 ? -9.767 -7.406 -1.123 1.00 94.62 383 VAL A CA 1
ATOM 2928 C C . VAL A 1 383 ? -10.847 -8.462 -0.885 1.00 94.62 383 VAL A C 1
ATOM 2930 O O . VAL A 1 383 ? -11.759 -8.231 -0.098 1.00 94.62 383 VAL A O 1
ATOM 2933 N N . ILE A 1 384 ? -10.700 -9.646 -1.487 1.00 96.38 384 ILE A N 1
ATOM 2934 C CA . ILE A 1 384 ? -11.657 -10.751 -1.329 1.00 96.38 384 ILE A CA 1
ATOM 2935 C C . ILE A 1 384 ? -11.724 -11.209 0.135 1.00 96.38 384 ILE A C 1
ATOM 2937 O O . ILE A 1 384 ? -12.810 -11.356 0.678 1.00 96.38 384 ILE A O 1
ATOM 2941 N N . ALA A 1 385 ? -10.585 -11.368 0.812 1.00 94.06 385 ALA A N 1
ATOM 2942 C CA . ALA A 1 385 ? -10.536 -11.797 2.207 1.00 94.06 385 ALA A CA 1
ATOM 2943 C C . ALA A 1 385 ? -11.312 -10.863 3.149 1.00 94.06 385 ALA A C 1
ATOM 2945 O O . ALA A 1 385 ? -11.863 -11.338 4.143 1.00 94.06 385 ALA A O 1
ATOM 2946 N N . ALA A 1 386 ? -11.358 -9.563 2.842 1.00 89.75 386 ALA A N 1
ATOM 2947 C CA . ALA A 1 386 ? -12.117 -8.578 3.606 1.00 89.75 386 ALA A CA 1
ATOM 2948 C C . ALA A 1 386 ? -13.613 -8.545 3.246 1.00 89.75 386 ALA A C 1
ATOM 2950 O O . ALA A 1 386 ? -14.422 -8.249 4.118 1.00 89.75 386 ALA A O 1
ATOM 2951 N N . ALA A 1 387 ? -13.973 -8.835 1.991 1.00 90.12 387 ALA A N 1
ATOM 2952 C CA . ALA A 1 387 ? -15.323 -8.619 1.461 1.00 90.12 387 ALA A CA 1
ATOM 2953 C C . ALA A 1 387 ? -16.174 -9.891 1.294 1.00 90.12 387 ALA A C 1
ATOM 2955 O O . ALA A 1 387 ? -17.388 -9.792 1.129 1.00 90.12 387 ALA A O 1
ATOM 2956 N N . ALA A 1 388 ? -15.552 -11.070 1.270 1.00 93.19 388 ALA A N 1
ATOM 2957 C CA . ALA A 1 388 ? -16.228 -12.341 1.033 1.00 93.19 388 ALA A CA 1
ATOM 2958 C C . ALA A 1 388 ? -16.446 -13.139 2.320 1.00 93.19 388 ALA A C 1
ATOM 2960 O O . ALA A 1 388 ? -15.672 -13.053 3.270 1.00 93.19 388 ALA A O 1
ATOM 2961 N N . ASP A 1 389 ? -17.451 -13.997 2.298 1.00 92.06 389 ASP A N 1
ATOM 2962 C CA . ASP A 1 389 ? -17.712 -15.074 3.251 1.00 92.06 389 ASP A CA 1
ATOM 2963 C C . ASP A 1 389 ? -17.653 -16.437 2.533 1.00 92.06 389 ASP A C 1
ATOM 2965 O O . ASP A 1 389 ? -17.239 -16.518 1.372 1.00 92.06 389 ASP A O 1
ATOM 2969 N N . GLY A 1 390 ? -18.023 -17.515 3.231 1.00 90.31 390 GLY A N 1
ATOM 2970 C CA . GLY A 1 390 ? -17.993 -18.871 2.674 1.00 90.31 390 GLY A CA 1
ATOM 2971 C C . GLY A 1 390 ? -18.872 -19.049 1.431 1.00 90.31 390 GLY A C 1
ATOM 2972 O O . GLY A 1 390 ? -18.496 -19.802 0.536 1.00 90.31 390 GLY A O 1
ATOM 2973 N N . ASP A 1 391 ? -19.976 -18.308 1.331 1.00 92.75 391 ASP A N 1
ATOM 2974 C CA . ASP A 1 391 ? -20.955 -18.456 0.249 1.00 92.75 391 ASP A CA 1
ATOM 2975 C C . ASP A 1 391 ? -20.604 -17.584 -0.966 1.00 92.75 391 ASP A C 1
ATOM 2977 O O . ASP A 1 391 ? -20.845 -17.949 -2.119 1.00 92.75 391 ASP A O 1
ATOM 2981 N N . THR A 1 392 ? -19.992 -16.421 -0.732 1.00 95.44 392 THR A N 1
ATOM 2982 C CA . THR A 1 392 ? -19.708 -15.425 -1.778 1.00 95.44 392 THR A CA 1
ATOM 2983 C C . THR A 1 392 ? -18.298 -15.518 -2.365 1.00 95.44 392 THR A C 1
ATOM 2985 O O . THR A 1 392 ? -18.033 -14.920 -3.415 1.00 95.44 392 THR A O 1
ATOM 2988 N N . VAL A 1 393 ? -17.381 -16.269 -1.740 1.00 96.81 393 VAL A N 1
ATOM 2989 C CA . VAL A 1 393 ? -15.960 -16.326 -2.133 1.00 96.81 393 VAL A CA 1
ATOM 2990 C C . VAL A 1 393 ? -15.744 -16.731 -3.593 1.00 96.81 393 VAL A C 1
ATOM 2992 O O . VAL A 1 393 ? -14.939 -16.107 -4.284 1.00 96.81 393 VAL A O 1
ATOM 2995 N N . HIS A 1 394 ? -16.487 -17.713 -4.109 1.00 97.19 394 HIS A N 1
ATOM 2996 C CA . HIS A 1 394 ? -16.333 -18.169 -5.494 1.00 97.19 394 HIS A CA 1
ATOM 2997 C C . HIS A 1 394 ? -16.727 -17.091 -6.512 1.00 97.19 394 HIS A C 1
ATOM 2999 O O . HIS A 1 394 ? -16.013 -16.885 -7.495 1.00 97.19 394 HIS A O 1
ATOM 3005 N N . ALA A 1 395 ? -17.812 -16.355 -6.252 1.00 96.81 395 ALA A N 1
ATOM 3006 C CA . ALA A 1 395 ? -18.243 -15.248 -7.104 1.00 96.81 395 ALA A CA 1
ATOM 3007 C C . ALA A 1 395 ? -17.219 -14.101 -7.095 1.00 96.81 395 ALA A C 1
ATOM 3009 O O . ALA A 1 395 ? -16.908 -13.528 -8.141 1.00 96.81 395 ALA A O 1
ATOM 3010 N N . TRP A 1 396 ? -16.645 -13.803 -5.926 1.00 97.38 396 TRP A N 1
ATOM 3011 C CA . TRP A 1 396 ? -15.570 -12.821 -5.795 1.00 97.38 396 TRP A CA 1
ATOM 3012 C C . TRP A 1 396 ? -14.295 -13.232 -6.537 1.00 97.38 396 TRP A C 1
ATOM 3014 O O . TRP A 1 396 ? -13.683 -12.390 -7.193 1.00 97.38 396 TRP A O 1
ATOM 3024 N N . ILE A 1 397 ? -13.907 -14.509 -6.480 1.00 97.75 397 ILE A N 1
ATOM 3025 C CA . ILE A 1 397 ? -12.749 -15.035 -7.216 1.00 97.75 397 ILE A CA 1
ATOM 3026 C C . ILE A 1 397 ? -12.974 -14.914 -8.727 1.00 97.75 397 ILE A C 1
ATOM 3028 O O . ILE A 1 397 ? -12.132 -14.335 -9.411 1.00 97.75 397 ILE A O 1
ATOM 3032 N N . ALA A 1 398 ? -14.122 -15.375 -9.235 1.00 97.12 398 ALA A N 1
ATOM 3033 C CA . ALA A 1 398 ? -14.455 -15.270 -10.657 1.00 97.12 398 ALA A CA 1
ATOM 3034 C C . ALA A 1 398 ? -14.436 -13.807 -11.132 1.00 97.12 398 ALA A C 1
ATOM 3036 O O . ALA A 1 398 ? -13.880 -13.487 -12.182 1.00 97.12 398 ALA A O 1
ATOM 3037 N N . ARG A 1 399 ? -14.971 -12.887 -10.316 1.00 96.31 399 ARG A N 1
ATOM 3038 C CA . ARG A 1 399 ? -14.916 -11.451 -10.610 1.00 96.31 399 ARG A CA 1
ATOM 3039 C C . ARG A 1 399 ? -13.483 -10.922 -10.623 1.00 96.31 399 ARG A C 1
ATOM 3041 O O . ARG A 1 399 ? -13.132 -10.120 -11.489 1.00 96.31 399 ARG A O 1
ATOM 3048 N N . ALA A 1 400 ? -12.654 -11.349 -9.677 1.00 96.62 400 ALA A N 1
ATOM 3049 C CA . ALA A 1 400 ? -11.276 -10.900 -9.546 1.00 96.62 400 ALA A CA 1
ATOM 3050 C C . ALA A 1 400 ? -10.376 -11.354 -10.703 1.00 96.62 400 ALA A C 1
ATOM 3052 O O . ALA A 1 400 ? -9.430 -10.639 -11.024 1.00 96.62 400 ALA A O 1
ATOM 3053 N N . GLU A 1 401 ? -10.654 -12.483 -11.354 1.00 96.06 401 GLU A N 1
ATOM 3054 C CA . GLU A 1 401 ? -9.867 -12.965 -12.500 1.00 96.06 401 GLU A CA 1
ATOM 3055 C C . GLU A 1 401 ? -9.942 -12.012 -13.702 1.00 96.06 401 GLU A C 1
ATOM 3057 O O . GLU A 1 401 ? -8.930 -11.750 -14.351 1.00 96.06 401 GLU A O 1
ATOM 3062 N N . THR A 1 402 ? -11.105 -11.404 -13.946 1.00 93.81 402 THR A N 1
ATOM 3063 C CA . THR A 1 402 ? -11.327 -10.527 -15.110 1.00 93.81 402 THR A CA 1
ATOM 3064 C C . THR A 1 402 ? -11.235 -9.034 -14.793 1.00 93.81 402 THR A C 1
ATOM 3066 O O . THR A 1 402 ? -11.300 -8.207 -15.700 1.00 93.81 402 THR A O 1
ATOM 3069 N N . THR A 1 403 ? -11.127 -8.662 -13.516 1.00 94.62 403 THR A N 1
ATOM 3070 C CA . THR A 1 403 ? -11.250 -7.265 -13.066 1.00 94.62 403 THR A CA 1
ATOM 3071 C C . THR A 1 403 ? -9.917 -6.748 -12.523 1.00 94.62 403 THR A C 1
ATOM 3073 O O . THR A 1 403 ? -9.285 -7.438 -11.719 1.00 94.62 403 THR A O 1
ATOM 3076 N N . PRO A 1 404 ? -9.451 -5.543 -12.909 1.00 95.06 404 PRO A N 1
ATOM 3077 C CA . PRO A 1 404 ? -8.276 -4.923 -12.294 1.00 95.06 404 PRO A CA 1
ATOM 3078 C C . PRO A 1 404 ? -8.430 -4.790 -10.774 1.00 95.06 404 PRO A C 1
ATOM 3080 O O . PRO A 1 404 ? -9.530 -4.565 -10.269 1.00 95.06 404 PRO A O 1
ATOM 3083 N N . CYS A 1 405 ? -7.333 -4.898 -10.028 1.00 96.44 405 CYS A N 1
ATOM 3084 C CA . CYS A 1 405 ? -7.344 -4.880 -8.567 1.00 96.44 405 CYS A CA 1
ATOM 3085 C C . CYS A 1 405 ? -7.961 -3.591 -8.001 1.00 96.44 405 CYS A C 1
ATOM 3087 O O . CYS A 1 405 ? -8.714 -3.651 -7.027 1.00 96.44 405 CYS A O 1
ATOM 3089 N N . VAL A 1 406 ? -7.665 -2.430 -8.594 1.00 93.88 406 VAL A N 1
ATOM 3090 C CA . VAL A 1 406 ? -8.260 -1.152 -8.167 1.00 93.88 406 VAL A CA 1
ATOM 3091 C C . VAL A 1 406 ? -9.776 -1.111 -8.385 1.00 93.88 406 VAL A C 1
ATOM 3093 O O . VAL A 1 406 ? -10.496 -0.577 -7.546 1.00 93.88 406 VAL A O 1
ATOM 3096 N N . ALA A 1 407 ? -10.273 -1.700 -9.476 1.00 93.00 407 ALA A N 1
ATOM 3097 C CA . ALA A 1 407 ? -11.703 -1.763 -9.765 1.00 93.00 407 ALA A CA 1
ATOM 3098 C C . ALA A 1 407 ? -12.408 -2.750 -8.825 1.00 93.00 407 ALA A C 1
ATOM 3100 O O . ALA A 1 407 ? -13.423 -2.398 -8.233 1.00 93.00 407 ALA A O 1
ATOM 3101 N N . LEU A 1 408 ? -11.806 -3.920 -8.582 1.00 95.88 408 LEU A N 1
ATOM 3102 C CA . LEU A 1 408 ? -12.296 -4.896 -7.605 1.00 95.88 408 LEU A CA 1
ATOM 3103 C C . LEU A 1 408 ? -12.416 -4.286 -6.201 1.00 95.88 408 LEU A C 1
ATOM 3105 O O . LEU A 1 408 ? -13.394 -4.527 -5.501 1.00 95.88 408 LEU A O 1
ATOM 3109 N N . ARG A 1 409 ? -11.435 -3.470 -5.793 1.00 93.94 409 ARG A N 1
ATOM 3110 C CA . ARG A 1 409 ? -11.484 -2.756 -4.512 1.00 93.94 409 ARG A CA 1
ATOM 3111 C C . ARG A 1 409 ? -12.636 -1.761 -4.455 1.00 93.94 409 ARG A C 1
ATOM 3113 O O . ARG A 1 409 ? -13.368 -1.770 -3.481 1.00 93.94 409 ARG A O 1
ATOM 3120 N N . ARG A 1 410 ? -12.826 -0.956 -5.504 1.00 90.00 410 ARG A N 1
ATOM 3121 C CA . ARG A 1 410 ? -13.957 -0.019 -5.590 1.00 90.00 410 ARG A CA 1
ATOM 3122 C C . ARG A 1 410 ? -15.303 -0.746 -5.527 1.00 90.00 410 ARG A C 1
ATOM 3124 O O . ARG A 1 410 ? -16.213 -0.258 -4.873 1.00 90.00 410 ARG A O 1
ATOM 3131 N N . GLU A 1 411 ? -15.425 -1.911 -6.165 1.00 92.50 411 GLU A N 1
ATOM 3132 C CA . GLU A 1 411 ? -16.627 -2.753 -6.074 1.00 92.50 411 GLU A CA 1
ATOM 3133 C C . GLU A 1 411 ? -16.860 -3.282 -4.652 1.00 92.50 411 GLU A C 1
ATOM 3135 O O . GLU A 1 411 ? -17.999 -3.297 -4.188 1.00 92.50 411 GLU A O 1
ATOM 3140 N N . ALA A 1 412 ? -15.800 -3.700 -3.955 1.00 90.69 412 ALA A N 1
ATOM 3141 C CA . ALA A 1 412 ? -15.877 -4.134 -2.561 1.00 90.69 412 ALA A CA 1
ATOM 3142 C C . ALA A 1 412 ? -16.281 -2.989 -1.627 1.00 90.69 412 ALA A C 1
ATOM 3144 O O . ALA A 1 412 ? -17.244 -3.142 -0.879 1.00 90.69 412 ALA A O 1
ATOM 3145 N N . ASP A 1 413 ? -15.616 -1.838 -1.743 1.00 85.38 413 ASP A N 1
ATOM 3146 C CA . ASP A 1 413 ? -15.916 -0.639 -0.958 1.00 85.38 413 ASP A CA 1
ATOM 3147 C C . ASP A 1 413 ? -17.370 -0.182 -1.208 1.00 85.38 413 ASP A C 1
ATOM 3149 O O . ASP A 1 413 ? -18.105 0.085 -0.265 1.00 85.38 413 ASP A O 1
ATOM 3153 N N . ALA A 1 414 ? -17.842 -0.190 -2.463 1.00 84.62 414 ALA A N 1
ATOM 3154 C CA . ALA A 1 414 ? -19.218 0.182 -2.803 1.00 84.62 414 ALA A CA 1
ATOM 3155 C C . ALA A 1 414 ? -20.272 -0.794 -2.247 1.00 84.62 414 ALA A C 1
ATOM 3157 O O . ALA A 1 414 ? -21.366 -0.373 -1.869 1.00 84.62 414 ALA A O 1
ATOM 3158 N N . ARG A 1 415 ? -19.972 -2.100 -2.193 1.00 86.19 415 ARG A N 1
ATOM 3159 C CA . ARG A 1 415 ? -20.862 -3.092 -1.565 1.00 86.19 415 ARG A CA 1
ATOM 3160 C C . ARG A 1 415 ? -20.896 -2.938 -0.050 1.00 86.19 415 ARG A C 1
ATOM 3162 O O . ARG A 1 415 ? -21.981 -3.011 0.520 1.00 86.19 415 ARG A O 1
ATOM 3169 N N . GLU A 1 416 ? -19.739 -2.721 0.578 1.00 81.12 416 GLU A N 1
ATOM 3170 C CA . GLU A 1 416 ? -19.641 -2.429 2.012 1.00 81.12 416 GLU A CA 1
ATOM 3171 C C . GLU A 1 416 ? -20.462 -1.171 2.342 1.00 81.12 416 GLU A C 1
ATOM 3173 O O . GLU A 1 416 ? -21.334 -1.211 3.210 1.00 81.12 416 GLU A O 1
ATOM 3178 N N . ASP A 1 417 ? -20.285 -0.107 1.558 1.00 76.50 417 ASP A N 1
ATOM 3179 C CA . ASP A 1 417 ? -21.049 1.132 1.675 1.00 76.50 417 ASP A CA 1
ATOM 3180 C C . ASP A 1 417 ? -22.560 0.901 1.527 1.00 76.50 417 ASP A C 1
ATOM 3182 O O . ASP A 1 417 ? -23.335 1.375 2.354 1.00 76.50 417 ASP A O 1
ATOM 3186 N N . ALA A 1 418 ? -23.004 0.143 0.520 1.00 79.50 418 ALA A N 1
ATOM 3187 C CA . ALA A 1 418 ? -24.424 -0.147 0.313 1.00 79.50 418 ALA A CA 1
ATOM 3188 C C . ALA A 1 418 ? -25.042 -0.957 1.469 1.00 79.50 418 ALA A C 1
ATOM 3190 O O . ALA A 1 418 ? -26.172 -0.685 1.880 1.00 79.50 418 ALA A O 1
ATOM 3191 N N . GLN A 1 419 ? -24.303 -1.925 2.021 1.00 79.06 419 GLN A N 1
ATOM 3192 C CA . GLN A 1 419 ? -24.737 -2.687 3.196 1.00 79.06 419 GLN A CA 1
ATOM 3193 C C . GLN A 1 419 ? -24.855 -1.793 4.434 1.00 79.06 419 GLN A C 1
ATOM 3195 O O . GLN A 1 419 ? -25.816 -1.923 5.191 1.00 79.06 419 GLN A O 1
ATOM 3200 N N . MET A 1 420 ? -23.915 -0.866 4.629 1.00 76.19 420 MET A N 1
ATOM 3201 C CA . MET A 1 420 ? -23.961 0.111 5.721 1.00 76.19 420 MET A CA 1
ATOM 3202 C C . MET A 1 420 ? -25.145 1.067 5.565 1.00 76.19 420 MET A C 1
ATOM 3204 O O . MET A 1 420 ? -25.912 1.238 6.511 1.00 76.19 420 MET A O 1
ATOM 3208 N N . CYS A 1 421 ? -25.378 1.582 4.350 1.00 71.94 421 CYS A N 1
ATOM 3209 C CA . CYS A 1 421 ? -26.556 2.388 4.031 1.00 71.94 421 CYS A CA 1
ATOM 3210 C C . CYS A 1 421 ? -27.861 1.682 4.417 1.00 71.94 421 CYS A C 1
ATOM 3212 O O . CYS A 1 421 ? -28.741 2.306 5.005 1.00 71.94 421 CYS A O 1
ATOM 3214 N N . ALA A 1 422 ? -27.983 0.385 4.121 1.00 74.56 422 ALA A N 1
ATOM 3215 C CA . ALA A 1 422 ? -29.177 -0.395 4.443 1.00 74.56 422 ALA A CA 1
ATOM 3216 C C . ALA A 1 422 ? -29.410 -0.565 5.957 1.00 74.56 422 ALA A C 1
ATOM 3218 O O . ALA A 1 422 ? -30.554 -0.725 6.381 1.00 74.56 422 ALA A O 1
ATOM 3219 N N . ARG A 1 423 ? -28.350 -0.511 6.775 1.00 73.62 423 ARG A N 1
ATOM 3220 C CA . ARG A 1 423 ? -28.423 -0.595 8.247 1.00 73.62 423 ARG A CA 1
ATOM 3221 C C . ARG A 1 423 ? -28.654 0.759 8.920 1.00 73.62 423 ARG A C 1
ATOM 3223 O O . ARG A 1 423 ? -28.975 0.784 10.101 1.00 73.62 423 ARG A O 1
ATOM 3230 N N . GLY A 1 424 ? -28.550 1.854 8.165 1.00 68.00 424 GLY A N 1
ATOM 3231 C CA . GLY A 1 424 ? -28.636 3.220 8.680 1.00 68.00 424 GLY A CA 1
ATOM 3232 C C . GLY A 1 424 ? -27.309 3.775 9.202 1.00 68.00 424 GLY A C 1
ATOM 3233 O O . GLY A 1 424 ? -27.291 4.904 9.679 1.00 68.00 424 GLY A O 1
ATOM 3234 N N . ASP A 1 425 ? -26.211 3.029 9.068 1.00 72.38 425 ASP A N 1
ATOM 3235 C CA . ASP A 1 425 ? -24.890 3.444 9.537 1.00 72.38 425 ASP A CA 1
ATOM 3236 C C . ASP A 1 425 ? -24.202 4.342 8.490 1.00 72.38 425 ASP A C 1
ATOM 3238 O O . ASP A 1 425 ? -24.337 4.137 7.275 1.00 72.38 425 ASP A O 1
ATOM 3242 N N . MET A 1 426 ? -23.413 5.320 8.948 1.00 74.69 426 MET A N 1
ATOM 3243 C CA . MET A 1 426 ? -22.531 6.127 8.093 1.00 74.69 426 MET A CA 1
ATOM 3244 C C . MET A 1 426 ? -21.096 6.145 8.644 1.00 74.69 426 MET A C 1
ATOM 3246 O O . MET A 1 426 ? -20.622 7.171 9.139 1.00 74.69 426 MET A O 1
ATOM 3250 N N . PRO A 1 427 ? -20.367 5.018 8.574 1.00 78.94 427 PRO A N 1
ATOM 3251 C CA . PRO A 1 427 ? -18.989 4.969 9.024 1.00 78.94 427 PRO A CA 1
ATOM 3252 C C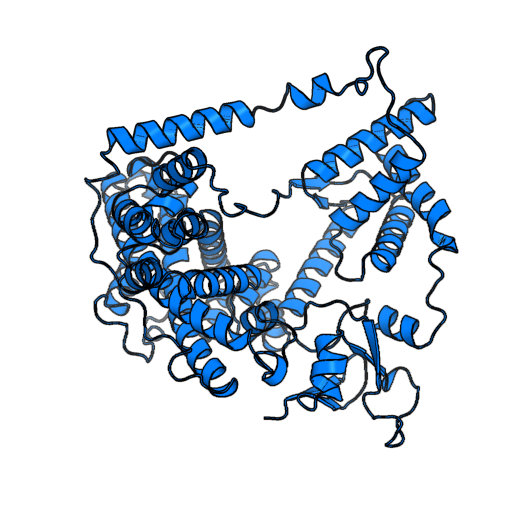 . PRO A 1 427 ? -18.086 5.755 8.079 1.00 78.94 427 PRO A C 1
ATOM 3254 O O . PRO A 1 427 ? -17.976 5.470 6.882 1.00 78.94 427 PRO A O 1
ATOM 3257 N N . VAL A 1 428 ? -17.331 6.685 8.644 1.00 81.88 428 VAL A N 1
ATOM 3258 C CA . VAL A 1 428 ? -16.236 7.363 7.964 1.00 81.88 428 VAL A CA 1
ATOM 3259 C C . VAL A 1 428 ? -14.944 7.044 8.707 1.00 81.88 428 VAL A C 1
ATOM 3261 O O . VAL A 1 428 ? -14.817 7.223 9.916 1.00 81.88 428 VAL A O 1
ATOM 3264 N N . ARG A 1 429 ? -13.954 6.528 7.971 1.00 83.88 429 ARG A N 1
ATOM 3265 C CA . ARG A 1 429 ? -12.585 6.385 8.480 1.00 83.88 429 ARG A CA 1
ATOM 3266 C C . ARG A 1 429 ? -11.850 7.695 8.252 1.00 83.88 429 ARG A C 1
ATOM 3268 O O . ARG A 1 429 ? -11.543 8.005 7.101 1.00 83.88 429 ARG A O 1
ATOM 3275 N N . MET A 1 430 ? -11.551 8.428 9.318 1.00 84.50 430 MET A N 1
ATOM 3276 C CA . MET A 1 430 ? -10.928 9.747 9.228 1.00 84.50 430 MET A CA 1
ATOM 3277 C C . MET A 1 430 ? -9.743 9.910 10.185 1.00 84.50 430 MET A C 1
ATOM 3279 O O . MET A 1 430 ? -9.683 9.221 11.205 1.00 84.50 430 MET A O 1
ATOM 3283 N N . PRO A 1 431 ? -8.775 10.776 9.847 1.00 85.62 431 PRO A N 1
ATOM 3284 C CA . PRO A 1 431 ? -7.703 11.141 10.762 1.00 85.62 431 PRO A CA 1
ATOM 3285 C C . PRO A 1 431 ? -8.252 11.874 11.994 1.00 85.62 431 PRO A C 1
ATOM 3287 O O . PRO A 1 431 ? -9.332 12.465 11.928 1.00 85.62 431 PRO A O 1
ATOM 3290 N N . ARG A 1 432 ? -7.507 11.866 13.107 1.00 80.88 432 ARG A N 1
ATOM 3291 C CA . ARG A 1 432 ? -7.968 12.496 14.356 1.00 80.88 432 ARG A CA 1
ATOM 3292 C C . ARG A 1 432 ? -8.189 13.992 14.180 1.00 80.88 432 ARG A C 1
ATOM 3294 O O . ARG A 1 432 ? -9.201 14.486 14.651 1.00 80.88 432 ARG A O 1
ATOM 3301 N N . ARG A 1 433 ? -7.325 14.675 13.422 1.00 84.06 433 ARG A N 1
ATOM 3302 C CA . ARG A 1 433 ? -7.501 16.110 13.147 1.00 84.06 433 ARG A CA 1
ATOM 3303 C C . ARG A 1 433 ? -8.863 16.442 12.514 1.00 84.06 433 ARG A C 1
ATOM 3305 O O . ARG A 1 433 ? -9.427 17.488 12.789 1.00 84.06 433 ARG A O 1
ATOM 3312 N N . VAL A 1 434 ? -9.402 15.546 11.680 1.00 88.44 434 VAL A N 1
ATOM 3313 C CA . VAL A 1 434 ? -10.693 15.756 11.001 1.00 88.44 434 VAL A CA 1
ATOM 3314 C C . VAL A 1 434 ? -11.852 15.495 11.957 1.00 88.44 434 VAL A C 1
ATOM 3316 O O . VAL A 1 434 ? -12.858 16.192 11.894 1.00 88.44 434 VAL A O 1
ATOM 3319 N N . LEU A 1 435 ? -11.696 14.534 12.872 1.00 86.25 435 LEU A N 1
ATOM 3320 C CA . LEU A 1 435 ? -12.655 14.327 13.955 1.00 86.25 435 LEU A CA 1
ATOM 3321 C C . LEU A 1 435 ? -12.733 15.566 14.860 1.00 86.25 435 LEU A C 1
ATOM 3323 O O . LEU A 1 435 ? -13.831 16.034 15.135 1.00 86.25 435 LEU A O 1
ATOM 3327 N N . SER A 1 436 ? -11.592 16.159 15.218 1.00 86.25 436 SER A N 1
ATOM 3328 C CA . SER A 1 436 ? -11.562 17.406 15.994 1.00 86.25 436 SER A CA 1
ATOM 3329 C C . SER A 1 436 ? -12.263 18.565 15.273 1.00 86.25 436 SER A C 1
ATOM 3331 O O . SER A 1 436 ? -12.951 19.353 15.914 1.00 86.25 436 SER A O 1
ATOM 3333 N N . LEU A 1 437 ? -12.165 18.643 13.938 1.00 88.75 437 LEU A N 1
ATOM 3334 C CA . LEU A 1 437 ? -12.928 19.617 13.147 1.00 88.75 437 LEU A CA 1
ATOM 3335 C C . LEU A 1 437 ? -14.443 19.352 13.178 1.00 88.75 437 LEU A C 1
ATOM 3337 O O . LEU A 1 437 ? -15.218 20.301 13.181 1.00 88.75 437 LEU A O 1
ATOM 3341 N N . LEU A 1 438 ? -14.890 18.091 13.200 1.00 89.75 438 LEU A N 1
ATOM 3342 C CA . LEU A 1 438 ? -16.317 17.769 13.362 1.00 89.75 438 LEU A CA 1
ATOM 3343 C C . LEU A 1 438 ? -16.835 18.163 14.750 1.00 89.75 438 LEU A C 1
ATOM 3345 O O . LEU A 1 438 ? -17.920 18.726 14.862 1.00 89.75 438 LEU A O 1
ATOM 3349 N N . GLU A 1 439 ? -16.058 17.898 15.798 1.00 88.56 439 GLU A N 1
ATOM 3350 C CA . GLU A 1 439 ? -16.396 18.305 17.167 1.00 88.56 439 GLU A CA 1
ATOM 3351 C C . GLU A 1 439 ? -16.484 19.837 17.282 1.00 88.56 439 GLU A C 1
ATOM 3353 O O . GLU A 1 439 ? -17.426 20.360 17.881 1.00 88.56 439 GLU A O 1
ATOM 3358 N N . ALA A 1 440 ? -15.563 20.556 16.631 1.00 88.62 440 ALA A N 1
ATOM 3359 C CA . ALA A 1 440 ? -15.593 22.013 16.511 1.00 88.62 440 ALA A CA 1
ATOM 3360 C C . ALA A 1 440 ? -16.860 22.519 15.807 1.00 88.62 440 ALA A C 1
ATOM 3362 O O . ALA A 1 440 ? -17.507 23.445 16.292 1.00 88.62 440 ALA A O 1
ATOM 3363 N N . VAL A 1 441 ? -17.268 21.879 14.705 1.00 91.94 441 VAL A N 1
ATOM 3364 C CA . VAL A 1 441 ? -18.521 22.208 14.001 1.00 91.94 441 VAL A CA 1
ATOM 3365 C C . VAL A 1 441 ? -19.726 22.067 14.928 1.00 91.94 441 VAL A C 1
ATOM 3367 O O . VAL A 1 441 ? -20.587 22.943 14.948 1.00 91.94 441 VAL A O 1
ATOM 3370 N N . VAL A 1 442 ? -19.793 20.992 15.719 1.00 90.00 442 VAL A N 1
ATOM 3371 C CA . VAL A 1 442 ? -20.897 20.775 16.665 1.00 90.00 442 VAL A CA 1
ATOM 3372 C C . VAL A 1 442 ? -20.936 21.876 17.732 1.00 90.00 442 VAL A C 1
ATOM 3374 O O . VAL A 1 442 ? -22.018 22.390 18.031 1.00 90.00 442 VAL A O 1
ATOM 3377 N N . ARG A 1 443 ? -19.780 22.277 18.281 1.00 88.62 443 ARG A N 1
ATOM 3378 C CA . ARG A 1 443 ? -19.691 23.398 19.236 1.00 88.62 443 ARG A CA 1
ATOM 3379 C C . ARG A 1 443 ? -20.147 24.713 18.605 1.00 88.62 443 ARG A C 1
ATOM 3381 O O . ARG A 1 443 ? -21.060 25.344 19.133 1.00 88.62 443 ARG A O 1
ATOM 3388 N N . ALA A 1 444 ? -19.579 25.075 17.455 1.00 89.88 444 ALA A N 1
ATOM 3389 C CA . ALA A 1 444 ? -19.905 26.307 16.741 1.00 89.88 444 ALA A CA 1
ATOM 3390 C C . ALA A 1 444 ? -21.385 26.378 16.327 1.00 89.88 444 ALA A C 1
ATOM 3392 O O . ALA A 1 444 ? -22.024 27.416 16.468 1.00 89.88 444 ALA A O 1
ATOM 3393 N N . ALA A 1 445 ? -21.969 25.263 15.876 1.00 91.06 445 ALA A N 1
ATOM 3394 C CA . ALA A 1 445 ? -23.383 25.201 15.515 1.00 91.06 445 ALA A CA 1
ATOM 3395 C C . ALA A 1 445 ? -24.303 25.410 16.729 1.00 91.06 445 ALA A C 1
ATOM 3397 O O . ALA A 1 445 ? -25.304 26.118 16.636 1.00 91.06 445 ALA A O 1
ATOM 3398 N N . ARG A 1 446 ? -23.987 24.809 17.883 1.00 90.88 446 ARG A N 1
ATOM 3399 C CA . ARG A 1 446 ? -24.778 25.001 19.111 1.00 90.88 446 ARG A CA 1
ATOM 3400 C C . ARG A 1 446 ? -24.725 26.440 19.605 1.00 90.88 446 ARG A C 1
ATOM 3402 O O . ARG A 1 446 ? -25.766 26.975 19.985 1.00 90.88 446 ARG A O 1
ATOM 3409 N N . ASP A 1 447 ? -23.540 27.043 19.570 1.00 88.50 447 ASP A N 1
ATOM 3410 C CA . ASP A 1 447 ? -23.345 28.445 19.934 1.00 88.50 447 ASP A CA 1
ATOM 3411 C C . ASP A 1 447 ? -24.151 29.369 19.009 1.00 88.50 447 ASP A C 1
ATOM 3413 O O . ASP A 1 447 ? -25.017 30.114 19.470 1.00 88.50 447 ASP A O 1
ATOM 3417 N N . ALA A 1 448 ? -23.997 29.203 17.691 1.00 89.38 448 ALA A N 1
ATOM 3418 C CA . ALA A 1 448 ? -24.721 29.986 16.691 1.00 89.38 448 ALA A CA 1
ATOM 3419 C C . ALA A 1 448 ? -26.252 29.825 16.773 1.00 89.38 448 ALA A C 1
ATOM 3421 O O . ALA A 1 448 ? -26.992 30.769 16.494 1.00 89.38 448 ALA A O 1
ATOM 3422 N N . ALA A 1 449 ? -26.750 28.644 17.158 1.00 88.69 449 ALA A N 1
ATOM 3423 C CA . ALA A 1 449 ? -28.182 28.402 17.330 1.00 88.69 449 ALA A CA 1
ATOM 3424 C C . ALA A 1 449 ? -28.761 28.986 18.629 1.00 88.69 449 ALA A C 1
ATOM 3426 O O . ALA A 1 449 ? -29.986 29.079 18.747 1.00 88.69 449 ALA A O 1
ATOM 3427 N N . GLY A 1 450 ? -27.927 29.285 19.633 1.00 82.12 450 GLY A N 1
ATOM 3428 C CA . GLY A 1 450 ? -28.364 29.721 20.965 1.00 82.12 450 GLY A CA 1
ATOM 3429 C C . GLY A 1 450 ? -29.280 28.723 21.696 1.00 82.12 450 GLY A C 1
ATOM 3430 O O . GLY A 1 450 ? -29.950 29.085 22.664 1.00 82.12 450 GLY A O 1
ATOM 3431 N N . THR A 1 451 ? -29.362 27.472 21.227 1.00 81.81 451 THR A N 1
ATOM 3432 C CA . THR A 1 451 ? -30.251 26.421 21.746 1.00 81.81 451 THR A CA 1
ATOM 3433 C C . THR A 1 451 ? -29.560 25.058 21.723 1.00 81.81 451 THR A C 1
ATOM 3435 O O . THR A 1 451 ? -28.552 24.852 21.047 1.00 81.81 451 THR A O 1
ATOM 3438 N N . ARG A 1 452 ? -30.092 24.087 22.478 1.00 82.25 452 ARG A N 1
ATOM 3439 C CA . ARG A 1 452 ? -29.551 22.721 22.486 1.00 82.25 452 ARG A CA 1
ATOM 3440 C C . ARG A 1 452 ? -29.915 21.992 21.194 1.00 82.25 452 ARG A C 1
ATOM 3442 O O . ARG A 1 452 ? -31.041 21.523 21.047 1.00 82.25 452 ARG A O 1
ATOM 3449 N N . LEU A 1 453 ? -28.936 21.856 20.304 1.00 87.44 453 LEU A N 1
ATOM 3450 C CA . LEU A 1 453 ? -29.010 21.002 19.120 1.00 87.44 453 LEU A CA 1
ATOM 3451 C C . LEU A 1 453 ? -28.373 19.629 19.374 1.00 87.44 453 LEU A C 1
ATOM 3453 O O . LEU A 1 453 ? -27.344 19.516 20.052 1.00 87.44 453 LEU A O 1
ATOM 3457 N N . SER A 1 454 ? -28.989 18.591 18.807 1.00 89.81 454 SER A N 1
ATOM 3458 C CA . SER A 1 454 ? -28.391 17.252 18.714 1.00 89.81 454 SER A CA 1
ATOM 3459 C C . SER A 1 454 ? -27.202 17.248 17.745 1.00 89.81 454 SER A C 1
ATOM 3461 O O . SER A 1 454 ? -27.129 18.117 16.872 1.00 89.81 454 SER A O 1
ATOM 3463 N N . ASP A 1 455 ? -26.282 16.287 17.886 1.00 87.62 455 ASP A N 1
ATOM 3464 C CA . ASP A 1 455 ? -25.130 16.152 16.978 1.00 87.62 455 ASP A CA 1
ATOM 3465 C C . ASP A 1 455 ? -25.605 15.953 15.531 1.00 87.62 455 ASP A C 1
ATOM 3467 O O . ASP A 1 455 ? -25.091 16.596 14.617 1.00 87.62 455 ASP A O 1
ATOM 3471 N N . GLU A 1 456 ? -26.652 15.146 15.329 1.00 88.19 456 GLU A N 1
ATOM 3472 C CA . GLU A 1 456 ? -27.279 14.907 14.029 1.00 88.19 456 GLU A CA 1
ATOM 3473 C C . GLU A 1 456 ? -27.706 16.221 13.366 1.00 88.19 456 GLU A C 1
ATOM 3475 O O . GLU A 1 456 ? -27.397 16.474 12.203 1.00 88.19 456 GLU A O 1
ATOM 3480 N N . THR A 1 457 ? -28.390 17.087 14.121 1.00 89.56 457 THR A N 1
ATOM 3481 C CA . THR A 1 457 ? -28.878 18.374 13.610 1.00 89.56 457 THR A CA 1
ATOM 3482 C C . THR A 1 457 ? -27.731 19.323 13.267 1.00 89.56 457 THR A C 1
ATOM 3484 O O . THR A 1 457 ? -27.797 20.017 12.253 1.00 89.56 457 THR A O 1
ATOM 3487 N N . CYS A 1 458 ? -26.665 19.348 14.072 1.00 91.62 458 CYS A N 1
ATOM 3488 C CA . CYS A 1 458 ? -25.480 20.158 13.784 1.00 91.62 458 CYS A CA 1
ATOM 3489 C C . CYS A 1 458 ? -24.800 19.719 12.477 1.00 91.62 458 CYS A C 1
ATOM 3491 O O . CYS A 1 458 ? -24.452 20.556 11.644 1.00 91.62 458 CYS A O 1
ATOM 3493 N N . LEU A 1 459 ? -24.645 18.410 12.268 1.00 90.94 459 LEU A N 1
ATOM 3494 C CA . LEU A 1 459 ? -23.997 17.865 11.072 1.00 90.94 459 LEU A CA 1
ATOM 3495 C C . LEU A 1 459 ? -24.853 18.021 9.809 1.00 90.94 459 LEU A C 1
ATOM 3497 O O . LEU A 1 459 ? -24.323 18.238 8.717 1.00 90.94 459 LEU A O 1
ATOM 3501 N N . GLU A 1 460 ? -26.175 17.972 9.952 1.00 91.25 460 GLU A N 1
ATOM 3502 C CA . GLU A 1 460 ? -27.110 18.317 8.880 1.00 91.25 460 GLU A CA 1
ATOM 3503 C C . GLU A 1 460 ? -27.030 19.788 8.499 1.00 91.25 460 GLU A C 1
ATOM 3505 O O . GLU A 1 460 ? -26.996 20.111 7.310 1.00 91.25 460 GLU A O 1
ATOM 3510 N N . TRP A 1 461 ? -26.945 20.678 9.489 1.00 93.31 461 TRP A N 1
ATOM 3511 C CA . TRP A 1 461 ? -26.768 22.100 9.232 1.00 93.31 461 TRP A CA 1
ATOM 3512 C C . TRP A 1 461 ? -25.441 22.371 8.520 1.00 93.31 461 TRP A C 1
ATOM 3514 O O . TRP A 1 461 ? -25.435 23.092 7.526 1.00 93.31 461 TRP A O 1
ATOM 3524 N N . MET A 1 462 ? -24.345 21.721 8.923 1.00 94.75 462 MET A N 1
ATOM 3525 C CA . MET A 1 462 ? -23.074 21.796 8.196 1.00 94.75 462 MET A CA 1
ATOM 3526 C C . MET A 1 462 ? -23.234 21.401 6.721 1.00 94.75 462 MET A C 1
ATOM 3528 O O . MET A 1 462 ? -22.769 22.123 5.838 1.00 94.75 462 MET A O 1
ATOM 3532 N N . ALA A 1 463 ? -23.905 20.281 6.435 1.00 94.00 463 ALA A N 1
ATOM 3533 C CA . ALA A 1 463 ? -24.125 19.837 5.060 1.00 94.00 463 ALA A CA 1
ATOM 3534 C C . ALA A 1 463 ? -24.982 20.826 4.256 1.00 94.00 463 ALA A C 1
ATOM 3536 O O . ALA A 1 463 ? -24.625 21.174 3.131 1.00 94.00 463 ALA A O 1
ATOM 3537 N N . LEU A 1 464 ? -26.078 21.318 4.838 1.00 94.50 464 LEU A N 1
ATOM 3538 C CA . LEU A 1 464 ? -26.948 22.306 4.199 1.00 94.50 464 LEU A CA 1
ATOM 3539 C C . LEU A 1 464 ? -26.230 23.636 3.962 1.00 94.50 464 LEU A C 1
ATOM 3541 O O . LEU A 1 464 ? -26.372 24.205 2.885 1.00 94.50 464 LEU A O 1
ATOM 3545 N N . HIS A 1 465 ? -25.436 24.107 4.925 1.00 93.56 465 HIS A N 1
ATOM 3546 C CA . HIS A 1 465 ? -24.622 25.312 4.786 1.00 93.56 465 HIS A CA 1
ATOM 3547 C C . HIS A 1 465 ? -23.620 25.159 3.639 1.00 93.56 465 HIS A C 1
ATOM 3549 O O . HIS A 1 465 ? -23.552 26.011 2.759 1.00 93.56 465 HIS A O 1
ATOM 3555 N N . PHE A 1 466 ? -22.915 24.025 3.582 1.00 95.00 466 PHE A N 1
ATOM 3556 C CA . PHE A 1 466 ? -21.988 23.738 2.492 1.00 95.00 466 PHE A CA 1
ATOM 3557 C C . PHE A 1 466 ? -22.683 23.745 1.122 1.00 95.00 466 PHE A C 1
ATOM 3559 O O . PHE A 1 466 ? -22.168 24.333 0.170 1.00 95.00 466 PHE A O 1
ATOM 3566 N N . LEU A 1 467 ? -23.870 23.133 1.016 1.00 94.06 467 LEU A N 1
ATOM 3567 C CA . LEU A 1 467 ? -24.677 23.175 -0.205 1.00 94.06 467 LEU A CA 1
ATOM 3568 C C . LEU A 1 467 ? -25.106 24.607 -0.544 1.00 94.06 467 LEU A C 1
ATOM 3570 O O . LEU A 1 467 ? -24.933 25.031 -1.679 1.00 94.06 467 LEU A O 1
ATOM 3574 N N . GLN A 1 468 ? -25.615 25.376 0.417 1.00 93.69 468 GLN A N 1
ATOM 3575 C CA . GLN A 1 468 ? -26.036 26.762 0.190 1.00 93.69 468 GLN A CA 1
ATOM 3576 C C . GLN A 1 468 ? -24.892 27.640 -0.326 1.00 93.69 468 GLN A C 1
ATOM 3578 O O . GLN A 1 468 ? -25.111 28.447 -1.227 1.00 93.69 468 GLN A O 1
ATOM 3583 N N . THR A 1 469 ? -23.676 27.454 0.192 1.00 91.31 469 THR A N 1
ATOM 3584 C CA . THR A 1 469 ? -22.508 28.217 -0.257 1.00 91.31 469 THR A CA 1
ATOM 3585 C C . THR A 1 469 ? -22.029 27.782 -1.643 1.00 91.31 469 THR A C 1
ATOM 3587 O O . THR A 1 469 ? -21.721 28.620 -2.492 1.00 91.31 469 THR A O 1
ATOM 3590 N N . TRP A 1 470 ? -21.953 26.471 -1.896 1.00 91.19 470 TRP A N 1
ATOM 3591 C CA . TRP A 1 470 ? -21.205 25.945 -3.043 1.00 91.19 470 TRP A CA 1
ATOM 3592 C C . TRP A 1 470 ? -22.053 25.410 -4.198 1.00 91.19 470 TRP A C 1
ATOM 3594 O O . TRP A 1 470 ? -21.508 25.215 -5.287 1.00 91.19 470 TRP A O 1
ATOM 3604 N N . LEU A 1 471 ? -23.356 25.168 -4.021 1.00 88.25 471 LEU A N 1
ATOM 3605 C CA . LEU A 1 471 ? -24.187 24.517 -5.044 1.00 88.25 471 LEU A CA 1
ATOM 3606 C C . LEU A 1 471 ? -24.248 25.330 -6.346 1.00 88.25 471 LEU A C 1
ATOM 3608 O O . LEU A 1 471 ? -24.106 24.759 -7.428 1.00 88.25 471 LEU A O 1
ATOM 3612 N N . ASP A 1 472 ? -24.362 26.656 -6.247 1.00 84.38 472 ASP A N 1
ATOM 3613 C CA . ASP A 1 472 ? -24.371 27.550 -7.413 1.00 84.38 472 ASP A CA 1
ATOM 3614 C C . ASP A 1 472 ? -22.959 27.846 -7.947 1.00 84.38 472 ASP A C 1
ATOM 3616 O O . ASP A 1 472 ? -22.760 27.997 -9.158 1.00 84.38 472 ASP A O 1
ATOM 3620 N N . ALA A 1 473 ? -21.963 27.894 -7.054 1.00 82.94 473 ALA A N 1
ATOM 3621 C CA . ALA A 1 473 ? -20.563 28.154 -7.396 1.00 82.94 473 ALA A CA 1
ATOM 3622 C C . ALA A 1 473 ? -19.893 26.970 -8.117 1.00 82.94 473 ALA A C 1
ATOM 3624 O O . ALA A 1 473 ? -18.955 27.158 -8.897 1.00 82.94 473 ALA A O 1
ATOM 3625 N N . VAL A 1 474 ? -20.394 25.750 -7.902 1.00 78.19 474 VAL A N 1
ATOM 3626 C CA . VAL A 1 474 ? -19.951 24.522 -8.571 1.00 78.19 474 VAL A CA 1
ATOM 3627 C C . VAL A 1 474 ? -21.096 24.011 -9.450 1.00 78.19 474 VAL A C 1
ATOM 3629 O O . VAL A 1 474 ? -21.768 23.030 -9.108 1.00 78.19 474 VAL A O 1
ATOM 3632 N N . PRO A 1 475 ? -21.339 24.667 -10.601 1.00 67.12 475 PRO A N 1
ATOM 3633 C CA . PRO A 1 475 ? -22.487 24.358 -11.431 1.00 67.12 475 PRO A CA 1
ATOM 3634 C C . PRO A 1 475 ? -22.449 22.902 -11.912 1.00 67.12 475 PRO A C 1
ATOM 3636 O O . PRO A 1 475 ? -21.365 22.336 -12.116 1.00 67.12 475 PRO A O 1
ATOM 3639 N N . PRO A 1 476 ? -23.625 22.301 -12.175 1.00 69.25 476 PRO A N 1
ATOM 3640 C CA . PRO A 1 476 ? -23.696 20.975 -12.767 1.00 69.25 476 PRO A CA 1
ATOM 3641 C C . PRO A 1 476 ? -22.942 20.950 -14.105 1.00 69.25 476 PRO A C 1
ATOM 3643 O O . PRO A 1 476 ? -22.814 21.985 -14.768 1.00 69.25 476 PRO A O 1
ATOM 3646 N N . PRO A 1 477 ? -22.435 19.788 -14.535 1.00 67.38 477 PRO A N 1
ATOM 3647 C CA . PRO A 1 477 ? -21.589 19.678 -15.715 1.00 67.38 477 PRO A CA 1
ATOM 3648 C C . PRO A 1 477 ? -22.309 20.165 -16.982 1.00 67.38 477 PRO A C 1
ATOM 3650 O O . PRO A 1 477 ? -23.186 19.502 -17.536 1.00 67.38 477 PRO A O 1
ATOM 3653 N N . ARG A 1 478 ? -21.917 21.347 -17.473 1.00 77.88 478 ARG A N 1
ATOM 3654 C CA . ARG A 1 478 ? -22.560 22.000 -18.628 1.00 77.88 478 ARG A CA 1
ATOM 3655 C C . ARG A 1 478 ? -21.941 21.562 -19.947 1.00 77.88 478 ARG A C 1
ATOM 3657 O O . ARG A 1 478 ? -22.637 21.374 -20.947 1.00 77.88 478 ARG A O 1
ATOM 3664 N N . SER A 1 479 ? -20.622 21.393 -19.958 1.00 83.31 479 SER A N 1
ATOM 3665 C CA . SER A 1 479 ? -19.899 20.975 -21.156 1.00 83.31 479 SER A CA 1
ATOM 3666 C C . SER A 1 479 ? -20.009 19.466 -21.375 1.00 83.31 479 SER A C 1
ATOM 3668 O O . SER A 1 479 ? -20.055 18.672 -20.435 1.00 83.31 479 SER A O 1
ATOM 3670 N N . ARG A 1 480 ? -19.965 19.049 -22.646 1.00 85.25 480 ARG A N 1
ATOM 3671 C CA . ARG A 1 480 ? -19.852 17.632 -23.032 1.00 85.25 480 ARG A CA 1
ATOM 3672 C C . ARG A 1 480 ? -18.715 16.928 -22.293 1.00 85.25 480 ARG A C 1
ATOM 3674 O O . ARG A 1 480 ? -18.882 15.804 -21.841 1.00 85.25 480 ARG A O 1
ATOM 3681 N N . HIS A 1 481 ? -17.584 17.613 -22.167 1.00 84.75 481 HIS A N 1
ATOM 3682 C CA . HIS A 1 481 ? -16.417 17.136 -21.443 1.00 84.75 481 HIS A CA 1
ATOM 3683 C C . HIS A 1 481 ? -16.750 16.773 -19.991 1.00 84.75 481 HIS A C 1
ATOM 3685 O O . HIS A 1 481 ? -16.486 15.656 -19.559 1.00 84.75 481 HIS A O 1
ATOM 3691 N N . GLN A 1 482 ? -17.379 17.692 -19.256 1.00 84.62 482 GLN A N 1
ATOM 3692 C CA . GLN A 1 482 ? -17.742 17.459 -17.860 1.00 84.62 482 GLN A CA 1
ATOM 3693 C C . GLN A 1 482 ? -18.798 16.352 -17.714 1.00 84.62 482 GLN A C 1
ATOM 3695 O O . GLN A 1 482 ? -18.690 15.554 -16.792 1.00 84.62 482 GLN A O 1
ATOM 3700 N N . ARG A 1 483 ? -19.759 16.242 -18.645 1.00 88.44 483 ARG A N 1
ATOM 3701 C CA . ARG A 1 483 ? -20.746 15.144 -18.646 1.00 88.44 483 ARG A CA 1
ATOM 3702 C C . ARG A 1 483 ? -20.106 13.769 -18.855 1.00 88.44 483 ARG A C 1
ATOM 3704 O O . ARG A 1 483 ? -20.537 12.794 -18.254 1.00 88.44 483 ARG A O 1
ATOM 3711 N N . VAL A 1 484 ? -19.067 13.683 -19.691 1.00 91.50 484 VAL A N 1
ATOM 3712 C CA . VAL A 1 484 ? -18.292 12.442 -19.877 1.00 91.50 484 VAL A CA 1
ATOM 3713 C C . VAL A 1 484 ? -17.514 12.092 -18.608 1.00 91.50 484 VAL A C 1
ATOM 3715 O O . VAL A 1 484 ? -17.558 10.941 -18.182 1.00 91.50 484 VAL A O 1
ATOM 3718 N N . LEU A 1 485 ? -16.872 13.081 -17.973 1.00 89.25 485 LEU A N 1
ATOM 3719 C CA . LEU A 1 485 ? -16.202 12.872 -16.686 1.00 89.25 485 LEU A CA 1
ATOM 3720 C C . LEU A 1 485 ? -17.187 12.391 -15.616 1.00 89.25 485 LEU A C 1
ATOM 3722 O O . LEU A 1 485 ? -16.884 11.431 -14.920 1.00 89.25 485 LEU A O 1
ATOM 3726 N N . GLU A 1 486 ? -18.359 13.017 -15.498 1.00 86.81 486 GLU A N 1
ATOM 3727 C CA . GLU A 1 486 ? -19.389 12.623 -14.531 1.00 86.81 486 GLU A CA 1
ATOM 3728 C C . GLU A 1 486 ? -19.898 11.199 -14.780 1.00 86.81 486 GLU A C 1
ATOM 3730 O O . GLU A 1 486 ? -19.929 10.398 -13.846 1.00 86.81 486 GLU A O 1
ATOM 3735 N N . ARG A 1 487 ? -20.201 10.848 -16.039 1.00 89.25 487 ARG A N 1
ATOM 3736 C CA . ARG A 1 487 ? -20.584 9.480 -16.431 1.00 89.25 487 ARG A CA 1
ATOM 3737 C C . ARG A 1 487 ? -19.548 8.448 -15.978 1.00 89.25 487 ARG A C 1
ATOM 3739 O O . ARG A 1 487 ? -19.916 7.368 -15.528 1.00 89.25 487 ARG A O 1
ATOM 3746 N N . ASP A 1 488 ? -18.265 8.781 -16.093 1.00 90.50 488 ASP A N 1
ATOM 3747 C CA . ASP A 1 488 ? -17.153 7.894 -15.735 1.00 90.50 488 ASP A CA 1
ATOM 3748 C C . ASP A 1 488 ? -16.727 8.042 -14.252 1.00 90.50 488 ASP A C 1
ATOM 3750 O O . ASP A 1 488 ? -15.665 7.559 -13.848 1.00 90.50 488 ASP A O 1
ATOM 3754 N N . GLY A 1 489 ? -17.525 8.730 -13.424 1.00 86.88 489 GLY A N 1
ATOM 3755 C CA . GLY A 1 489 ? -17.279 8.918 -11.988 1.00 86.88 489 GLY A CA 1
ATOM 3756 C C . GLY A 1 489 ? -16.101 9.842 -11.652 1.00 86.88 489 GLY A C 1
ATOM 3757 O O . GLY A 1 489 ? -15.576 9.808 -10.539 1.00 86.88 489 GLY A O 1
ATOM 3758 N N . GLY A 1 490 ? -15.637 10.643 -12.611 1.00 88.56 490 GLY A N 1
ATOM 3759 C CA . GLY A 1 490 ? -14.466 11.514 -12.486 1.00 88.56 490 GLY A CA 1
ATOM 3760 C C . GLY A 1 490 ? -13.140 10.750 -12.463 1.00 88.56 490 GLY A C 1
ATOM 3761 O O . GLY A 1 490 ? -12.119 11.291 -12.027 1.00 88.56 490 GLY A O 1
ATOM 3762 N N . LEU A 1 491 ? -13.132 9.490 -12.903 1.00 91.56 491 LEU A N 1
ATOM 3763 C CA . LEU A 1 491 ? -11.979 8.597 -12.845 1.00 91.56 491 LEU A CA 1
ATOM 3764 C C . LEU A 1 491 ? -11.431 8.295 -14.236 1.00 91.56 491 LEU A C 1
ATOM 3766 O O . LEU A 1 491 ? -12.149 8.296 -15.232 1.00 91.56 491 LEU A O 1
ATOM 3770 N N . CYS A 1 492 ? -10.127 8.026 -14.302 1.00 93.81 492 CYS A N 1
ATOM 3771 C CA . CYS A 1 492 ? -9.515 7.518 -15.521 1.00 93.81 492 CYS A CA 1
ATOM 3772 C C . CYS A 1 492 ? -10.089 6.132 -15.841 1.00 93.81 492 CYS A C 1
ATOM 3774 O O . CYS A 1 492 ? -10.024 5.229 -15.004 1.00 93.81 492 CYS A O 1
ATOM 3776 N N . THR A 1 493 ? -10.598 5.952 -17.057 1.00 94.12 493 THR A N 1
ATOM 3777 C CA . THR A 1 493 ? -11.191 4.691 -17.530 1.00 94.12 493 THR A CA 1
ATOM 3778 C C . THR A 1 493 ? -10.149 3.668 -17.978 1.00 94.12 493 THR A C 1
ATOM 3780 O O . THR A 1 493 ? -10.499 2.546 -18.340 1.00 94.12 493 THR A O 1
ATOM 3783 N N . MET A 1 494 ? -8.864 4.030 -17.970 1.00 93.94 494 MET A N 1
ATOM 3784 C CA . MET A 1 494 ? -7.784 3.096 -18.274 1.00 93.94 494 MET A CA 1
ATOM 3785 C C . MET A 1 494 ? -7.779 1.947 -17.257 1.00 93.94 494 MET A C 1
ATOM 3787 O O . MET A 1 494 ? -7.718 2.217 -16.051 1.00 93.94 494 MET A O 1
ATOM 3791 N N . PRO A 1 495 ? -7.800 0.676 -17.705 1.00 92.12 495 PRO A N 1
ATOM 3792 C CA . PRO A 1 495 ? -7.795 -0.470 -16.805 1.00 92.12 495 PRO A CA 1
ATOM 3793 C C . PRO A 1 495 ? -6.630 -0.400 -15.813 1.00 92.12 495 PRO A C 1
ATOM 3795 O O . PRO A 1 495 ? -5.484 -0.178 -16.199 1.00 92.12 495 PRO A O 1
ATOM 3798 N N . GLY A 1 496 ? -6.924 -0.559 -14.520 1.00 92.81 496 GLY A N 1
ATOM 3799 C CA . GLY A 1 496 ? -5.905 -0.534 -13.466 1.00 92.81 496 GLY A CA 1
ATOM 3800 C C . GLY A 1 496 ? -5.440 0.861 -13.022 1.00 92.81 496 GLY A C 1
ATOM 3801 O O . GLY A 1 496 ? -4.650 0.970 -12.085 1.00 92.81 496 GLY A O 1
ATOM 3802 N N . CYS A 1 497 ? -5.930 1.940 -13.640 1.00 94.44 497 CYS A N 1
ATOM 3803 C CA . CYS A 1 497 ? -5.559 3.298 -13.254 1.00 94.44 497 CYS A CA 1
ATOM 3804 C C . CYS A 1 497 ? -6.293 3.748 -11.983 1.00 94.44 497 CYS A C 1
ATOM 3806 O O . CYS A 1 497 ? -7.524 3.726 -11.907 1.00 94.44 497 CYS A O 1
ATOM 3808 N N . SER A 1 498 ? -5.541 4.243 -10.996 1.00 92.50 498 SER A N 1
ATOM 3809 C CA . SER A 1 498 ? -6.124 4.829 -9.789 1.00 92.50 498 SER A CA 1
ATOM 3810 C C . SER A 1 498 ? -6.256 6.352 -9.837 1.00 92.50 498 SER A C 1
ATOM 3812 O O . SER A 1 498 ? -6.546 6.939 -8.802 1.00 92.50 498 SER A O 1
ATOM 3814 N N . ARG A 1 499 ? -6.013 7.029 -10.969 1.00 91.44 499 ARG A N 1
ATOM 3815 C CA . ARG A 1 499 ? -6.032 8.505 -11.052 1.00 91.44 499 ARG A CA 1
ATOM 3816 C C . ARG A 1 499 ? -7.407 9.068 -11.404 1.00 91.44 499 ARG A C 1
ATOM 3818 O O . ARG A 1 499 ? -8.193 8.425 -12.098 1.00 91.44 499 ARG A O 1
ATOM 3825 N N . SER A 1 500 ? -7.654 10.301 -10.963 1.00 90.69 500 SER A N 1
ATOM 3826 C CA . SER A 1 500 ? -8.808 11.083 -11.404 1.00 90.69 500 SER A CA 1
ATOM 3827 C C . SER A 1 500 ? -8.633 11.454 -12.876 1.00 90.69 500 SER A C 1
ATOM 3829 O O . SER A 1 500 ? -7.508 11.687 -13.340 1.00 90.69 500 SER A O 1
ATOM 3831 N N . ALA A 1 501 ? -9.733 11.483 -13.617 1.00 91.88 501 ALA A N 1
ATOM 3832 C CA . ALA A 1 501 ? -9.723 11.972 -14.981 1.00 91.88 501 ALA A CA 1
ATOM 3833 C C . ALA A 1 501 ? -9.801 13.497 -15.005 1.00 91.88 501 ALA A C 1
ATOM 3835 O O . ALA A 1 501 ? -10.447 14.123 -14.169 1.00 91.88 501 ALA A O 1
ATOM 3836 N N . VAL A 1 502 ? -9.119 14.076 -15.987 1.00 89.31 502 VAL A N 1
ATOM 3837 C CA . VAL A 1 502 ? -9.103 15.524 -16.234 1.00 89.31 502 VAL A CA 1
ATOM 3838 C C . VAL A 1 502 ? -9.506 15.856 -17.665 1.00 89.31 502 VAL A C 1
ATOM 3840 O O . VAL A 1 502 ? -9.834 17.001 -17.942 1.00 89.31 502 VAL A O 1
ATOM 3843 N N . HIS A 1 503 ? -9.496 14.864 -18.564 1.00 90.19 503 HIS A N 1
ATOM 3844 C CA . HIS A 1 503 ? -9.752 15.045 -19.984 1.00 90.19 503 HIS A CA 1
ATOM 3845 C C . HIS A 1 503 ? -10.754 14.018 -20.519 1.00 90.19 503 HIS A C 1
ATOM 3847 O O . HIS A 1 503 ? -10.577 12.823 -20.303 1.00 90.19 503 HIS A O 1
ATOM 3853 N N . ALA A 1 504 ? -11.758 14.464 -21.270 1.00 93.06 504 ALA A N 1
ATOM 3854 C CA . ALA A 1 504 ? -12.546 13.612 -22.156 1.00 93.06 504 ALA A CA 1
ATOM 3855 C C . ALA A 1 504 ? -11.824 13.494 -23.506 1.00 93.06 504 ALA A C 1
ATOM 3857 O O . ALA A 1 504 ? -11.613 14.498 -24.189 1.00 93.06 504 ALA A O 1
ATOM 3858 N N . HIS A 1 505 ? -11.448 12.277 -23.886 1.00 93.50 505 HIS A N 1
ATOM 3859 C CA . HIS A 1 505 ? -10.679 11.990 -25.093 1.00 93.50 505 HIS A CA 1
ATOM 3860 C C . HIS A 1 505 ? -11.491 11.140 -26.077 1.00 93.50 505 HIS A C 1
ATOM 3862 O O . HIS A 1 505 ? -12.179 10.197 -25.679 1.00 93.50 505 HIS A O 1
ATOM 3868 N N . HIS A 1 506 ? -11.386 11.454 -27.369 1.00 94.31 506 HIS A N 1
ATOM 3869 C CA . HIS A 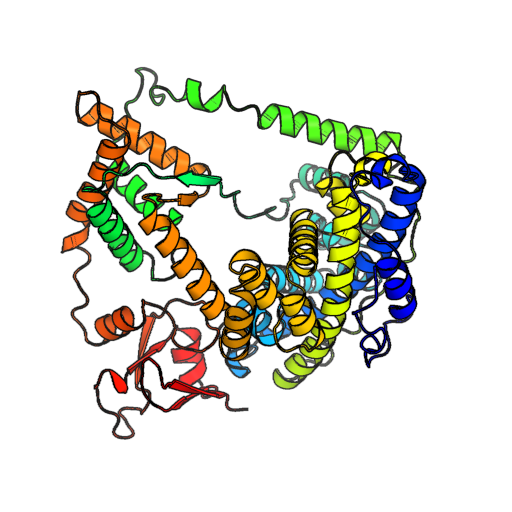1 506 ? -12.029 10.695 -28.441 1.00 94.31 506 HIS A CA 1
ATOM 3870 C C . HIS A 1 506 ? -11.348 9.341 -28.668 1.00 94.31 506 HIS A C 1
ATOM 3872 O O . HIS A 1 506 ? -10.172 9.299 -29.015 1.00 94.31 506 HIS A O 1
ATOM 3878 N N . ILE A 1 507 ? -12.081 8.233 -28.546 1.00 93.75 507 ILE A N 1
ATOM 3879 C CA . ILE A 1 507 ? -11.570 6.880 -28.823 1.00 93.75 507 ILE A CA 1
ATOM 3880 C C . ILE A 1 507 ? -11.150 6.785 -30.298 1.00 93.75 507 ILE A C 1
ATOM 3882 O O . ILE A 1 507 ? -9.986 6.531 -30.608 1.00 93.75 507 ILE A O 1
ATOM 3886 N N . ARG A 1 508 ? -12.073 7.079 -31.221 1.00 91.94 508 ARG A N 1
ATOM 3887 C CA . ARG A 1 508 ? -11.763 7.375 -32.621 1.00 91.94 508 ARG A CA 1
ATOM 3888 C C . ARG A 1 508 ? -11.493 8.866 -32.747 1.00 91.94 508 ARG A C 1
ATOM 3890 O O . ARG A 1 508 ? -12.397 9.671 -32.548 1.00 91.94 508 ARG A O 1
ATOM 3897 N N . LEU A 1 509 ? -10.268 9.235 -33.112 1.00 87.69 509 LEU A N 1
ATOM 3898 C CA . LEU A 1 509 ? -9.859 10.636 -33.255 1.00 87.69 509 LEU A CA 1
ATOM 3899 C C . LEU A 1 509 ? -10.750 11.408 -34.242 1.00 87.69 509 LEU A C 1
ATOM 3901 O O . LEU A 1 509 ? -11.110 10.889 -35.303 1.00 87.69 509 LEU A O 1
ATOM 3905 N N . ARG A 1 510 ? -11.025 12.687 -33.946 1.00 87.94 510 ARG A N 1
ATOM 3906 C CA . ARG A 1 510 ? -11.781 13.588 -34.842 1.00 87.94 510 ARG A CA 1
ATOM 3907 C C . ARG A 1 510 ? -11.143 13.708 -36.226 1.00 87.94 510 ARG A C 1
ATOM 3909 O O . ARG A 1 510 ? -11.847 13.649 -37.226 1.00 87.94 510 ARG A O 1
ATOM 3916 N N . SER A 1 511 ? -9.811 13.768 -36.290 1.00 88.38 511 SER A N 1
ATOM 3917 C CA . SER A 1 511 ? -9.051 13.781 -37.552 1.00 88.38 511 SER A CA 1
ATOM 3918 C C . SER A 1 511 ? -9.242 12.520 -38.403 1.00 88.38 511 SER A C 1
ATOM 3920 O O . SER A 1 511 ? -8.914 12.519 -39.583 1.00 88.38 511 SER A O 1
ATOM 3922 N N . ARG A 1 512 ? -9.786 11.446 -37.819 1.00 86.69 512 ARG A N 1
ATOM 3923 C CA . ARG A 1 512 ? -10.104 10.176 -38.484 1.00 86.69 512 ARG A CA 1
ATOM 3924 C C . ARG A 1 512 ? -11.615 9.930 -38.574 1.00 86.69 512 ARG A C 1
ATOM 3926 O O . ARG A 1 512 ? -12.040 8.781 -38.709 1.00 86.69 512 ARG A O 1
ATOM 3933 N N . GLY A 1 513 ? -12.427 10.984 -38.466 1.00 89.00 513 GLY A N 1
ATOM 3934 C CA . GLY A 1 513 ? -13.887 10.920 -38.576 1.00 89.00 513 GLY A CA 1
ATOM 3935 C C . GLY A 1 513 ? -14.606 10.410 -37.324 1.00 89.00 513 GLY A C 1
ATOM 3936 O O . GLY A 1 513 ? -15.689 9.848 -37.437 1.00 89.00 513 GLY A O 1
ATOM 3937 N N . GLY A 1 514 ? -14.002 10.531 -36.140 1.00 91.19 514 GLY A N 1
ATOM 3938 C CA . GLY A 1 514 ? -14.685 10.224 -34.882 1.00 91.19 514 GLY A CA 1
ATOM 3939 C C . GLY A 1 514 ? -15.763 11.244 -34.525 1.00 91.19 514 GLY A C 1
ATOM 3940 O O . GLY A 1 514 ? -15.525 12.448 -34.636 1.00 91.19 514 GLY A O 1
ATOM 3941 N N . SER A 1 515 ? -16.925 10.761 -34.078 1.00 92.06 515 SER A N 1
ATOM 3942 C CA . SER A 1 515 ? -18.038 11.610 -33.647 1.00 92.06 515 SER A CA 1
ATOM 3943 C C . SER A 1 515 ? -17.820 12.175 -32.242 1.00 92.06 515 SER A C 1
ATOM 3945 O O . SER A 1 515 ? -16.971 11.712 -31.479 1.00 92.06 515 SER A O 1
ATOM 3947 N N . ASP A 1 516 ? -18.613 13.182 -31.894 1.00 90.62 516 ASP A N 1
ATOM 3948 C CA . ASP A 1 516 ? -18.684 13.744 -30.544 1.00 90.62 516 ASP A CA 1
ATOM 3949 C C . ASP A 1 516 ? -19.697 13.001 -29.647 1.00 90.62 516 ASP A C 1
ATOM 3951 O O . ASP A 1 516 ? -20.023 13.486 -28.559 1.00 90.62 516 ASP A O 1
ATOM 3955 N N . ASP A 1 517 ? -20.193 11.838 -30.086 1.00 91.31 517 ASP A N 1
ATOM 3956 C CA . ASP A 1 517 ? -21.110 11.025 -29.293 1.00 91.31 517 ASP A CA 1
ATOM 3957 C C . ASP A 1 517 ? -20.444 10.580 -27.988 1.00 91.31 517 ASP A C 1
ATOM 3959 O O . ASP A 1 517 ? -19.259 10.223 -27.987 1.00 91.31 517 ASP A O 1
ATOM 3963 N N . PRO A 1 518 ? -21.193 10.519 -26.871 1.00 90.00 518 PRO A N 1
ATOM 3964 C CA . PRO A 1 518 ? -20.655 10.035 -25.606 1.00 90.00 518 PRO A CA 1
ATOM 3965 C C . PRO A 1 518 ? -19.989 8.657 -25.721 1.00 90.00 518 PRO A C 1
ATOM 3967 O O . PRO A 1 518 ? -18.984 8.417 -25.059 1.00 90.00 518 PRO A O 1
ATOM 3970 N N . SER A 1 519 ? -20.486 7.763 -26.582 1.00 92.44 519 SER A N 1
ATOM 3971 C CA . SER A 1 519 ? -19.904 6.429 -26.804 1.00 92.44 519 SER A CA 1
ATOM 3972 C C . SER A 1 519 ? -18.496 6.461 -27.419 1.00 92.44 519 SER A C 1
ATOM 3974 O O . SER A 1 519 ? -17.734 5.514 -27.222 1.00 92.44 519 SER A O 1
ATOM 3976 N N . ASN A 1 520 ? -18.121 7.546 -28.107 1.00 95.00 520 ASN A N 1
ATOM 3977 C CA . ASN A 1 520 ? -16.780 7.767 -28.652 1.00 95.00 520 ASN A CA 1
ATOM 3978 C C . ASN A 1 520 ? -15.879 8.590 -27.711 1.00 95.00 520 ASN A C 1
ATOM 3980 O O . ASN A 1 520 ? -14.746 8.899 -28.068 1.00 95.00 520 ASN A O 1
ATOM 3984 N N . LEU A 1 521 ? -16.348 8.968 -26.520 1.00 94.81 521 LEU A N 1
ATOM 3985 C CA . LEU A 1 521 ? -15.601 9.788 -25.566 1.00 94.81 521 LEU A CA 1
ATOM 3986 C C . LEU A 1 521 ? -15.349 9.023 -24.272 1.00 94.81 521 LEU A C 1
ATOM 3988 O O . LEU A 1 521 ? -16.268 8.449 -23.694 1.00 94.81 521 LEU A O 1
ATOM 3992 N N . THR A 1 522 ? -14.112 9.062 -23.786 1.00 95.44 522 THR A N 1
ATOM 3993 C CA . THR A 1 522 ? -13.698 8.377 -22.558 1.00 95.44 522 THR A CA 1
ATOM 3994 C C . THR A 1 522 ? -12.886 9.296 -21.654 1.00 95.44 522 THR A C 1
ATOM 3996 O O . THR A 1 522 ? -12.135 10.147 -22.137 1.00 95.44 522 THR A O 1
ATOM 3999 N N . SER A 1 523 ? -13.023 9.126 -20.343 1.00 95.38 523 SER A N 1
ATOM 4000 C CA . SER A 1 523 ? -12.333 9.954 -19.351 1.00 95.38 523 SER A CA 1
ATOM 4001 C C . SER A 1 523 ? -10.914 9.460 -19.074 1.00 95.38 523 SER A C 1
ATOM 4003 O O . SER A 1 523 ? -10.712 8.333 -18.630 1.00 95.38 523 SER A O 1
ATOM 4005 N N . LEU A 1 524 ? -9.907 10.305 -19.295 1.00 95.50 524 LEU A N 1
ATOM 4006 C CA . LEU A 1 524 ? -8.493 9.985 -19.097 1.00 95.50 524 LEU A CA 1
ATOM 4007 C C . LEU A 1 524 ? -7.824 10.943 -18.102 1.00 95.50 524 LEU A C 1
ATOM 4009 O O . LEU A 1 524 ? -8.109 12.145 -18.048 1.00 95.50 524 LEU A O 1
ATOM 4013 N N . CYS A 1 525 ? -6.878 10.415 -17.320 1.00 94.75 525 CYS A N 1
ATOM 4014 C CA . CYS A 1 525 ? -5.956 11.242 -16.543 1.00 94.75 525 CYS A CA 1
ATOM 4015 C C . CYS A 1 525 ? -4.914 11.907 -17.456 1.00 94.75 525 CYS A C 1
ATOM 4017 O O . CYS A 1 525 ? -4.695 11.473 -18.586 1.00 94.75 525 CYS A O 1
ATOM 4019 N N . LEU A 1 526 ? -4.209 12.920 -16.945 1.00 93.94 526 LEU A N 1
ATOM 4020 C CA . LEU A 1 526 ? -3.188 13.644 -17.710 1.00 93.94 526 LEU A CA 1
ATOM 4021 C C . LEU A 1 526 ? -2.109 12.718 -18.298 1.00 93.94 526 LEU A C 1
ATOM 4023 O O . LEU A 1 526 ? -1.745 12.860 -19.463 1.00 93.94 526 LEU A O 1
ATOM 4027 N N . ALA A 1 527 ? -1.637 11.750 -17.504 1.00 93.75 527 ALA A N 1
ATOM 4028 C CA . ALA A 1 527 ? -0.579 10.824 -17.905 1.00 93.75 527 ALA A CA 1
ATOM 4029 C C . ALA A 1 527 ? -1.019 9.922 -19.064 1.00 93.75 527 ALA A C 1
ATOM 4031 O O . ALA A 1 527 ? -0.302 9.794 -20.049 1.00 93.75 527 ALA A O 1
ATOM 4032 N N . HIS A 1 528 ? -2.214 9.334 -18.978 1.00 95.62 528 HIS A N 1
ATOM 4033 C CA . HIS A 1 528 ? -2.740 8.472 -20.036 1.00 95.62 528 HIS A CA 1
ATOM 4034 C C . HIS A 1 528 ? -3.199 9.252 -21.265 1.00 95.62 528 HIS A C 1
ATOM 4036 O O . HIS A 1 528 ? -3.025 8.759 -22.372 1.00 95.62 528 HIS A O 1
ATOM 4042 N N . HIS A 1 529 ? -3.730 10.462 -21.089 1.00 94.62 529 HIS A N 1
ATOM 4043 C CA . HIS A 1 529 ? -4.150 11.305 -22.203 1.00 94.62 529 HIS A CA 1
ATOM 4044 C C . HIS A 1 529 ? -2.950 11.811 -23.012 1.00 94.62 529 HIS A C 1
ATOM 4046 O O . HIS A 1 529 ? -2.760 11.416 -24.162 1.00 94.62 529 HIS A O 1
ATOM 4052 N N . LEU A 1 530 ? -2.128 12.673 -22.408 1.00 92.94 530 LEU A N 1
ATOM 4053 C CA . LEU A 1 530 ? -1.048 13.354 -23.119 1.00 92.94 530 LEU A CA 1
ATOM 4054 C C . LEU A 1 530 ? 0.147 12.428 -23.326 1.00 92.94 530 LEU A C 1
ATOM 4056 O O . LEU A 1 530 ? 0.648 12.294 -24.435 1.00 92.94 530 LEU A O 1
ATOM 4060 N N . GLY A 1 531 ? 0.590 11.769 -22.257 1.00 90.50 531 GLY A N 1
ATOM 4061 C CA . GLY A 1 531 ? 1.746 10.885 -22.324 1.00 90.50 531 GLY A CA 1
ATOM 4062 C C . GLY A 1 531 ? 1.429 9.580 -23.048 1.00 90.50 531 GLY A C 1
ATOM 4063 O O . GLY A 1 531 ? 2.187 9.156 -23.906 1.00 90.50 531 GLY A O 1
ATOM 4064 N N . GLY A 1 532 ? 0.329 8.921 -22.687 1.00 92.50 532 GLY A N 1
ATOM 4065 C CA . GLY A 1 532 ? -0.008 7.594 -23.195 1.00 92.50 532 GLY A CA 1
ATOM 4066 C C . GLY A 1 532 ? -0.483 7.626 -24.642 1.00 92.50 532 GLY A C 1
ATOM 4067 O O . GLY A 1 532 ? 0.182 7.096 -25.529 1.00 92.50 532 GLY A O 1
ATOM 4068 N N . VAL A 1 533 ? -1.646 8.238 -24.873 1.00 92.81 533 VAL A N 1
ATOM 4069 C CA . VAL A 1 533 ? -2.293 8.233 -26.190 1.00 92.81 533 VAL A CA 1
ATOM 4070 C C . VAL A 1 533 ? -1.581 9.170 -27.159 1.00 92.81 533 VAL A C 1
ATOM 4072 O O . VAL A 1 533 ? -1.128 8.729 -28.215 1.00 92.81 533 VAL A O 1
ATOM 4075 N N . HIS A 1 534 ? -1.424 10.447 -26.802 1.00 91.69 534 HIS A N 1
ATOM 4076 C CA . HIS A 1 534 ? -0.769 11.408 -27.696 1.00 91.69 534 HIS A CA 1
ATOM 4077 C C . HIS A 1 534 ? 0.743 11.191 -27.819 1.00 91.69 534 HIS A C 1
ATOM 4079 O O . HIS A 1 534 ? 1.297 11.454 -28.883 1.00 91.69 534 HIS A O 1
ATOM 4085 N N . GLY A 1 535 ? 1.397 10.639 -26.793 1.00 89.69 535 GLY A N 1
ATOM 4086 C CA . GLY A 1 535 ? 2.795 10.202 -26.872 1.00 89.69 535 GLY A CA 1
ATOM 4087 C C . GLY A 1 535 ? 3.004 8.892 -27.639 1.00 89.69 535 GLY A C 1
ATOM 4088 O O . GLY A 1 535 ? 4.142 8.471 -27.810 1.00 89.69 535 GLY A O 1
ATOM 4089 N N . GLY A 1 536 ? 1.935 8.249 -28.124 1.00 90.31 536 GLY A N 1
ATOM 4090 C CA . GLY A 1 536 ? 2.023 7.090 -29.013 1.00 90.31 536 GLY A CA 1
ATOM 4091 C C . GLY A 1 536 ? 2.323 5.754 -28.330 1.00 90.31 536 GLY A C 1
ATOM 4092 O O . GLY A 1 536 ? 2.522 4.767 -29.034 1.00 90.31 536 GLY A O 1
ATOM 4093 N N . PHE A 1 537 ? 2.309 5.685 -26.997 1.00 91.00 537 PHE A N 1
ATOM 4094 C CA . PHE A 1 537 ? 2.473 4.433 -26.244 1.00 91.00 537 PHE A CA 1
ATOM 4095 C C . PHE A 1 537 ? 1.173 3.633 -26.134 1.00 91.00 537 PHE A C 1
ATOM 4097 O O . PHE A 1 537 ? 1.203 2.426 -25.905 1.00 91.00 537 PHE A O 1
ATOM 4104 N N . ILE A 1 538 ? 0.020 4.291 -26.269 1.00 94.50 538 ILE A N 1
ATOM 4105 C CA . ILE A 1 538 ? -1.292 3.692 -26.025 1.00 94.50 538 ILE A CA 1
ATOM 4106 C C . ILE A 1 538 ? -2.221 3.968 -27.198 1.00 94.50 538 ILE A C 1
ATOM 4108 O O . ILE A 1 538 ? -2.338 5.089 -27.686 1.00 94.50 538 ILE A O 1
ATOM 4112 N N . GLU A 1 539 ? -2.936 2.934 -27.611 1.00 94.00 539 GLU A N 1
ATOM 4113 C CA . GLU A 1 539 ? -4.008 3.020 -28.585 1.00 94.00 539 GLU A CA 1
ATOM 4114 C C . GLU A 1 539 ? -5.318 2.547 -27.965 1.00 94.00 539 GLU A C 1
ATOM 4116 O O . GLU A 1 539 ? -5.380 1.495 -27.324 1.00 94.00 539 GLU A O 1
ATOM 4121 N N . LEU A 1 540 ? -6.359 3.357 -28.154 1.00 93.50 540 LEU A N 1
ATOM 4122 C CA . LEU A 1 540 ? -7.703 3.102 -27.657 1.00 93.50 540 LEU A CA 1
ATOM 4123 C C . LEU A 1 540 ? -8.610 2.682 -28.810 1.00 93.50 540 LEU A C 1
ATOM 4125 O O . LEU A 1 540 ? -8.524 3.219 -29.913 1.00 93.50 540 LEU A O 1
ATOM 4129 N N . SER A 1 541 ? -9.497 1.732 -28.543 1.00 93.69 541 SER A N 1
ATOM 4130 C CA . SER A 1 541 ? -10.527 1.277 -29.480 1.00 93.69 541 SER A CA 1
ATOM 4131 C C . SER A 1 541 ? -11.784 0.824 -28.731 1.00 93.69 541 SER A C 1
ATOM 4133 O O . SER A 1 541 ? -11.775 0.734 -27.503 1.00 93.69 541 SER A O 1
ATOM 4135 N N . GLY A 1 542 ? -12.871 0.563 -29.459 1.00 92.69 542 GLY A N 1
ATOM 4136 C CA . GLY A 1 542 ? -14.153 0.156 -28.881 1.00 92.69 542 GLY A CA 1
ATOM 4137 C C . GLY A 1 542 ? -15.055 1.336 -28.508 1.00 92.69 542 GLY A C 1
ATOM 4138 O O . GLY A 1 542 ? -15.033 2.366 -29.182 1.00 92.69 542 GLY A O 1
ATOM 4139 N N . THR A 1 543 ? -15.874 1.172 -27.468 1.00 92.25 543 THR A N 1
ATOM 4140 C CA . THR A 1 543 ? -16.927 2.132 -27.089 1.00 92.25 543 THR A CA 1
ATOM 4141 C C . THR A 1 543 ? -16.989 2.355 -25.583 1.00 92.25 543 THR A C 1
ATOM 4143 O O . THR A 1 543 ? -17.015 1.403 -24.802 1.00 92.25 543 THR A O 1
ATOM 4146 N N . ALA A 1 544 ? -17.082 3.610 -25.160 1.00 90.44 544 ALA A N 1
ATOM 4147 C CA . ALA A 1 544 ? -17.264 3.956 -23.758 1.00 90.44 544 ALA A CA 1
ATOM 4148 C C . ALA A 1 544 ? -18.714 3.716 -23.276 1.00 90.44 544 ALA A C 1
ATOM 4150 O O . ALA A 1 544 ? -19.643 3.792 -24.084 1.00 90.44 544 ALA A O 1
ATOM 4151 N N . PRO A 1 545 ? -18.934 3.495 -21.964 1.00 83.06 545 PRO A N 1
ATOM 4152 C CA . PRO A 1 545 ? -17.909 3.363 -20.920 1.00 83.06 545 PRO A CA 1
ATOM 4153 C C . PRO A 1 545 ? -17.399 1.923 -20.711 1.00 83.06 545 PRO A C 1
ATOM 4155 O O . PRO A 1 545 ? -16.335 1.743 -20.127 1.00 83.06 545 PRO A O 1
ATOM 4158 N N . HIS A 1 546 ? -18.111 0.894 -21.186 1.00 82.44 546 HIS A N 1
ATOM 4159 C CA . HIS A 1 546 ? -17.844 -0.506 -20.803 1.00 82.44 546 HIS A CA 1
ATOM 4160 C C . HIS A 1 546 ? -17.118 -1.361 -21.857 1.00 82.44 546 HIS A C 1
ATOM 4162 O O . HIS A 1 546 ? -16.672 -2.458 -21.537 1.00 82.44 546 HIS A O 1
ATOM 4168 N N . GLY A 1 547 ? -16.978 -0.881 -23.095 1.00 84.25 547 GLY A N 1
ATOM 4169 C CA . GLY A 1 547 ? -16.368 -1.611 -24.215 1.00 84.25 547 GLY A CA 1
ATOM 4170 C C . GLY A 1 547 ? -15.036 -1.021 -24.678 1.00 84.25 547 GLY A C 1
ATOM 4171 O O . GLY A 1 547 ? -14.738 -1.066 -25.868 1.00 84.25 547 GLY A O 1
ATOM 4172 N N . LEU A 1 548 ? -14.271 -0.391 -23.782 1.00 90.00 548 LEU A N 1
ATOM 4173 C CA . LEU A 1 548 ? -12.979 0.214 -24.113 1.00 90.00 548 LEU A CA 1
ATOM 4174 C C . LEU A 1 548 ? -11.883 -0.861 -24.181 1.00 90.00 548 LEU A C 1
ATOM 4176 O O . LEU A 1 548 ? -11.620 -1.559 -23.203 1.00 90.00 548 LEU A O 1
ATOM 4180 N N . HIS A 1 549 ? -11.190 -0.940 -25.313 1.00 91.62 549 HIS A N 1
ATOM 4181 C CA . HIS A 1 549 ? -10.034 -1.808 -25.514 1.00 91.62 549 HIS A CA 1
ATOM 4182 C C . HIS A 1 549 ? -8.753 -0.981 -25.592 1.00 91.62 549 HIS A C 1
ATOM 4184 O O . HIS A 1 549 ? -8.671 0.003 -26.333 1.00 91.62 549 HIS A O 1
ATOM 4190 N N . VAL A 1 550 ? -7.739 -1.408 -24.841 1.00 92.06 550 VAL A N 1
ATOM 4191 C CA . VAL A 1 550 ? -6.450 -0.723 -24.722 1.00 92.06 550 VAL A CA 1
ATOM 4192 C C . VAL A 1 550 ? -5.351 -1.598 -25.306 1.00 92.06 550 VAL A C 1
ATOM 4194 O O . VAL A 1 550 ? -5.172 -2.740 -24.883 1.00 92.06 550 VAL A O 1
ATOM 4197 N N . ARG A 1 551 ? -4.572 -1.041 -26.236 1.00 93.88 551 ARG A N 1
ATOM 4198 C CA . ARG A 1 551 ? -3.361 -1.667 -26.771 1.00 93.88 551 ARG A CA 1
ATOM 4199 C C . ARG A 1 551 ? -2.144 -0.817 -26.427 1.00 93.88 551 ARG A C 1
ATOM 4201 O O . ARG A 1 551 ? -2.082 0.349 -26.805 1.00 93.88 551 ARG A O 1
ATOM 4208 N N . VAL A 1 552 ? -1.169 -1.408 -25.741 1.00 90.94 552 VAL A N 1
ATOM 4209 C CA . VAL A 1 552 ? 0.138 -0.780 -25.500 1.00 90.94 552 VAL A CA 1
ATOM 4210 C C . VAL A 1 552 ? 1.025 -1.041 -26.715 1.00 90.94 552 VAL A C 1
ATOM 4212 O O . VAL A 1 552 ? 1.202 -2.193 -27.120 1.00 90.94 552 VAL A O 1
ATOM 4215 N N . ARG A 1 553 ? 1.537 0.024 -27.331 1.00 84.12 553 ARG A N 1
ATOM 4216 C CA . ARG A 1 553 ? 2.467 -0.055 -28.459 1.00 84.12 553 ARG A CA 1
ATOM 4217 C C . ARG A 1 553 ? 3.861 -0.332 -27.896 1.00 84.12 553 ARG A C 1
ATOM 4219 O O . ARG A 1 553 ? 4.356 0.451 -27.092 1.00 84.12 553 ARG A O 1
ATOM 4226 N N . ARG A 1 554 ? 4.405 -1.499 -28.247 1.00 64.38 554 ARG A N 1
ATOM 4227 C CA . ARG A 1 554 ? 5.732 -1.958 -27.818 1.00 64.38 554 ARG A CA 1
ATOM 4228 C C . ARG A 1 554 ? 6.832 -1.331 -28.650 1.00 64.38 554 ARG A C 1
ATOM 4230 O O . ARG A 1 554 ? 6.596 -1.178 -29.870 1.00 64.38 554 ARG A O 1
#

pLDDT: mean 86.15, std 13.56, range [26.64, 97.75]